Protein AF-A0A1F9YA31-F1 (afdb_monomer_lite)

Radius of gyration: 29.84 Å; chains: 1; bounding box: 98×66×86 Å

Foldseek 3Di:
DDDDDDDDDDDDDPDPDDPDPDDPDCLPDPDDLPDQDDDDDLLSVLLCVLVVNDDQFDDDVQWTWHDDPQKIWIKGWDWDWDQDPVVRDIDTDTPDMDTQWMQENSSAIEGALADTLHQQWDDDVVDHTDHDPADGPSNVSNVVSPHAYAHVVQCVVVVADPNQKDWLDWDAKDKDWEWDFDQDPNDTDTDTDIHIHTAWTWMDGPNWIKIWHWDPVVVNVVWTKTKIFTFPDDDNDPVSRVVSQADPVRVVLVVVVFDWDDWDQKIWTADFLDDPQFDQDDPVLVVLLVDADDLVVLPWDFDPPDDRLDDPTTDHPDPVSVVVNVVSSVVNVVSNVVNQQRDWAWDWDDDDPAQTWIARTWHQHPNWIKGAAWTGGPVNPTDIDHHRGIITIDGTPTPDMGIDTDDGD

pLDDT: mean 85.51, std 17.09, range [31.0, 98.62]

Structure (mmCIF, N/CA/C/O backbone):
data_AF-A0A1F9YA31-F1
#
_entry.id   AF-A0A1F9YA31-F1
#
loop_
_atom_site.group_PDB
_atom_site.id
_atom_site.type_symbol
_atom_site.label_atom_id
_atom_site.label_alt_id
_atom_site.label_comp_id
_atom_site.label_asym_id
_atom_site.label_entity_id
_atom_site.label_seq_id
_atom_site.pdbx_PDB_ins_code
_atom_site.Cartn_x
_atom_site.Cartn_y
_atom_site.Cartn_z
_atom_site.occupancy
_atom_site.B_iso_or_equiv
_atom_site.auth_seq_id
_atom_site.auth_comp_id
_atom_site.auth_asym_id
_atom_site.auth_atom_id
_atom_site.pdbx_PDB_model_num
ATOM 1 N N . MET A 1 1 ? 47.360 -21.419 -26.375 1.00 39.31 1 MET A N 1
ATOM 2 C CA . MET A 1 1 ? 46.402 -22.396 -25.817 1.00 39.31 1 MET A CA 1
ATOM 3 C C . MET A 1 1 ? 47.064 -23.042 -24.613 1.00 39.31 1 MET A C 1
ATOM 5 O O . MET A 1 1 ? 47.668 -24.096 -24.745 1.00 39.31 1 MET A O 1
ATOM 9 N N . GLU A 1 2 ? 47.027 -22.358 -23.471 1.00 34.53 2 GLU A N 1
ATOM 10 C CA . GLU A 1 2 ? 47.497 -22.895 -22.192 1.00 34.53 2 GLU A CA 1
ATOM 11 C C . GLU A 1 2 ? 46.283 -23.315 -21.370 1.00 34.53 2 GLU A C 1
ATOM 13 O O . GLU A 1 2 ? 45.350 -22.541 -21.156 1.00 34.53 2 GLU A O 1
ATOM 18 N N . THR A 1 3 ? 46.274 -24.581 -20.976 1.00 36.53 3 THR A N 1
ATOM 19 C CA . THR A 1 3 ? 45.178 -25.223 -20.259 1.00 36.53 3 THR A CA 1
ATOM 20 C C . THR A 1 3 ? 45.298 -24.890 -18.775 1.00 36.53 3 THR A C 1
ATOM 22 O O . THR A 1 3 ? 46.123 -25.466 -18.066 1.00 36.53 3 THR A O 1
ATOM 25 N N . ILE A 1 4 ? 44.475 -23.960 -18.291 1.00 36.50 4 ILE A N 1
ATOM 26 C CA . ILE A 1 4 ? 44.360 -23.662 -16.860 1.00 36.50 4 ILE A CA 1
ATOM 27 C C . ILE A 1 4 ? 43.585 -24.808 -16.198 1.00 36.50 4 ILE A C 1
ATOM 29 O O . ILE A 1 4 ? 42.405 -25.026 -16.469 1.00 36.50 4 ILE A O 1
ATOM 33 N N . LYS A 1 5 ? 44.273 -25.572 -15.344 1.00 40.47 5 LYS A N 1
ATOM 34 C CA . LYS A 1 5 ? 43.672 -26.586 -14.471 1.00 40.47 5 LYS A CA 1
ATOM 35 C C . LYS A 1 5 ? 43.014 -25.886 -13.282 1.00 40.47 5 LYS A C 1
ATOM 37 O O . LYS A 1 5 ? 43.708 -25.375 -12.410 1.00 40.47 5 LYS A O 1
ATOM 42 N N . ASN A 1 6 ? 41.685 -25.904 -13.234 1.00 35.81 6 ASN A N 1
ATOM 43 C CA . ASN A 1 6 ? 40.930 -25.512 -12.047 1.00 35.81 6 ASN A CA 1
ATOM 44 C C . ASN A 1 6 ? 41.055 -26.609 -10.983 1.00 35.81 6 ASN A C 1
ATOM 46 O O . ASN A 1 6 ? 40.546 -27.716 -11.159 1.00 35.81 6 ASN A O 1
ATOM 50 N N . ALA A 1 7 ? 41.745 -26.301 -9.886 1.00 38.03 7 ALA A N 1
ATOM 51 C CA . ALA A 1 7 ? 41.717 -27.103 -8.672 1.00 38.03 7 ALA A CA 1
ATOM 52 C C . ALA A 1 7 ? 40.423 -26.785 -7.910 1.00 38.03 7 ALA A C 1
ATOM 54 O O . ALA A 1 7 ? 40.221 -25.660 -7.456 1.00 38.03 7 ALA A O 1
ATOM 55 N N . ALA A 1 8 ? 39.536 -27.772 -7.797 1.00 35.75 8 ALA A N 1
ATOM 56 C CA . ALA A 1 8 ? 38.368 -27.692 -6.933 1.00 35.75 8 ALA A CA 1
ATOM 57 C C . ALA A 1 8 ? 38.825 -27.838 -5.475 1.00 35.75 8 ALA A C 1
ATOM 59 O O . ALA A 1 8 ? 39.303 -28.896 -5.072 1.00 35.75 8 ALA A O 1
ATOM 60 N N . VAL A 1 9 ? 38.696 -26.764 -4.698 1.00 36.44 9 VAL A N 1
ATOM 61 C CA . VAL A 1 9 ? 38.841 -26.791 -3.240 1.00 36.44 9 VAL A CA 1
ATOM 62 C C . VAL A 1 9 ? 37.441 -26.972 -2.662 1.00 36.44 9 VAL A C 1
ATOM 64 O O . VAL A 1 9 ? 36.639 -26.041 -2.653 1.00 36.44 9 VAL A O 1
ATOM 67 N N . SER A 1 10 ? 37.125 -28.189 -2.225 1.00 34.38 10 SER A N 1
ATOM 68 C CA . SER A 1 10 ? 35.929 -28.484 -1.438 1.00 34.38 10 SER A CA 1
ATOM 69 C C . SER A 1 10 ? 36.200 -28.125 0.022 1.00 34.38 10 SER A C 1
ATOM 71 O O . SER A 1 10 ? 37.008 -28.776 0.683 1.00 34.38 10 SER A O 1
ATOM 73 N N . VAL A 1 11 ? 35.543 -27.077 0.517 1.00 35.03 11 VAL A N 1
ATOM 74 C CA . VAL A 1 11 ? 35.512 -26.741 1.945 1.00 35.03 11 VAL A CA 1
ATOM 75 C C . VAL A 1 11 ? 34.252 -27.369 2.531 1.00 35.03 11 VAL A C 1
ATOM 77 O O . VAL A 1 11 ? 33.153 -26.842 2.368 1.00 35.03 11 VAL A O 1
ATOM 80 N N . GLU A 1 12 ? 34.404 -28.519 3.182 1.00 34.09 12 GLU A N 1
ATOM 81 C CA . GLU A 1 12 ? 33.360 -29.101 4.025 1.00 34.09 12 GLU A CA 1
ATOM 82 C C . GLU A 1 12 ? 33.358 -28.360 5.368 1.00 34.09 12 GLU A C 1
ATOM 84 O O . GLU A 1 12 ? 34.176 -28.623 6.246 1.00 34.09 12 GLU A O 1
ATOM 89 N N . ASN A 1 13 ? 32.458 -27.387 5.517 1.00 34.19 13 ASN A N 1
ATOM 90 C CA . ASN A 1 13 ? 32.138 -26.812 6.821 1.00 34.19 13 ASN A CA 1
ATOM 91 C C . ASN A 1 13 ? 31.022 -27.648 7.457 1.00 34.19 13 ASN A C 1
ATOM 93 O O . ASN A 1 13 ? 29.841 -27.447 7.167 1.00 34.19 13 ASN A O 1
ATOM 97 N N . GLU A 1 14 ? 31.391 -28.576 8.341 1.00 35.62 14 GLU A N 1
ATOM 98 C CA . GLU A 1 14 ? 30.449 -29.190 9.280 1.00 35.62 14 GLU A CA 1
ATOM 99 C C . GLU A 1 14 ? 29.970 -28.132 10.285 1.00 35.62 14 GLU A C 1
ATOM 101 O O . GLU A 1 14 ? 30.613 -27.846 11.297 1.00 35.62 14 GLU A O 1
ATOM 106 N N . VAL A 1 15 ? 28.810 -27.536 10.012 1.00 35.66 15 VAL A N 1
ATOM 107 C CA . VAL A 1 15 ? 28.086 -26.730 10.997 1.00 35.66 15 VAL A CA 1
ATOM 108 C C . VAL A 1 15 ? 27.381 -27.689 11.954 1.00 35.66 15 VAL A C 1
ATOM 110 O O . VAL A 1 15 ? 26.328 -28.244 11.639 1.00 35.66 15 VAL A O 1
ATOM 113 N N . LYS A 1 16 ? 27.955 -27.888 13.146 1.00 32.31 16 LYS A N 1
ATOM 114 C CA . LYS A 1 16 ? 27.235 -28.489 14.276 1.00 32.31 16 LYS A CA 1
ATOM 115 C C . LYS A 1 16 ? 26.119 -27.539 14.707 1.00 32.31 16 LYS A C 1
ATOM 117 O O . LYS A 1 16 ? 26.362 -26.549 15.389 1.00 32.31 16 LYS A O 1
ATOM 122 N N . VAL A 1 17 ? 24.893 -27.851 14.297 1.00 35.59 17 VAL A N 1
ATOM 123 C CA . VAL A 1 17 ? 23.681 -27.204 14.805 1.00 35.59 17 VAL A CA 1
ATOM 124 C C . VAL A 1 17 ? 23.391 -27.793 16.185 1.00 35.59 17 VA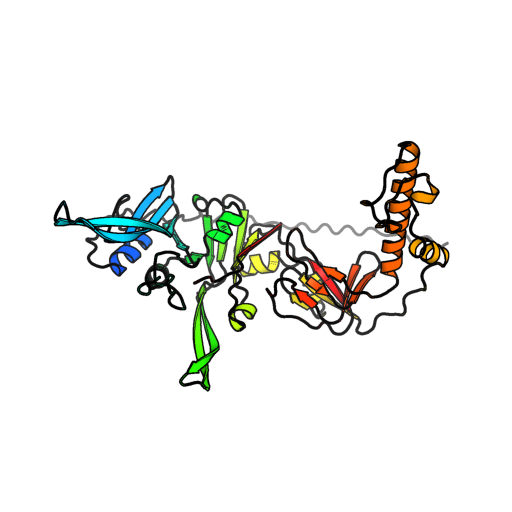L A C 1
ATOM 126 O O . VAL A 1 17 ? 22.890 -28.911 16.299 1.00 35.59 17 VAL A O 1
ATOM 129 N N . GLU A 1 18 ? 23.736 -27.063 17.245 1.00 37.78 18 GLU A N 1
ATOM 130 C CA . GLU A 1 18 ? 23.229 -27.367 18.583 1.00 37.78 18 GLU A CA 1
ATOM 131 C C . GLU A 1 18 ? 21.708 -27.167 18.593 1.00 37.78 18 GLU A C 1
ATOM 133 O O . GLU A 1 18 ? 21.196 -26.092 18.273 1.00 37.78 18 GLU A O 1
ATOM 138 N N . GLN A 1 19 ? 20.971 -28.226 18.940 1.00 33.94 19 GLN A N 1
ATOM 139 C CA . GLN A 1 19 ? 19.536 -28.149 19.192 1.00 33.94 19 GLN A CA 1
ATOM 140 C C . GLN A 1 19 ? 19.292 -27.252 20.408 1.00 33.94 19 GLN A C 1
ATOM 142 O O . GLN A 1 19 ? 19.442 -27.672 21.554 1.00 33.94 19 GLN A O 1
ATOM 147 N N . VAL A 1 20 ? 18.892 -26.008 20.151 1.00 36.75 20 VAL A N 1
ATOM 148 C CA . VAL A 1 20 ? 18.354 -25.117 21.178 1.00 36.75 20 VAL A CA 1
ATOM 149 C C . VAL A 1 20 ? 17.039 -25.722 21.665 1.00 36.75 20 VAL A C 1
ATOM 151 O O . VAL A 1 20 ? 16.098 -25.894 20.890 1.00 36.75 20 VAL A O 1
ATOM 154 N N . ALA A 1 21 ? 16.986 -26.075 22.950 1.00 37.19 21 ALA A N 1
ATOM 155 C CA . ALA A 1 21 ? 15.782 -26.579 23.591 1.00 37.19 21 ALA A CA 1
ATOM 156 C C . ALA A 1 21 ? 14.633 -25.575 23.403 1.00 37.19 21 ALA A C 1
ATOM 158 O O . ALA A 1 21 ? 14.720 -24.421 23.825 1.00 37.19 21 ALA A O 1
ATOM 159 N N . THR A 1 22 ? 13.555 -26.018 22.759 1.00 33.81 22 THR A N 1
ATOM 160 C CA . THR A 1 22 ? 12.314 -25.256 22.619 1.00 33.81 22 THR A CA 1
ATOM 161 C C . THR A 1 22 ? 11.756 -24.947 24.003 1.00 33.81 22 THR A C 1
ATOM 163 O O . THR A 1 22 ? 11.280 -25.843 24.704 1.00 33.81 22 THR A O 1
ATOM 166 N N . VAL A 1 23 ? 11.825 -23.676 24.400 1.00 38.31 23 VAL A N 1
ATOM 167 C CA . VAL A 1 23 ? 11.116 -23.159 25.572 1.00 38.31 23 VAL A CA 1
ATOM 168 C C . VAL A 1 23 ? 9.618 -23.346 25.309 1.00 38.31 23 VAL A C 1
ATOM 170 O O . VAL A 1 23 ? 9.147 -22.909 24.257 1.00 38.31 23 VAL A O 1
ATOM 173 N N . PRO A 1 24 ? 8.860 -24.014 26.197 1.00 36.34 24 PRO A N 1
ATOM 174 C CA . PRO A 1 24 ? 7.432 -24.202 25.998 1.00 36.34 24 PRO A CA 1
ATOM 175 C C . PRO A 1 24 ? 6.742 -22.840 25.921 1.00 36.34 24 PRO A C 1
ATOM 177 O O . PRO A 1 24 ? 6.856 -22.014 26.827 1.00 36.34 24 PRO A O 1
ATOM 180 N N . GLU A 1 25 ? 6.040 -22.625 24.814 1.00 35.50 25 GLU A N 1
ATOM 181 C CA . GLU A 1 25 ? 5.229 -21.447 24.545 1.00 35.50 25 GLU A CA 1
ATOM 182 C C . GLU A 1 25 ? 4.160 -21.317 25.637 1.00 35.50 25 GLU A C 1
ATOM 184 O O . GLU A 1 25 ? 3.211 -22.101 25.727 1.00 35.50 25 GLU A O 1
ATOM 189 N N . VAL A 1 26 ? 4.346 -20.350 26.538 1.00 31.00 26 VAL A N 1
ATOM 190 C CA . VAL A 1 26 ? 3.371 -20.038 27.582 1.00 31.00 26 VAL A CA 1
ATOM 191 C C . VAL A 1 26 ? 2.254 -19.234 26.928 1.00 31.00 26 VAL A C 1
ATOM 193 O O . VAL A 1 26 ? 2.230 -18.010 27.007 1.00 31.00 26 VAL A O 1
ATOM 196 N N . THR A 1 27 ? 1.306 -19.911 26.279 1.00 37.00 27 THR A N 1
ATOM 197 C CA . THR A 1 27 ? 0.041 -19.270 25.900 1.00 37.00 27 THR A CA 1
ATOM 198 C C . THR A 1 27 ? -0.637 -18.767 27.179 1.00 37.00 27 THR A C 1
ATOM 200 O O . THR A 1 27 ? -0.941 -19.589 28.057 1.00 37.00 27 THR A O 1
ATOM 203 N N . PRO A 1 28 ? -0.867 -17.450 27.343 1.00 37.88 28 PRO A N 1
ATOM 204 C CA . PRO A 1 28 ? -1.525 -16.925 28.529 1.00 37.88 28 PRO A CA 1
ATOM 205 C C . PRO A 1 28 ? -2.915 -17.555 28.640 1.00 37.88 28 PRO A C 1
ATOM 207 O O . PRO A 1 28 ? -3.746 -17.443 27.738 1.00 37.88 28 PRO A O 1
ATOM 210 N N . LYS A 1 29 ? -3.169 -18.264 29.748 1.00 41.66 29 LYS A N 1
ATOM 211 C CA . LYS A 1 29 ? -4.489 -18.850 30.008 1.00 41.66 29 LYS A CA 1
ATOM 212 C C . LYS A 1 29 ? -5.536 -17.729 29.989 1.00 41.66 29 LYS A C 1
ATOM 214 O O . LYS A 1 29 ? -5.345 -16.738 30.697 1.00 41.66 29 LYS A O 1
ATOM 219 N N . PRO A 1 30 ? -6.650 -17.883 29.249 1.00 47.97 30 PRO A N 1
ATOM 220 C CA . PRO A 1 30 ? -7.701 -16.878 29.214 1.00 47.97 30 PRO A CA 1
ATOM 221 C C . PRO A 1 30 ? -8.218 -16.640 30.634 1.00 47.97 30 PRO A C 1
ATOM 223 O O . PRO A 1 30 ? -8.701 -17.556 31.306 1.00 47.97 30 PRO A O 1
ATOM 226 N N . VAL A 1 31 ? -8.079 -15.403 31.112 1.00 55.34 31 VAL A N 1
ATOM 227 C CA . VAL A 1 31 ? -8.591 -14.986 32.417 1.00 55.34 31 VAL A CA 1
ATOM 228 C C . VAL A 1 31 ? -10.110 -15.116 32.369 1.00 55.34 31 VAL A C 1
ATOM 230 O O . VAL A 1 31 ? -10.787 -14.400 31.633 1.00 55.34 31 VAL A O 1
ATOM 233 N N . ASN A 1 32 ? -10.658 -16.066 33.130 1.00 55.16 32 ASN A N 1
ATOM 234 C CA . ASN A 1 32 ? -12.104 -16.235 33.245 1.00 55.16 32 ASN A CA 1
ATOM 235 C C . ASN A 1 32 ? -12.734 -14.915 33.736 1.00 55.16 32 ASN A C 1
ATOM 237 O O . ASN A 1 32 ? -12.331 -14.428 34.798 1.00 55.16 32 ASN A O 1
ATOM 241 N N . PRO A 1 33 ? -13.726 -14.344 33.028 1.00 53.47 33 PRO A N 1
ATOM 242 C CA . PRO A 1 33 ? -14.342 -13.078 33.412 1.00 53.47 33 PRO A CA 1
ATOM 243 C C . PRO A 1 33 ? -15.170 -13.288 34.684 1.00 53.47 33 PRO A C 1
ATOM 245 O O . PRO A 1 33 ? -16.307 -13.755 34.633 1.00 53.47 33 PRO A O 1
ATOM 248 N N . LYS A 1 34 ? -14.588 -13.003 35.855 1.00 53.12 34 LYS A N 1
ATOM 249 C CA . LYS A 1 34 ? -15.210 -13.335 37.149 1.00 53.12 34 LYS A CA 1
ATOM 250 C C . LYS A 1 34 ? -16.119 -12.259 37.742 1.00 53.12 34 LYS A C 1
ATOM 252 O O . LYS A 1 34 ? -16.754 -12.534 38.753 1.00 53.12 34 LYS A O 1
ATOM 257 N N . VAL A 1 35 ? -16.274 -11.081 37.133 1.00 72.94 35 VAL A N 1
ATOM 258 C CA . VAL A 1 35 ? -17.187 -10.051 37.664 1.00 72.94 35 VAL A CA 1
ATOM 259 C C . VAL A 1 35 ? -17.898 -9.326 36.523 1.00 72.94 35 VAL A C 1
ATOM 261 O O . VAL A 1 35 ? -17.259 -8.654 35.718 1.00 72.94 35 VAL A O 1
ATOM 264 N N . LYS A 1 36 ? -19.233 -9.447 36.449 1.00 70.00 36 LYS A N 1
ATOM 265 C CA . LYS A 1 36 ? -20.054 -8.594 35.574 1.00 70.00 36 LYS A CA 1
ATOM 266 C C . LYS A 1 36 ? -19.950 -7.158 36.084 1.00 70.00 36 LYS A C 1
ATOM 268 O O . LYS A 1 36 ? -20.452 -6.854 37.163 1.00 70.00 36 LYS A O 1
ATOM 273 N N . VAL A 1 37 ? -19.304 -6.286 35.318 1.00 75.25 37 VAL A N 1
ATOM 274 C CA . VAL A 1 37 ? -19.186 -4.867 35.664 1.00 75.25 37 VAL A CA 1
ATOM 275 C C . VAL A 1 37 ? -20.484 -4.156 35.288 1.00 75.25 37 VAL A C 1
ATOM 277 O O . VAL A 1 37 ? -20.917 -4.198 34.136 1.00 75.25 37 VAL A O 1
ATOM 280 N N . THR A 1 38 ? -21.112 -3.486 36.253 1.00 83.38 38 THR A N 1
ATOM 281 C CA . THR A 1 38 ? -22.241 -2.589 35.981 1.00 83.38 38 THR A CA 1
ATOM 282 C C . THR A 1 38 ? -21.721 -1.345 35.269 1.00 83.38 38 THR A C 1
ATOM 284 O O . THR A 1 38 ? -21.097 -0.478 35.881 1.00 83.38 38 THR A O 1
ATOM 287 N N . VAL A 1 39 ? -21.977 -1.251 33.968 1.00 86.81 39 VAL A N 1
ATOM 288 C CA . VAL A 1 39 ? -21.540 -0.120 33.149 1.00 86.81 39 VAL A CA 1
ATOM 289 C C . VAL A 1 39 ? -22.469 1.076 33.351 1.00 86.81 39 VAL A C 1
ATOM 291 O O . VAL A 1 39 ? -23.676 0.970 33.141 1.00 86.81 39 VAL A O 1
ATOM 294 N N . LYS A 1 40 ? -21.907 2.228 33.738 1.00 93.00 40 LYS A N 1
ATOM 295 C CA . LYS A 1 40 ? -22.654 3.486 33.939 1.00 93.00 40 LYS A CA 1
ATOM 296 C C . LYS A 1 40 ? -22.325 4.576 32.913 1.00 93.00 40 LYS A C 1
ATOM 298 O O . LYS A 1 40 ? -23.086 5.531 32.779 1.00 93.00 40 LYS A O 1
ATOM 303 N N . THR A 1 41 ? -21.213 4.451 32.191 1.00 95.81 41 THR A N 1
ATOM 304 C CA . THR A 1 41 ? -20.700 5.472 31.263 1.00 95.81 41 THR A CA 1
ATOM 305 C C . THR A 1 41 ? -20.328 4.856 29.915 1.00 95.81 41 THR A C 1
ATOM 307 O O . THR A 1 41 ? -20.090 3.652 29.824 1.00 95.81 41 THR A O 1
ATOM 310 N N . VAL A 1 42 ? -20.267 5.681 28.861 1.00 94.50 42 VAL A N 1
ATOM 311 C CA . VAL A 1 42 ? -19.797 5.239 27.532 1.00 94.50 42 VAL A CA 1
ATOM 312 C C . VAL A 1 42 ? -18.342 4.781 27.615 1.00 94.50 42 VAL A C 1
ATOM 314 O O . VAL A 1 42 ? -18.025 3.707 27.116 1.00 94.50 42 VAL A O 1
ATOM 317 N N . GLU A 1 43 ? -17.487 5.529 28.319 1.00 95.31 43 GLU A N 1
ATOM 318 C CA . GLU A 1 43 ? -16.083 5.153 28.531 1.00 95.31 43 GLU A CA 1
ATOM 319 C C . GLU A 1 43 ? -15.958 3.781 29.206 1.00 95.31 43 GLU A C 1
ATOM 321 O O . GLU A 1 43 ? -15.242 2.915 28.712 1.00 95.31 43 GLU A O 1
ATOM 326 N N . GLY A 1 44 ? -16.739 3.528 30.263 1.00 95.25 44 GLY A N 1
ATOM 327 C CA . GLY A 1 44 ? -16.764 2.228 30.934 1.00 95.25 44 GLY A CA 1
ATOM 328 C C . GLY A 1 44 ? -17.283 1.094 30.045 1.00 95.25 44 GLY A C 1
ATOM 329 O O . GLY A 1 44 ? -16.832 -0.041 30.184 1.00 95.25 44 GLY A O 1
ATOM 330 N N . PHE A 1 45 ? -18.200 1.381 29.112 1.00 96.12 45 PHE A N 1
ATOM 331 C CA . PHE A 1 45 ? -18.678 0.389 28.147 1.00 96.12 45 PHE A CA 1
ATOM 332 C C . PHE A 1 45 ? -17.578 0.004 27.161 1.00 96.12 45 PHE A C 1
ATOM 334 O O . PHE A 1 45 ? -17.270 -1.173 27.006 1.00 96.12 45 PHE A O 1
ATOM 341 N N . LEU A 1 46 ? -16.968 0.998 26.518 1.00 96.06 46 LEU A N 1
ATOM 342 C CA . LEU A 1 46 ? -15.920 0.792 25.521 1.00 96.06 46 LEU A CA 1
ATOM 343 C C . LEU A 1 46 ? -14.688 0.127 26.148 1.00 96.06 46 LEU A C 1
ATOM 345 O O . LEU A 1 46 ? -14.208 -0.879 25.633 1.00 96.06 46 LEU A O 1
ATOM 349 N N . ALA A 1 47 ? -14.247 0.594 27.319 1.00 94.06 47 ALA A N 1
ATOM 350 C CA . ALA A 1 47 ? -13.171 -0.051 28.064 1.00 94.06 47 ALA A CA 1
ATOM 351 C C . ALA A 1 47 ? -13.545 -1.478 28.495 1.00 94.06 47 ALA A C 1
ATOM 353 O O . ALA A 1 47 ? -12.712 -2.381 28.446 1.00 94.06 47 ALA A O 1
ATOM 354 N N . GLY A 1 48 ? -14.800 -1.720 28.885 1.00 93.56 48 GLY A N 1
ATOM 355 C CA . GLY A 1 48 ? -15.270 -3.064 29.213 1.00 93.56 48 GLY A CA 1
ATOM 356 C C . GLY A 1 48 ? -15.281 -4.008 28.008 1.00 93.56 48 GLY A C 1
ATOM 357 O O . GLY A 1 48 ? -15.048 -5.211 28.159 1.00 93.56 48 GLY A O 1
ATOM 358 N N . PHE A 1 49 ? -15.531 -3.481 26.804 1.00 95.56 49 PHE A N 1
ATOM 359 C CA . PHE A 1 49 ? -15.394 -4.244 25.568 1.00 95.56 49 PHE A CA 1
ATOM 360 C C . PHE A 1 49 ? -13.937 -4.656 25.351 1.00 95.56 49 PHE A C 1
ATOM 362 O O . PHE A 1 49 ? -13.683 -5.839 25.129 1.00 95.56 49 PHE A O 1
ATOM 369 N N . VAL A 1 50 ? -12.984 -3.732 25.492 1.00 94.38 50 VAL A N 1
ATOM 370 C CA . VAL A 1 50 ? -11.562 -4.065 25.320 1.00 94.38 50 VAL A CA 1
ATOM 371 C C . VAL A 1 50 ? -11.094 -5.089 26.357 1.00 94.38 50 VAL A C 1
ATOM 373 O O . VAL A 1 50 ? -10.511 -6.109 26.011 1.00 94.38 50 VAL A O 1
ATOM 376 N N . ASN A 1 51 ? -11.492 -4.908 27.616 1.00 92.50 51 ASN A N 1
ATOM 377 C CA . ASN A 1 51 ? -11.093 -5.768 28.734 1.00 92.50 51 ASN A CA 1
ATOM 378 C C . ASN A 1 51 ? -11.903 -7.071 28.875 1.00 92.50 51 ASN A C 1
ATOM 380 O O . ASN A 1 51 ? -11.785 -7.765 29.883 1.00 92.50 51 ASN A O 1
ATOM 384 N N . ASN A 1 52 ? -12.767 -7.403 27.911 1.00 93.81 52 ASN A N 1
ATOM 385 C CA . ASN A 1 52 ? -13.613 -8.601 27.955 1.00 93.81 52 ASN A CA 1
ATOM 386 C C . ASN A 1 52 ? -14.466 -8.748 29.236 1.00 93.81 52 ASN A C 1
ATOM 388 O O . ASN A 1 52 ? -14.717 -9.852 29.716 1.00 93.81 52 ASN A O 1
ATOM 392 N N . THR A 1 53 ? -14.958 -7.633 29.782 1.00 92.38 53 THR A N 1
ATOM 393 C CA . THR A 1 53 ? -15.839 -7.628 30.967 1.00 92.38 53 THR A CA 1
ATOM 394 C C . THR A 1 53 ? -17.325 -7.508 30.613 1.00 92.38 53 THR A C 1
ATOM 396 O O . THR A 1 53 ? -18.188 -7.664 31.481 1.00 92.38 53 THR A O 1
ATOM 399 N N . LEU A 1 54 ? -17.647 -7.273 29.334 1.00 90.25 54 LEU A N 1
ATOM 400 C CA . LEU A 1 54 ? -19.020 -7.256 28.822 1.00 90.25 54 LEU A CA 1
ATOM 401 C C . LEU A 1 54 ? -19.518 -8.655 28.440 1.00 90.25 54 LEU A C 1
ATOM 403 O O . LEU A 1 54 ? -18.794 -9.470 27.869 1.00 90.25 54 LEU A O 1
ATOM 407 N N . GLY A 1 55 ? -20.810 -8.902 28.662 1.00 86.81 55 GLY A N 1
ATOM 408 C CA . GLY A 1 55 ? -21.492 -10.083 28.134 1.00 86.81 55 GLY A CA 1
ATOM 409 C C . GLY A 1 55 ? -21.639 -10.055 26.605 1.00 86.81 55 GLY A C 1
ATOM 410 O O . GLY A 1 55 ? -21.635 -8.996 25.977 1.00 86.81 55 GLY A O 1
ATOM 411 N N . LYS A 1 56 ? -21.863 -11.234 26.011 1.00 85.25 56 LYS A N 1
ATOM 412 C CA . LYS A 1 56 ? -21.919 -11.483 24.552 1.00 85.25 56 LYS A CA 1
ATOM 413 C C . LYS A 1 56 ? -23.000 -10.716 23.772 1.00 85.25 56 LYS A C 1
ATOM 415 O O . LYS A 1 56 ? -22.958 -10.692 22.548 1.00 85.25 56 LYS A O 1
ATOM 420 N N . ARG A 1 57 ? -23.997 -10.161 24.466 1.00 86.94 57 ARG A N 1
ATOM 421 C CA . ARG A 1 57 ? -25.141 -9.423 23.898 1.00 86.94 57 ARG A CA 1
ATOM 422 C C . ARG A 1 57 ? -25.469 -8.191 24.744 1.00 86.94 57 ARG A C 1
ATOM 424 O O . ARG A 1 57 ? -26.625 -7.929 25.063 1.00 86.94 57 ARG A O 1
ATOM 431 N N . THR A 1 58 ? -24.436 -7.489 25.203 1.00 91.75 58 THR A N 1
ATOM 432 C CA . THR A 1 58 ? -24.614 -6.290 26.034 1.00 91.75 58 THR A CA 1
ATOM 433 C C . THR A 1 58 ? -24.885 -5.083 25.138 1.00 91.75 58 THR A C 1
ATOM 435 O O . THR A 1 58 ? -24.225 -4.916 24.114 1.00 91.75 58 THR A O 1
ATOM 438 N N . LYS A 1 59 ? -25.835 -4.230 25.528 1.00 95.44 59 LYS A N 1
ATOM 439 C CA . LYS A 1 59 ? -26.128 -2.950 24.871 1.00 95.44 59 LYS A CA 1
ATOM 440 C C . LYS A 1 59 ? -26.039 -1.825 25.896 1.00 95.44 59 LYS A C 1
ATOM 442 O O . LYS A 1 59 ? -26.493 -1.989 27.026 1.00 95.44 59 LYS A O 1
ATOM 447 N N . PHE A 1 60 ? -25.483 -0.689 25.496 1.00 95.75 60 PHE A N 1
ATOM 448 C CA . PHE A 1 60 ? -25.489 0.539 26.281 1.00 95.75 60 PHE A CA 1
ATOM 449 C C . PHE A 1 60 ? -25.624 1.732 25.338 1.00 95.75 60 PHE A C 1
ATOM 451 O O . PHE A 1 60 ? -24.725 2.015 24.546 1.00 95.75 60 PHE A O 1
ATOM 458 N N . ARG A 1 61 ? -26.756 2.442 25.423 1.00 94.31 61 ARG A N 1
ATOM 459 C CA . ARG A 1 61 ? -27.102 3.534 24.497 1.00 94.31 61 ARG A CA 1
ATOM 460 C C . ARG A 1 61 ? -27.019 3.055 23.033 1.00 94.31 61 ARG A C 1
ATOM 462 O O . ARG A 1 61 ? -27.640 2.052 22.680 1.00 94.31 61 ARG A O 1
ATOM 469 N N . ASN A 1 62 ? -26.237 3.753 22.214 1.00 95.75 62 ASN A N 1
ATOM 470 C CA . ASN A 1 62 ? -26.005 3.481 20.798 1.00 95.75 62 ASN A CA 1
ATOM 471 C C . ASN A 1 62 ? -24.980 2.365 20.552 1.00 95.75 62 ASN A C 1
ATOM 473 O O . ASN A 1 62 ? -24.774 1.990 19.405 1.00 95.75 62 ASN A O 1
ATOM 477 N N . TYR A 1 63 ? -24.343 1.832 21.596 1.00 96.56 63 TYR A N 1
ATOM 478 C CA . TYR A 1 63 ? -23.312 0.807 21.476 1.00 96.56 63 TYR A CA 1
ATOM 479 C C . TYR A 1 63 ? -23.886 -0.570 21.789 1.00 96.56 63 TYR A C 1
ATOM 481 O O . TYR A 1 63 ? -24.643 -0.746 22.749 1.00 96.56 63 TYR A O 1
ATOM 489 N N . SER A 1 64 ? -23.500 -1.568 21.004 1.00 96.62 64 SER A N 1
ATOM 490 C CA . SER A 1 64 ? -23.886 -2.957 21.228 1.00 96.62 64 SER A CA 1
ATOM 491 C C . SER A 1 64 ? -22.738 -3.911 20.939 1.00 96.62 64 SER A C 1
ATOM 493 O O . SER A 1 64 ? -21.878 -3.642 20.106 1.00 96.62 64 SER A O 1
ATOM 495 N N . VAL A 1 65 ? -22.728 -5.028 21.659 1.00 96.38 65 VAL A N 1
ATOM 496 C CA . VAL A 1 65 ? -21.780 -6.122 21.462 1.00 96.38 65 VAL A CA 1
ATOM 497 C C . VAL A 1 65 ? -22.493 -7.260 20.745 1.00 96.38 65 VAL A C 1
ATOM 499 O O . VAL A 1 65 ? -23.535 -7.726 21.215 1.00 96.38 65 VAL A O 1
ATOM 502 N N . LYS A 1 66 ? -21.925 -7.719 19.629 1.00 95.31 66 LYS A N 1
ATOM 503 C CA . LYS A 1 66 ? -22.449 -8.830 18.829 1.00 95.31 66 LYS A CA 1
ATOM 504 C C . LYS A 1 66 ? -21.372 -9.895 18.661 1.00 95.31 66 LYS A C 1
ATOM 506 O O . LYS A 1 66 ? -20.282 -9.599 18.195 1.00 95.31 66 LYS A O 1
ATOM 511 N N . GLN A 1 67 ? -21.666 -11.137 19.033 1.00 93.94 67 GLN A N 1
ATOM 512 C CA . GLN A 1 67 ? -20.775 -12.263 18.751 1.00 93.94 67 GLN A CA 1
ATOM 513 C C . GLN A 1 67 ? -21.102 -12.872 17.380 1.00 93.94 67 GLN A C 1
ATOM 515 O O . GLN A 1 67 ? -22.259 -13.212 17.129 1.00 93.94 67 GLN A O 1
ATOM 520 N N . GLU A 1 68 ? -20.085 -13.049 16.536 1.00 91.81 68 GLU A N 1
ATOM 521 C CA . GLU A 1 68 ? -20.163 -13.701 15.223 1.00 91.81 68 GLU A CA 1
ATOM 522 C C . GLU A 1 68 ? -19.051 -14.755 15.139 1.00 91.81 68 GLU A C 1
ATOM 524 O O . GLU A 1 68 ? -17.877 -14.429 15.005 1.00 91.81 68 GLU A O 1
ATOM 529 N N . GLY A 1 69 ? -19.399 -16.035 15.294 1.00 90.12 69 GLY A N 1
ATOM 530 C CA . GLY A 1 69 ? -18.396 -17.102 15.374 1.00 90.12 69 GLY A CA 1
ATOM 531 C C . GLY A 1 69 ? -17.428 -16.911 16.552 1.00 90.12 69 GLY A C 1
ATOM 532 O O . GLY A 1 69 ? -17.855 -16.802 17.710 1.00 90.12 69 GLY A O 1
ATOM 533 N N . SER A 1 70 ? -16.127 -16.893 16.248 1.00 88.94 70 SER A N 1
ATOM 534 C CA . SER A 1 70 ? -15.032 -16.703 17.211 1.00 88.94 70 SER A CA 1
ATOM 535 C C . SER A 1 70 ? -14.730 -15.234 17.531 1.00 88.94 70 SER A C 1
ATOM 537 O O . SER A 1 70 ? -14.014 -14.976 18.498 1.00 88.94 70 SER A O 1
ATOM 539 N N . ILE A 1 71 ? -15.298 -14.276 16.789 1.00 91.88 71 ILE A N 1
ATOM 540 C CA . ILE A 1 71 ? -15.080 -12.844 17.022 1.00 91.88 71 ILE A CA 1
ATOM 541 C C . ILE A 1 71 ? -16.243 -12.193 17.760 1.00 91.88 71 ILE A C 1
ATOM 543 O O . ILE A 1 71 ? -17.406 -12.604 17.678 1.00 91.88 71 ILE A O 1
ATOM 547 N N . VAL A 1 72 ? -15.920 -11.129 18.490 1.00 94.50 72 VAL A N 1
ATOM 548 C CA . VAL A 1 72 ? -16.903 -10.274 19.148 1.00 94.50 72 VAL A CA 1
ATOM 549 C C . VAL A 1 72 ? -16.772 -8.866 18.590 1.00 94.50 72 VAL A C 1
ATOM 551 O O . VAL A 1 72 ? -15.729 -8.243 18.722 1.00 94.50 72 VAL A O 1
ATOM 554 N N . LYS A 1 73 ? -17.838 -8.355 17.986 1.00 95.81 73 LYS A N 1
ATOM 555 C CA . LYS A 1 73 ? -17.902 -7.035 17.365 1.00 95.81 73 LYS A CA 1
ATOM 556 C C . LYS A 1 73 ? -18.507 -6.010 18.311 1.00 95.81 73 LYS A C 1
ATOM 558 O O . LYS A 1 73 ? -19.473 -6.305 19.023 1.00 95.81 73 LYS A O 1
ATOM 563 N N . LEU A 1 74 ? -17.969 -4.800 18.277 1.00 96.94 74 LEU A N 1
ATOM 564 C CA . LEU A 1 74 ? -18.546 -3.609 18.876 1.00 96.94 74 LEU A CA 1
ATOM 565 C C . LEU A 1 74 ? -19.190 -2.775 17.771 1.00 96.94 74 LEU A C 1
ATOM 567 O O . LEU A 1 74 ? -18.503 -2.255 16.897 1.00 96.94 74 LEU A O 1
ATOM 571 N N . ILE A 1 75 ? -20.510 -2.637 17.832 1.00 96.81 75 ILE A N 1
ATOM 572 C CA . ILE A 1 75 ? -21.308 -1.934 16.829 1.00 96.81 75 ILE A CA 1
ATOM 573 C C . ILE A 1 75 ? -21.853 -0.642 17.426 1.00 96.81 75 ILE A C 1
ATOM 575 O O . ILE A 1 75 ? -22.454 -0.656 18.507 1.00 96.81 75 ILE A O 1
ATOM 579 N N . TYR A 1 76 ? -21.686 0.459 16.701 1.00 95.81 76 TYR A N 1
ATOM 580 C CA . TYR A 1 76 ? -22.408 1.703 16.926 1.00 95.81 76 TYR A CA 1
ATOM 581 C C . TYR A 1 76 ? -23.651 1.743 16.040 1.00 95.81 76 TYR A C 1
ATOM 583 O O . TYR A 1 76 ? -23.579 1.423 14.859 1.00 95.81 76 TYR A O 1
ATOM 591 N N . THR A 1 77 ? -24.792 2.152 16.587 1.00 95.50 77 THR A N 1
ATOM 592 C CA . THR A 1 77 ? -26.038 2.347 15.836 1.00 95.50 77 THR A CA 1
ATOM 593 C C . THR A 1 77 ? -26.491 3.796 15.969 1.00 95.50 77 THR A C 1
ATOM 595 O O . THR A 1 77 ? -26.747 4.261 17.083 1.00 95.50 77 THR A O 1
ATOM 598 N N . SER A 1 78 ? -26.612 4.508 14.848 1.00 93.31 78 SER A N 1
ATOM 599 C CA . SER A 1 78 ? -27.242 5.833 14.815 1.00 93.31 78 SER A CA 1
ATOM 600 C C . SER A 1 78 ? -28.755 5.696 14.778 1.00 93.31 78 SER A C 1
ATOM 602 O O . SER A 1 78 ? -29.290 4.814 14.101 1.00 93.31 78 SER A O 1
ATOM 604 N N . TYR A 1 79 ? -29.437 6.586 15.492 1.00 91.44 79 TYR A N 1
ATOM 605 C CA . TYR A 1 79 ? -30.891 6.654 15.506 1.00 91.44 79 TYR A CA 1
ATOM 606 C C . TYR A 1 79 ? -31.341 8.065 15.149 1.00 91.44 79 TYR A C 1
ATOM 608 O O . TYR A 1 79 ? -30.943 9.036 15.795 1.00 91.44 79 TYR A O 1
ATOM 616 N N . THR A 1 80 ? -32.240 8.159 14.179 1.00 90.75 80 THR A N 1
ATOM 617 C CA . THR A 1 80 ? -33.075 9.346 13.971 1.00 90.75 80 THR A CA 1
ATOM 618 C C . THR A 1 80 ? -34.336 9.223 14.808 1.00 90.75 80 THR A C 1
ATOM 620 O O . THR A 1 80 ? -34.878 8.130 14.959 1.00 90.75 80 THR A O 1
ATOM 623 N N . HIS A 1 81 ? -34.807 10.335 15.361 1.00 89.94 81 HIS A N 1
ATOM 624 C CA . HIS A 1 81 ? -36.024 10.358 16.161 1.00 89.94 81 HIS A CA 1
ATOM 625 C C . HIS A 1 81 ? -37.103 11.115 15.399 1.00 89.94 81 HIS A C 1
ATOM 627 O O . HIS A 1 81 ? -36.902 12.271 15.029 1.00 89.94 81 HIS A O 1
ATOM 633 N N . SER A 1 82 ? -38.242 10.471 15.173 1.00 91.75 82 SER A N 1
ATOM 634 C CA . SER A 1 82 ? -39.417 11.094 14.566 1.00 91.75 82 SER A CA 1
ATOM 635 C C . SER A 1 82 ? -40.568 11.070 15.558 1.00 91.75 82 SER A C 1
ATOM 637 O O . SER A 1 82 ? -40.865 10.032 16.149 1.00 91.75 82 SER A O 1
ATOM 639 N N . PHE A 1 83 ? -41.225 12.211 15.753 1.00 93.12 83 PHE A N 1
ATOM 640 C CA . PHE A 1 83 ? -42.428 12.263 16.572 1.00 93.12 83 PHE A CA 1
ATOM 641 C C . PHE A 1 83 ? -43.620 11.754 15.760 1.00 93.12 83 PHE A C 1
ATOM 643 O O . PHE A 1 83 ? -43.999 12.357 14.755 1.00 93.12 83 PHE A O 1
ATOM 650 N N . ASN A 1 84 ? -44.212 10.646 16.191 1.00 93.25 84 ASN A N 1
ATOM 651 C CA . ASN A 1 84 ? -45.435 10.130 15.604 1.00 93.25 84 ASN A CA 1
ATOM 652 C C . ASN A 1 84 ? -46.629 10.856 16.241 1.00 93.25 84 ASN A C 1
ATOM 654 O O . ASN A 1 84 ? -46.983 10.622 17.397 1.00 93.25 84 ASN A O 1
ATOM 658 N N . TYR A 1 85 ? -47.258 11.755 15.481 1.00 93.81 85 TYR A N 1
ATOM 659 C CA . TYR A 1 85 ? -48.396 12.553 15.952 1.00 93.81 85 TYR A CA 1
ATOM 660 C C . TYR A 1 85 ? -49.641 11.715 16.264 1.00 93.81 85 TYR A C 1
ATOM 662 O O . TYR A 1 85 ? -50.440 12.114 17.112 1.00 93.81 85 TYR A O 1
ATOM 670 N N . THR A 1 86 ? -49.799 10.557 15.620 1.00 94.19 86 THR A N 1
ATOM 671 C CA . THR A 1 86 ? -50.928 9.650 15.847 1.00 94.19 86 THR A CA 1
ATOM 672 C C . THR A 1 86 ? -50.796 8.946 17.190 1.00 94.19 86 THR A C 1
ATOM 674 O O . THR A 1 86 ? -51.748 8.915 17.966 1.00 94.19 86 THR A O 1
ATOM 677 N N . THR A 1 87 ? -49.612 8.413 17.495 1.00 95.00 87 THR A N 1
ATOM 678 C CA . THR A 1 87 ? -49.357 7.713 18.765 1.00 95.00 87 THR A CA 1
ATOM 679 C C . THR A 1 87 ? -48.952 8.664 19.890 1.00 95.00 87 THR A C 1
ATOM 681 O O . THR A 1 87 ? -48.966 8.274 21.054 1.00 95.00 87 THR A O 1
ATOM 684 N N . LYS A 1 88 ? -48.615 9.920 19.562 1.00 95.31 88 LYS A N 1
ATOM 685 C CA . LYS A 1 88 ? -47.985 10.900 20.461 1.00 95.31 88 LYS A CA 1
ATOM 686 C C . LYS A 1 88 ? -46.706 10.361 21.112 1.00 95.31 88 LYS A C 1
ATOM 688 O O . LYS A 1 88 ? -46.393 10.709 22.250 1.00 95.31 88 LYS A O 1
ATOM 693 N N . MET A 1 89 ? -45.971 9.508 20.400 1.00 93.50 89 MET A N 1
ATOM 694 C CA . MET A 1 89 ? -44.714 8.925 20.867 1.00 93.50 89 MET A CA 1
ATOM 695 C C . MET A 1 89 ? -43.570 9.292 19.925 1.00 93.50 89 MET A C 1
ATOM 697 O O . MET A 1 89 ? -43.746 9.394 18.712 1.00 93.50 89 MET A O 1
ATOM 701 N N . THR A 1 90 ? -42.377 9.474 20.486 1.00 92.50 90 THR A N 1
ATOM 702 C CA . THR A 1 90 ? -41.151 9.582 19.694 1.00 92.50 90 THR A CA 1
ATOM 703 C C . THR A 1 90 ? -40.676 8.184 19.327 1.00 92.50 90 THR A C 1
ATOM 705 O O . THR A 1 90 ? -40.368 7.379 20.205 1.00 92.50 90 THR A O 1
ATOM 708 N N . GLU A 1 91 ? -40.589 7.909 18.033 1.00 93.56 91 GLU A N 1
ATOM 709 C CA . GLU A 1 91 ? -40.072 6.657 17.494 1.00 93.56 91 GLU A CA 1
ATOM 710 C C . GLU A 1 91 ? -38.597 6.830 17.132 1.00 93.56 91 GLU A C 1
ATOM 712 O O . GLU A 1 91 ? -38.208 7.807 16.487 1.00 93.56 91 GLU A O 1
ATOM 717 N N . ALA A 1 92 ? -37.766 5.888 17.579 1.00 91.94 92 ALA A N 1
ATOM 718 C CA . ALA A 1 92 ? -36.358 5.829 17.219 1.00 91.94 92 ALA A CA 1
ATOM 719 C C . ALA A 1 92 ? -36.191 4.907 16.007 1.00 91.94 92 ALA A C 1
ATOM 721 O O . ALA A 1 92 ? -36.373 3.694 16.111 1.00 91.94 92 ALA A O 1
ATOM 722 N N . ASN A 1 93 ? -35.813 5.483 14.872 1.00 91.94 93 ASN A N 1
ATOM 723 C CA . ASN A 1 93 ? -35.548 4.768 13.631 1.00 91.94 93 ASN A CA 1
ATOM 724 C C . ASN A 1 93 ? -34.043 4.601 13.446 1.00 91.94 93 ASN A C 1
ATOM 726 O O . ASN A 1 93 ? -33.293 5.572 13.573 1.00 91.94 93 ASN A O 1
ATOM 730 N N . VAL A 1 94 ? -33.601 3.375 13.157 1.00 94.00 94 VAL A N 1
ATOM 731 C CA . VAL A 1 94 ? -32.191 3.098 12.861 1.00 94.00 94 VAL A CA 1
ATOM 732 C C . VAL A 1 94 ? -31.827 3.795 11.561 1.00 94.00 94 VAL A C 1
ATOM 734 O O . VAL A 1 94 ? -32.394 3.505 10.514 1.00 94.00 94 VAL A O 1
ATOM 737 N N . GLU A 1 95 ? -30.867 4.701 11.649 1.00 91.81 95 GLU A N 1
ATOM 738 C CA . GLU A 1 95 ? -30.368 5.450 10.501 1.00 91.81 95 GLU A CA 1
ATOM 739 C C . GLU A 1 95 ? -29.203 4.717 9.829 1.00 91.81 95 GLU A C 1
ATOM 741 O O . GLU A 1 95 ? -29.083 4.711 8.610 1.00 91.81 95 GLU A O 1
ATOM 746 N N . GLY A 1 96 ? -28.368 4.052 10.632 1.00 93.44 96 GLY A N 1
ATOM 747 C CA . GLY A 1 96 ? -27.262 3.239 10.148 1.00 93.44 96 GLY A CA 1
ATOM 748 C C . GLY A 1 96 ? -26.386 2.696 11.269 1.00 93.44 96 GLY A C 1
ATOM 749 O O . GLY A 1 96 ? -26.670 2.892 12.457 1.00 93.44 96 GLY A O 1
ATOM 750 N N . MET A 1 97 ? -25.343 1.961 10.888 1.00 94.62 97 MET A N 1
ATOM 751 C CA . MET A 1 97 ? -24.443 1.281 11.816 1.00 94.62 97 MET A CA 1
ATOM 752 C C . MET A 1 97 ? -22.988 1.393 11.368 1.00 94.62 97 MET A C 1
ATOM 754 O O . MET A 1 97 ? -22.714 1.312 10.175 1.00 94.62 97 MET A O 1
ATOM 758 N N . ASP A 1 98 ? -22.081 1.494 12.339 1.00 93.88 98 ASP A N 1
ATOM 759 C CA . ASP A 1 98 ? -20.636 1.373 12.138 1.00 93.88 98 ASP A CA 1
ATOM 760 C C . ASP A 1 98 ? -20.076 0.235 12.997 1.00 93.88 98 ASP A C 1
ATOM 762 O O . ASP A 1 98 ? -20.452 0.068 14.163 1.00 93.88 98 ASP A O 1
ATOM 766 N N . GLU A 1 99 ? -19.132 -0.521 12.443 1.00 94.62 99 GLU A N 1
ATOM 767 C CA . GLU A 1 99 ? -18.313 -1.462 13.206 1.00 94.62 99 GLU A CA 1
ATOM 768 C C . GLU A 1 99 ? -17.124 -0.700 13.806 1.00 94.62 99 GLU A C 1
ATOM 770 O O . GLU A 1 99 ? -16.250 -0.236 13.077 1.00 94.62 99 GLU A O 1
ATOM 775 N N . LEU A 1 100 ? -17.122 -0.520 15.131 1.00 94.31 100 LEU A N 1
ATOM 776 C CA . LEU A 1 100 ? -16.113 0.277 15.838 1.00 94.31 100 LEU A CA 1
ATOM 777 C C . LEU A 1 100 ? -14.871 -0.520 16.207 1.00 94.31 100 LEU A C 1
ATOM 779 O O . LEU A 1 100 ? -13.788 0.047 16.305 1.00 94.31 100 LEU A O 1
ATOM 783 N N . ALA A 1 101 ? -15.045 -1.798 16.529 1.00 95.56 101 ALA A N 1
ATOM 784 C CA . ALA A 1 101 ? -13.953 -2.663 16.936 1.00 95.56 101 ALA A CA 1
ATOM 785 C C . ALA A 1 101 ? -14.338 -4.138 16.834 1.00 95.56 101 ALA A C 1
ATOM 787 O O . ALA A 1 101 ? -15.509 -4.503 16.973 1.00 95.56 101 ALA A O 1
ATOM 788 N N . VAL A 1 102 ? -13.329 -4.988 16.693 1.00 94.69 102 VAL A N 1
ATOM 789 C CA . VAL A 1 102 ? -13.435 -6.439 16.807 1.00 94.69 102 VAL A CA 1
ATOM 790 C C . VAL A 1 102 ? -12.486 -6.933 17.881 1.00 94.69 102 VAL A C 1
ATOM 792 O O . VAL A 1 102 ? -11.321 -6.554 17.933 1.00 94.69 102 VAL A O 1
ATOM 795 N N . ARG A 1 103 ? -12.994 -7.791 18.759 1.00 93.94 103 ARG A N 1
ATOM 796 C CA . ARG A 1 103 ? -12.193 -8.555 19.706 1.00 93.94 103 ARG A CA 1
ATOM 797 C C . ARG A 1 103 ? -12.022 -9.964 19.170 1.00 93.94 103 ARG A C 1
ATOM 799 O O . ARG A 1 103 ? -13.009 -10.662 18.916 1.00 93.94 103 ARG A O 1
ATOM 806 N N . LEU A 1 104 ? -10.766 -10.348 19.021 1.00 91.44 104 LEU A N 1
ATOM 807 C CA . LEU A 1 104 ? -10.322 -11.615 18.468 1.00 91.44 104 LEU A CA 1
ATOM 808 C C . LEU A 1 104 ? -10.291 -12.694 19.555 1.00 91.44 104 LEU A C 1
ATOM 810 O O . LEU A 1 104 ? -10.354 -12.399 20.753 1.00 91.44 104 LEU A O 1
ATOM 814 N N . GLN A 1 105 ? -10.175 -13.958 19.148 1.00 84.00 105 GLN A N 1
ATOM 815 C CA . GLN A 1 105 ? -10.162 -15.090 20.081 1.00 84.00 105 GLN A CA 1
ATOM 816 C C . GLN A 1 105 ? -8.978 -15.030 21.063 1.00 84.00 105 GLN A C 1
ATOM 818 O O . GLN A 1 105 ? -9.129 -15.421 22.220 1.00 84.00 105 GLN A O 1
ATOM 823 N N . GLY A 1 106 ? -7.840 -14.474 20.633 1.00 82.31 106 GLY A N 1
ATOM 824 C CA . GLY A 1 106 ? -6.660 -14.236 21.473 1.00 82.31 106 GLY A CA 1
ATOM 825 C C . GLY A 1 106 ? -6.800 -13.074 22.466 1.00 82.31 106 GLY A C 1
ATOM 826 O O . GLY A 1 106 ? -5.854 -12.766 23.180 1.00 82.31 106 GLY A O 1
ATOM 827 N N . GLY A 1 107 ? -7.955 -12.402 22.517 1.00 85.94 107 GLY A N 1
ATOM 828 C CA . GLY A 1 107 ? -8.195 -11.251 23.393 1.00 85.94 107 GLY A CA 1
ATOM 829 C C . GLY A 1 107 ? -7.710 -9.913 22.829 1.00 85.94 107 GLY A C 1
ATOM 830 O O . GLY A 1 107 ? -8.102 -8.874 23.355 1.00 85.94 107 GLY A O 1
ATOM 831 N N . VAL A 1 108 ? -6.937 -9.923 21.737 1.00 88.69 108 VAL A N 1
ATOM 832 C CA . VAL A 1 108 ? -6.561 -8.716 20.988 1.00 88.69 108 VAL A CA 1
ATOM 833 C C . VAL A 1 108 ? -7.818 -7.998 20.510 1.00 88.69 108 VAL A C 1
ATOM 835 O O . VAL A 1 108 ? -8.767 -8.630 20.038 1.00 88.69 108 VAL A O 1
ATOM 838 N N . VAL A 1 109 ? -7.817 -6.672 20.619 1.00 91.88 109 VAL A N 1
ATOM 839 C CA . VAL A 1 109 ? -8.884 -5.828 20.087 1.00 91.88 109 VAL A CA 1
ATOM 840 C C . VAL A 1 109 ? -8.330 -4.929 19.005 1.00 91.88 109 VAL A C 1
ATOM 842 O O . VAL A 1 109 ? -7.407 -4.161 19.252 1.00 91.88 109 VAL A O 1
ATOM 845 N N . LEU A 1 110 ? -8.924 -5.011 17.822 1.00 91.12 110 LEU A N 1
ATOM 846 C CA . LEU A 1 110 ? -8.671 -4.100 16.717 1.00 91.12 110 LEU A CA 1
ATOM 847 C C . LEU A 1 110 ? -9.806 -3.078 16.696 1.00 91.12 110 LEU A C 1
ATOM 849 O O . LEU A 1 110 ? -10.971 -3.472 16.645 1.00 91.12 110 LEU A O 1
ATOM 853 N N . SER A 1 111 ? -9.505 -1.786 16.780 1.00 92.50 111 SER A N 1
ATOM 854 C CA . SER A 1 111 ? -10.491 -0.722 16.562 1.00 92.50 111 SER A CA 1
ATOM 855 C C . SER A 1 111 ? -10.459 -0.278 15.105 1.00 92.50 111 SER A C 1
ATOM 857 O O . SER A 1 111 ? -9.418 -0.301 14.463 1.00 92.50 111 SER A O 1
ATOM 859 N N . ASN A 1 112 ? -11.608 0.109 14.567 1.00 89.19 112 ASN A N 1
ATOM 860 C CA . ASN A 1 112 ? -11.720 0.559 13.193 1.00 89.19 112 ASN A CA 1
ATOM 861 C C . ASN A 1 112 ? -11.213 2.001 13.080 1.00 89.19 112 ASN A C 1
ATOM 863 O O . ASN A 1 112 ? -11.832 2.912 13.629 1.00 89.19 112 ASN A O 1
ATOM 867 N N . ALA A 1 113 ? -10.093 2.190 12.384 1.00 85.44 113 ALA A N 1
ATOM 868 C CA . ALA A 1 113 ? -9.497 3.498 12.099 1.00 85.44 113 ALA A CA 1
ATOM 869 C C . ALA A 1 113 ? -10.072 4.163 10.835 1.00 85.44 113 ALA A C 1
ATOM 871 O O . ALA A 1 113 ? -9.725 5.292 10.505 1.00 85.44 113 ALA A O 1
ATOM 872 N N . ASN A 1 114 ? -10.946 3.483 10.082 1.00 81.88 114 ASN A N 1
ATOM 873 C CA . ASN A 1 114 ? -11.656 4.153 8.998 1.00 81.88 114 ASN A CA 1
ATOM 874 C C . ASN A 1 114 ? -12.501 5.300 9.552 1.00 81.88 114 ASN A C 1
ATOM 876 O O . ASN A 1 114 ? -13.052 5.197 10.649 1.00 81.88 114 ASN A O 1
ATOM 880 N N . ARG A 1 115 ? -12.693 6.333 8.728 1.00 79.44 115 ARG A N 1
ATOM 881 C CA . ARG A 1 115 ? -13.711 7.340 8.992 1.00 79.44 115 ARG A CA 1
ATOM 882 C C . ARG A 1 115 ? -15.076 6.688 9.147 1.00 79.44 115 ARG A C 1
ATOM 884 O O . ARG A 1 115 ? -15.555 5.992 8.247 1.00 79.44 115 ARG A O 1
ATOM 891 N N . LEU A 1 116 ? -15.691 6.925 10.295 1.00 81.62 116 LEU A N 1
ATOM 892 C CA . LEU A 1 116 ? -16.964 6.320 10.660 1.00 81.62 116 LEU A CA 1
ATOM 893 C C . LEU A 1 116 ? -18.101 7.197 10.132 1.00 81.62 116 LEU A C 1
ATOM 895 O O . LEU A 1 116 ? -18.136 8.404 10.370 1.00 81.62 116 LEU A O 1
ATOM 899 N N . ALA A 1 117 ? -19.032 6.603 9.384 1.00 83.69 117 ALA A N 1
ATOM 900 C CA . ALA A 1 117 ? -20.092 7.364 8.721 1.00 83.69 117 ALA A CA 1
ATOM 901 C C . ALA A 1 117 ? -21.104 7.935 9.725 1.00 83.69 117 ALA A C 1
ATOM 903 O O . ALA A 1 117 ? -21.727 8.971 9.479 1.00 83.69 117 ALA A O 1
ATOM 904 N N . TYR A 1 118 ? -21.270 7.254 10.858 1.00 85.88 118 TYR A N 1
ATOM 905 C CA . TYR A 1 118 ? -22.264 7.566 11.868 1.00 85.88 118 TYR A CA 1
ATOM 906 C C . TYR A 1 118 ? -21.636 7.992 13.194 1.00 85.88 118 TYR A C 1
ATOM 908 O O . TYR A 1 118 ? -22.018 9.024 13.749 1.00 85.88 118 TYR A O 1
ATOM 916 N N . CYS A 1 119 ? -20.675 7.232 13.710 1.00 83.62 119 CYS A N 1
ATOM 917 C CA . CYS A 1 119 ? -20.060 7.500 15.007 1.00 83.62 119 CYS A CA 1
ATOM 918 C C . CYS A 1 119 ? -19.130 8.723 14.953 1.00 83.62 119 CYS A C 1
ATOM 920 O O . CYS A 1 119 ? -18.136 8.718 14.244 1.00 83.62 119 CYS A O 1
ATOM 922 N N . GLY A 1 120 ? -19.422 9.763 15.742 1.00 72.38 120 GLY A N 1
ATOM 923 C CA . GLY A 1 120 ? -18.606 10.989 15.808 1.00 72.38 120 GLY A CA 1
ATOM 924 C C . GLY A 1 120 ? -19.016 12.081 14.813 1.00 72.38 120 GLY A C 1
ATOM 925 O O . GLY A 1 120 ? -18.685 13.245 15.015 1.00 72.38 120 GLY A O 1
ATOM 926 N N . THR A 1 121 ? -19.825 11.746 13.808 1.00 71.56 121 THR A N 1
ATOM 927 C CA . THR A 1 121 ? -20.412 12.728 12.882 1.00 71.56 121 THR A CA 1
ATOM 928 C C . THR A 1 121 ? -21.582 13.482 13.516 1.00 71.56 121 THR A C 1
ATOM 930 O O . THR A 1 121 ? -22.294 12.947 14.369 1.00 71.56 121 THR A O 1
ATOM 933 N N . HIS A 1 122 ? -21.805 14.729 13.100 1.00 55.97 122 HIS A N 1
ATOM 934 C CA . HIS A 1 122 ? -22.959 15.526 13.524 1.00 55.97 122 HIS A CA 1
ATOM 935 C C . HIS A 1 122 ? -23.774 15.957 12.305 1.00 55.97 122 HIS A C 1
ATOM 937 O O . HIS A 1 122 ? -23.230 16.372 11.279 1.00 55.97 122 HIS A O 1
ATOM 943 N N . LEU A 1 123 ? -25.100 15.868 12.421 1.00 47.91 123 LEU A N 1
ATOM 944 C CA . LEU A 1 123 ? -26.011 16.431 11.429 1.00 47.91 123 LEU A CA 1
ATOM 945 C C . LEU A 1 123 ? -26.017 17.953 11.578 1.00 47.91 123 LEU A C 1
ATOM 947 O O . LEU A 1 123 ? -26.404 18.480 12.621 1.00 47.91 123 LEU A O 1
ATOM 951 N N . VAL A 1 124 ? -25.605 18.658 10.526 1.00 45.97 124 VAL A N 1
ATOM 952 C CA . VAL A 1 124 ? -25.849 20.098 10.411 1.00 45.97 124 VAL A CA 1
ATOM 953 C C . VAL A 1 124 ? -27.306 20.267 9.992 1.00 45.97 124 VAL A C 1
ATOM 955 O O . VAL A 1 124 ? -27.767 19.582 9.082 1.00 45.97 124 VAL A O 1
ATOM 958 N N . PHE A 1 125 ? -28.060 21.132 10.672 1.00 38.91 125 PHE A N 1
ATOM 959 C CA . PHE A 1 125 ? -29.493 21.303 10.416 1.00 38.91 125 PHE A CA 1
ATOM 960 C C . PHE A 1 125 ? -29.757 21.616 8.931 1.00 38.91 125 PHE A C 1
ATOM 962 O O . PHE A 1 125 ? -29.339 22.658 8.433 1.00 38.91 125 PHE A O 1
ATOM 969 N N . GLY A 1 126 ? -30.426 20.694 8.226 1.00 43.09 126 GLY A N 1
ATOM 970 C CA . GLY A 1 126 ? -30.732 20.814 6.794 1.00 43.09 126 GLY A CA 1
ATOM 971 C C . GLY A 1 126 ? -29.552 20.590 5.834 1.00 43.09 126 GLY A C 1
ATOM 972 O O . GLY A 1 126 ? -29.707 20.836 4.641 1.00 43.09 126 GLY A O 1
ATOM 973 N N . GLY A 1 127 ? -28.393 20.138 6.322 1.00 47.47 127 GLY A N 1
ATOM 974 C CA . GLY A 1 127 ? -27.178 19.933 5.530 1.00 47.47 127 GLY A CA 1
ATOM 975 C C . GLY A 1 127 ? -26.615 18.505 5.601 1.00 47.47 127 GLY A C 1
ATOM 976 O O . GLY A 1 127 ? -27.114 17.670 6.359 1.00 47.47 127 GLY A O 1
ATOM 977 N N . PRO A 1 128 ? -25.567 18.205 4.810 1.00 59.19 128 PRO A N 1
ATOM 978 C CA . PRO A 1 128 ? -24.838 16.942 4.908 1.00 59.19 128 PRO A CA 1
ATOM 979 C C . PRO A 1 128 ? -24.198 16.783 6.297 1.00 59.19 128 PRO A C 1
ATOM 981 O O . PRO A 1 128 ? -23.982 17.764 7.015 1.00 59.19 128 PRO A O 1
ATOM 984 N N . ARG A 1 129 ? -23.873 15.541 6.681 1.00 66.44 129 ARG A N 1
ATOM 985 C CA . ARG A 1 129 ? -23.096 15.279 7.902 1.00 66.44 129 ARG A CA 1
ATOM 986 C C . ARG A 1 129 ? -21.796 16.071 7.846 1.00 66.44 129 ARG A C 1
ATOM 988 O O . ARG A 1 129 ? -21.047 15.961 6.877 1.00 66.44 129 ARG A O 1
ATOM 995 N N . SER A 1 130 ? -21.545 16.853 8.891 1.00 54.31 130 SER A N 1
ATOM 996 C CA . SER A 1 130 ? -20.229 17.430 9.118 1.00 54.31 130 SER A CA 1
ATOM 997 C C . SER A 1 130 ? -19.434 16.464 9.973 1.00 54.31 130 SER A C 1
ATOM 999 O O . SER A 1 130 ? -19.940 15.884 10.940 1.00 54.31 130 SER A O 1
ATOM 1001 N N . TYR A 1 131 ? -18.177 16.312 9.606 1.00 62.78 131 TYR A N 1
ATOM 1002 C CA . TYR A 1 131 ? -17.225 15.517 10.347 1.00 62.78 131 TYR A CA 1
ATOM 1003 C C . TYR A 1 131 ? -16.454 16.440 11.281 1.00 62.78 131 TYR A C 1
ATOM 1005 O O . TYR A 1 131 ? -16.049 17.534 10.880 1.00 62.78 131 TYR A O 1
ATOM 1013 N N . SER A 1 132 ? -16.253 16.013 12.524 1.00 58.72 132 SER A N 1
ATOM 1014 C CA . SER A 1 132 ? -15.163 16.569 13.314 1.00 58.72 132 SER A CA 1
ATOM 1015 C C . SER A 1 132 ? -13.855 16.179 12.635 1.00 58.72 132 SER A C 1
ATOM 1017 O O . SER A 1 132 ? -13.690 15.023 12.256 1.00 58.72 132 SER A O 1
ATOM 1019 N N . TYR A 1 133 ? -12.941 17.129 12.461 1.00 62.88 133 TYR A N 1
ATOM 1020 C CA . TYR A 1 133 ? -11.577 16.792 12.072 1.00 62.88 133 TYR A CA 1
ATOM 1021 C C . TYR A 1 133 ? -10.930 15.985 13.211 1.00 62.88 133 TYR A C 1
ATOM 1023 O O . TYR A 1 133 ? -10.918 16.453 14.351 1.00 62.88 133 TYR A O 1
ATOM 1031 N N . GLY A 1 134 ? -10.414 14.795 12.891 1.00 67.56 134 GLY A N 1
ATOM 1032 C CA . GLY A 1 134 ? -9.663 13.927 13.802 1.00 67.56 134 GLY A CA 1
ATOM 1033 C C . GLY A 1 134 ? -10.453 12.755 14.397 1.00 67.56 134 GLY A C 1
ATOM 1034 O O . GLY A 1 134 ? -11.671 12.654 14.253 1.00 67.56 134 GLY A O 1
ATOM 1035 N N . GLN A 1 135 ? -9.718 11.896 15.104 1.00 75.50 135 GLN A N 1
ATOM 10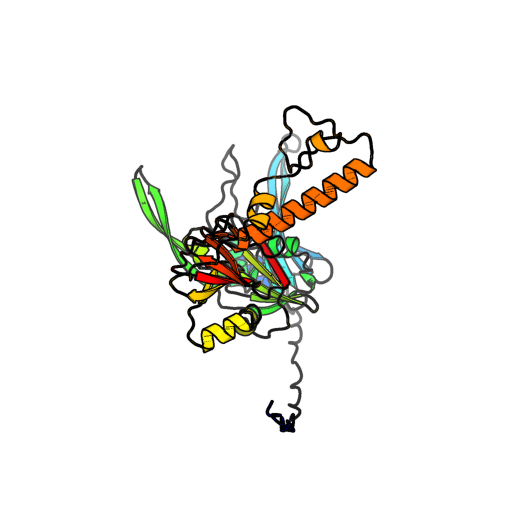36 C CA . GLN A 1 135 ? -10.190 10.674 15.751 1.00 75.50 135 GLN A CA 1
ATOM 1037 C C . GLN A 1 135 ? -11.486 10.879 16.559 1.00 75.50 135 GLN A C 1
ATOM 1039 O O . GLN A 1 135 ? -11.566 11.724 17.459 1.00 75.50 135 GLN A O 1
ATOM 1044 N N . ALA A 1 136 ? -12.507 10.056 16.299 1.00 83.19 136 ALA A N 1
ATOM 1045 C CA . ALA A 1 136 ? -13.758 10.104 17.046 1.00 83.19 136 ALA A CA 1
ATOM 1046 C C . ALA A 1 136 ? -13.513 9.768 18.534 1.00 83.19 136 ALA A C 1
ATOM 1048 O O . ALA A 1 136 ? -12.754 8.844 18.844 1.00 83.19 136 ALA A O 1
ATOM 1049 N N . PRO A 1 137 ? -14.226 10.398 19.491 1.00 88.19 137 PRO A N 1
ATOM 1050 C CA . PRO A 1 137 ? -14.017 10.142 20.921 1.00 88.19 137 PRO A CA 1
ATOM 1051 C C . PRO A 1 137 ? -14.108 8.661 21.318 1.00 88.19 137 PRO A C 1
ATOM 1053 O O . PRO A 1 137 ? -13.419 8.212 22.230 1.00 88.19 137 PRO A O 1
ATOM 1056 N N . ALA A 1 138 ? -14.946 7.879 20.627 1.00 90.00 138 ALA A N 1
ATOM 1057 C CA . ALA A 1 138 ? -15.051 6.442 20.860 1.00 90.00 138 ALA A CA 1
ATOM 1058 C C . ALA A 1 138 ? -13.781 5.678 20.448 1.00 90.00 138 ALA A C 1
ATOM 1060 O O . ALA A 1 138 ? -13.371 4.776 21.175 1.00 90.00 138 ALA A O 1
ATOM 1061 N N . GLN A 1 139 ? -13.149 6.043 19.327 1.00 87.12 139 GLN A N 1
ATOM 1062 C CA . GLN A 1 139 ? -11.884 5.452 18.879 1.00 87.12 139 GLN A CA 1
ATOM 1063 C C . GLN A 1 139 ? -10.760 5.780 19.870 1.00 87.12 139 GLN A C 1
ATOM 1065 O O . GLN A 1 139 ? -10.064 4.865 20.304 1.00 87.12 139 GLN A O 1
ATOM 1070 N N . ALA A 1 140 ? -10.674 7.033 20.333 1.00 87.44 140 ALA A N 1
ATOM 1071 C CA . ALA A 1 140 ? -9.699 7.451 21.344 1.00 87.44 140 ALA A CA 1
ATOM 1072 C C . ALA A 1 140 ? -9.843 6.662 22.660 1.00 87.44 140 ALA A C 1
ATOM 1074 O O . ALA A 1 140 ? -8.857 6.229 23.257 1.00 87.44 140 ALA A O 1
ATOM 1075 N N . ILE A 1 141 ? -11.081 6.424 23.114 1.00 91.62 141 ILE A N 1
ATOM 1076 C CA . ILE A 1 141 ? -11.346 5.604 24.307 1.00 91.62 141 ILE A CA 1
ATOM 1077 C C . ILE A 1 141 ? -10.927 4.147 24.085 1.00 91.62 141 ILE A C 1
ATOM 1079 O O . ILE A 1 141 ? -10.345 3.539 24.983 1.00 91.62 141 ILE A O 1
ATOM 1083 N N . LEU A 1 142 ? -11.248 3.573 22.921 1.00 92.94 142 LEU A N 1
ATOM 1084 C CA . LEU A 1 142 ? -10.878 2.198 22.589 1.00 92.94 142 LEU A CA 1
ATOM 1085 C C . LEU A 1 142 ? -9.359 2.034 22.582 1.00 92.94 142 LEU A C 1
ATOM 1087 O O . LEU A 1 142 ? -8.849 1.108 23.209 1.00 92.94 142 LEU A O 1
ATOM 1091 N N . GLU A 1 143 ? -8.644 2.954 21.940 1.00 89.38 143 GLU A N 1
ATOM 1092 C CA . GLU A 1 143 ? -7.186 2.935 21.893 1.00 89.38 143 GLU A CA 1
ATOM 1093 C C . GLU A 1 143 ? -6.565 3.099 23.283 1.00 89.38 143 GLU A C 1
ATOM 1095 O O . GLU A 1 143 ? -5.728 2.290 23.681 1.00 89.38 143 GLU A O 1
ATOM 1100 N N . LYS A 1 144 ? -7.041 4.068 24.078 1.00 90.31 144 LYS A N 1
ATOM 1101 C CA . LYS A 1 144 ? -6.621 4.248 25.479 1.00 90.31 144 LYS A CA 1
ATOM 1102 C C . LYS A 1 144 ? -6.852 2.988 26.321 1.00 90.31 144 LYS A C 1
ATOM 1104 O O . LYS A 1 144 ? -6.107 2.733 27.264 1.00 90.31 144 LYS A O 1
ATOM 1109 N N . ALA A 1 145 ? -7.881 2.206 26.000 1.00 91.19 145 ALA A N 1
ATOM 1110 C CA . ALA A 1 145 ? -8.171 0.939 26.662 1.00 91.19 145 ALA A CA 1
ATOM 1111 C C . ALA A 1 145 ? -7.333 -0.244 26.137 1.00 91.19 145 ALA A C 1
ATOM 1113 O O . ALA A 1 145 ? -7.448 -1.336 26.690 1.00 91.19 145 ALA A O 1
ATOM 1114 N N . GLY A 1 146 ? -6.495 -0.041 25.115 1.00 89.38 146 GLY A N 1
ATOM 1115 C CA . GLY A 1 146 ? -5.589 -1.043 24.551 1.00 89.38 146 GLY A CA 1
ATOM 1116 C C . GLY A 1 146 ? -6.007 -1.603 23.189 1.00 89.38 146 GLY A C 1
ATOM 1117 O O . GLY A 1 146 ? -5.368 -2.538 22.711 1.00 89.38 146 GLY A O 1
ATOM 1118 N N . ALA A 1 147 ? -7.057 -1.070 22.553 1.00 91.69 147 ALA A N 1
ATOM 1119 C CA . ALA A 1 147 ? -7.385 -1.447 21.180 1.00 91.69 147 ALA A CA 1
ATOM 1120 C C . ALA A 1 147 ? -6.328 -0.921 20.196 1.00 91.69 147 ALA A C 1
ATOM 1122 O O . ALA A 1 147 ? -5.739 0.142 20.390 1.00 91.69 147 ALA A O 1
ATOM 1123 N N . ILE A 1 148 ? -6.089 -1.669 19.126 1.00 90.06 148 ILE A N 1
ATOM 1124 C CA . ILE A 1 148 ? -5.125 -1.330 18.080 1.00 90.06 148 ILE A CA 1
ATOM 1125 C C . ILE A 1 148 ? -5.920 -0.764 16.906 1.00 90.06 148 ILE A C 1
ATOM 1127 O O . ILE A 1 148 ? -6.677 -1.520 16.291 1.00 90.06 148 ILE A O 1
ATOM 1131 N N . PRO A 1 149 ? -5.813 0.540 16.608 1.00 89.50 149 PRO A N 1
ATOM 1132 C CA . PRO A 1 149 ? -6.605 1.125 15.545 1.00 89.50 149 PRO A CA 1
ATOM 1133 C C . PRO A 1 149 ? -6.023 0.698 14.204 1.00 89.50 149 PRO A C 1
ATOM 1135 O O . PRO A 1 149 ? -4.862 0.952 13.911 1.00 89.50 149 PRO A O 1
ATOM 1138 N N . VAL A 1 150 ? -6.830 0.024 13.397 1.00 87.88 150 VAL A N 1
ATOM 1139 C CA . VAL A 1 150 ? -6.473 -0.393 12.045 1.00 87.88 150 VAL A CA 1
ATOM 1140 C C . VAL A 1 150 ? -7.646 -0.105 11.106 1.00 87.88 150 VAL A C 1
ATOM 1142 O O . VAL A 1 150 ? -8.804 -0.239 11.513 1.00 87.88 150 VAL A O 1
ATOM 1145 N N . PRO A 1 151 ? -7.419 0.301 9.849 1.00 87.31 151 PRO A N 1
ATOM 1146 C CA . PRO A 1 151 ? -8.511 0.552 8.925 1.00 87.31 151 PRO A CA 1
ATOM 1147 C C . PRO A 1 151 ? -9.045 -0.788 8.423 1.00 87.31 151 PRO A C 1
ATOM 1149 O O . PRO A 1 151 ? -8.403 -1.465 7.623 1.00 87.31 151 PRO A O 1
ATOM 1152 N N . PHE A 1 152 ? -10.238 -1.179 8.868 1.00 89.31 152 PHE A N 1
ATOM 1153 C CA . PHE A 1 152 ? -10.865 -2.453 8.500 1.00 89.31 152 PHE A CA 1
ATOM 1154 C C . PHE A 1 152 ? -11.038 -2.614 6.991 1.00 89.31 152 PHE A C 1
ATOM 1156 O O . PHE A 1 152 ? -10.983 -3.734 6.487 1.00 89.31 152 PHE A O 1
ATOM 1163 N N . ARG A 1 153 ? -11.182 -1.508 6.253 1.00 86.81 153 ARG A N 1
ATOM 1164 C CA . ARG A 1 153 ? -11.239 -1.550 4.789 1.00 86.81 153 ARG A CA 1
ATOM 1165 C C . ARG A 1 153 ? -9.982 -2.164 4.169 1.00 86.81 153 ARG A C 1
ATOM 1167 O O . ARG A 1 153 ? -10.115 -2.933 3.229 1.00 86.81 153 ARG A O 1
ATOM 1174 N N . VAL A 1 154 ? -8.799 -1.905 4.733 1.00 83.94 154 VAL A N 1
ATOM 1175 C CA . VAL A 1 154 ? -7.537 -2.487 4.246 1.00 83.94 154 VAL A CA 1
ATOM 1176 C C . VAL A 1 154 ? -7.575 -4.018 4.347 1.00 83.94 154 VAL A C 1
ATOM 1178 O O . VAL A 1 154 ? -7.157 -4.714 3.428 1.00 83.94 154 VAL A O 1
ATOM 1181 N N . PHE A 1 155 ? -8.140 -4.558 5.429 1.00 86.38 155 PHE A N 1
ATOM 1182 C CA . PHE A 1 155 ? -8.293 -6.006 5.615 1.00 86.38 155 PHE A CA 1
ATOM 1183 C C . PHE A 1 155 ? -9.337 -6.601 4.677 1.00 86.38 155 PHE A C 1
ATOM 1185 O O . PHE A 1 155 ? -9.131 -7.695 4.157 1.00 86.38 155 PHE A O 1
ATOM 1192 N N . ALA A 1 156 ? -10.443 -5.887 4.453 1.00 87.75 156 ALA A N 1
ATOM 1193 C CA . ALA A 1 156 ? -11.476 -6.305 3.513 1.00 87.75 156 ALA A CA 1
ATOM 1194 C C . ALA A 1 156 ? -10.937 -6.358 2.074 1.00 87.75 156 ALA A C 1
ATOM 1196 O O . ALA A 1 156 ? -11.138 -7.359 1.390 1.00 87.75 156 ALA A O 1
ATOM 1197 N N . ASP A 1 157 ? -10.195 -5.331 1.649 1.00 87.94 157 ASP A N 1
ATOM 1198 C CA . ASP A 1 157 ? -9.570 -5.262 0.322 1.00 87.94 157 ASP A CA 1
ATOM 1199 C C . ASP A 1 157 ? -8.486 -6.345 0.153 1.00 87.94 157 ASP A C 1
ATOM 1201 O O . ASP A 1 157 ? -8.321 -6.906 -0.932 1.00 87.94 157 ASP A O 1
ATOM 1205 N N . ALA A 1 158 ? -7.799 -6.702 1.243 1.00 88.00 158 ALA A N 1
ATOM 1206 C CA . ALA A 1 158 ? -6.853 -7.814 1.298 1.00 88.00 158 ALA A CA 1
ATOM 1207 C C . ALA A 1 158 ? -7.508 -9.200 1.467 1.00 88.00 158 ALA A C 1
ATOM 1209 O O . ALA A 1 158 ? -6.803 -10.209 1.505 1.00 88.00 158 ALA A O 1
ATOM 1210 N N . ASN A 1 159 ? -8.843 -9.268 1.550 1.00 92.69 159 ASN A N 1
ATOM 1211 C CA . ASN A 1 159 ? -9.617 -10.486 1.805 1.00 92.69 159 ASN A CA 1
ATOM 1212 C C . ASN A 1 159 ? -9.112 -11.279 3.031 1.00 92.69 159 ASN A C 1
ATOM 1214 O O . ASN A 1 159 ? -9.076 -12.511 3.030 1.00 92.69 159 ASN A O 1
ATOM 1218 N N . LEU A 1 160 ? -8.687 -10.566 4.078 1.00 90.12 160 LEU A N 1
ATOM 1219 C CA . LEU A 1 160 ? -8.143 -11.164 5.293 1.00 90.12 160 LEU A CA 1
ATOM 1220 C C . LEU A 1 160 ? -9.255 -11.517 6.272 1.00 90.12 160 LEU A C 1
ATOM 1222 O O . LEU A 1 160 ? -10.096 -10.687 6.628 1.00 90.12 160 LEU A O 1
ATOM 1226 N N . ASN A 1 161 ? -9.214 -12.748 6.779 1.00 89.19 161 ASN A N 1
ATOM 1227 C CA . A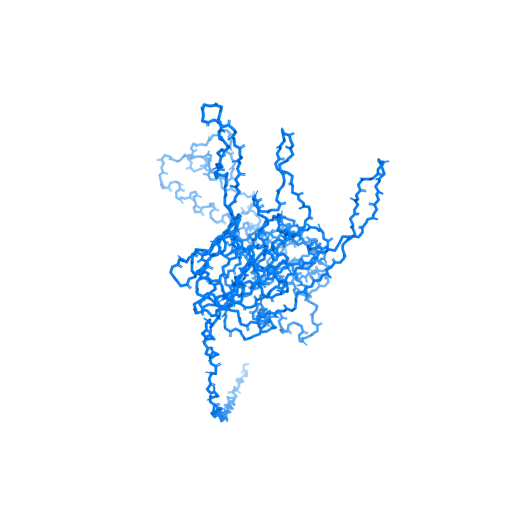SN A 1 161 ? -10.097 -13.161 7.854 1.00 89.19 161 ASN A CA 1
ATOM 1228 C C . ASN A 1 161 ? -9.606 -12.585 9.188 1.00 89.19 161 ASN A C 1
ATOM 1230 O O . ASN A 1 161 ? -8.768 -13.178 9.864 1.00 89.19 161 ASN A O 1
ATOM 1234 N N . LEU A 1 162 ? -10.170 -11.446 9.601 1.00 84.69 162 LEU A N 1
ATOM 1235 C CA . LEU A 1 162 ? -9.853 -10.809 10.886 1.00 84.69 162 LEU A CA 1
ATOM 1236 C C . LEU A 1 162 ? -9.991 -11.760 12.084 1.00 84.69 162 LEU A C 1
ATOM 1238 O O . LEU A 1 162 ? -9.297 -11.578 13.077 1.00 84.69 162 LEU A O 1
ATOM 1242 N N . ALA A 1 163 ? -10.844 -12.788 12.004 1.00 83.31 163 ALA A N 1
ATOM 1243 C CA . ALA A 1 163 ? -11.010 -13.767 13.076 1.00 83.31 163 ALA A CA 1
ATOM 1244 C C . ALA A 1 163 ? -9.763 -14.620 13.351 1.00 83.31 163 ALA A C 1
ATOM 1246 O O . ALA A 1 163 ? -9.640 -15.172 14.444 1.00 83.31 163 ALA A O 1
ATOM 1247 N N . GLU A 1 164 ? -8.862 -14.714 12.376 1.00 88.31 164 GLU A N 1
ATOM 1248 C CA . GLU A 1 164 ? -7.602 -15.455 12.448 1.00 88.31 164 GLU A CA 1
ATOM 1249 C C . GLU A 1 164 ? -6.400 -14.541 12.700 1.00 88.31 164 GLU A C 1
ATOM 1251 O O . GLU A 1 164 ? -5.269 -15.022 12.720 1.00 88.31 164 GLU A O 1
ATOM 1256 N N . ALA A 1 165 ? -6.625 -13.233 12.864 1.00 90.19 165 ALA A N 1
ATOM 1257 C CA . ALA A 1 165 ? -5.547 -12.285 13.066 1.00 90.19 165 ALA A CA 1
ATOM 1258 C C . ALA A 1 165 ? -4.935 -12.408 14.474 1.00 90.19 165 ALA A C 1
ATOM 1260 O O . ALA A 1 165 ? -5.617 -12.498 15.496 1.00 90.19 165 ALA A O 1
ATOM 1261 N N . GLU A 1 166 ? -3.615 -12.363 14.512 1.00 91.00 166 GLU A N 1
ATOM 1262 C CA . GLU A 1 166 ? -2.763 -12.355 15.688 1.00 91.00 166 GLU A CA 1
ATOM 1263 C C . GLU A 1 166 ? -1.790 -11.183 15.537 1.00 91.00 166 GLU A C 1
ATOM 1265 O O . GLU A 1 166 ? -1.233 -10.963 14.462 1.00 91.00 166 GLU A O 1
ATOM 1270 N N . VAL A 1 167 ? -1.598 -10.406 16.601 1.00 91.50 167 VAL A N 1
ATOM 1271 C CA . VAL A 1 167 ? -0.601 -9.330 16.615 1.00 91.50 167 VAL A CA 1
ATOM 1272 C C . VAL A 1 167 ? 0.697 -9.918 17.137 1.00 91.50 167 VAL A C 1
ATOM 1274 O O . VAL A 1 167 ? 0.771 -10.285 18.307 1.00 91.50 167 VAL A O 1
ATOM 1277 N N . VAL A 1 168 ? 1.694 -10.005 16.262 1.00 94.50 168 VAL A N 1
ATOM 1278 C CA . VAL A 1 168 ? 3.030 -10.522 16.582 1.00 94.50 168 VAL A CA 1
ATOM 1279 C C . VAL A 1 168 ? 3.837 -9.445 17.300 1.00 94.50 168 VAL A C 1
ATOM 1281 O O . VAL A 1 168 ? 4.395 -9.684 18.366 1.00 94.50 168 VAL A O 1
ATOM 1284 N N . GLU A 1 169 ? 3.850 -8.234 16.743 1.00 94.69 169 GLU A N 1
ATOM 1285 C CA . GLU A 1 169 ? 4.496 -7.070 17.341 1.00 94.69 169 GLU A CA 1
ATOM 1286 C C . GLU A 1 169 ? 3.741 -5.794 16.955 1.00 94.69 169 GLU A C 1
ATOM 1288 O O . GLU A 1 169 ? 3.125 -5.698 15.890 1.00 94.69 169 GLU A O 1
ATOM 1293 N N . LYS A 1 170 ? 3.783 -4.796 17.836 1.00 91.81 170 LYS A N 1
ATOM 1294 C CA . LYS A 1 170 ? 3.218 -3.473 17.597 1.00 91.81 170 LYS A CA 1
ATOM 1295 C C . LYS A 1 170 ? 4.216 -2.416 18.058 1.00 91.81 170 LYS A C 1
ATOM 1297 O O . LYS A 1 170 ? 4.601 -2.402 19.226 1.00 91.81 170 LYS A O 1
ATOM 1302 N N . ALA A 1 171 ? 4.581 -1.511 17.160 1.00 93.06 171 ALA A N 1
ATOM 1303 C CA . ALA A 1 171 ? 5.347 -0.329 17.507 1.00 93.06 171 ALA A CA 1
ATOM 1304 C C . ALA A 1 171 ? 4.497 0.635 18.363 1.00 93.06 171 ALA A C 1
ATOM 1306 O O . ALA A 1 171 ? 3.260 0.620 18.296 1.00 93.06 171 ALA A O 1
ATOM 1307 N N . PRO A 1 172 ? 5.131 1.488 19.185 1.00 89.75 172 PRO A N 1
ATOM 1308 C CA . PRO A 1 172 ? 4.421 2.534 19.913 1.00 89.75 172 PRO A CA 1
ATOM 1309 C C . PRO A 1 172 ? 3.587 3.413 18.972 1.00 89.75 172 PRO A C 1
ATOM 1311 O O . PRO A 1 172 ? 3.994 3.678 17.844 1.00 89.75 172 PRO A O 1
ATOM 1314 N N . SER A 1 173 ? 2.425 3.880 19.436 1.00 85.19 173 SER A N 1
ATOM 1315 C CA . SER A 1 173 ? 1.695 4.936 18.727 1.00 85.19 173 SER A CA 1
ATOM 1316 C C . SER A 1 173 ? 2.519 6.230 18.743 1.00 85.19 173 SER A C 1
ATOM 1318 O O . SER A 1 173 ? 3.216 6.524 19.717 1.00 85.19 173 SER A O 1
ATOM 1320 N N . GLU A 1 174 ? 2.422 7.011 17.676 1.00 85.00 174 GLU A N 1
ATOM 1321 C CA . GLU A 1 174 ? 3.185 8.238 17.472 1.00 85.00 174 GLU A CA 1
ATOM 1322 C C . GLU A 1 174 ? 2.223 9.424 17.315 1.00 85.00 174 GLU A C 1
ATOM 1324 O O . GLU A 1 174 ? 1.108 9.296 16.810 1.00 85.00 174 GLU A O 1
ATOM 1329 N N . THR A 1 175 ? 2.652 10.606 17.754 1.00 83.50 175 THR A N 1
ATOM 1330 C CA . THR A 1 175 ? 1.950 11.861 17.478 1.00 83.50 175 THR A CA 1
ATOM 1331 C C . THR A 1 175 ? 2.894 12.775 16.723 1.00 83.50 175 THR A C 1
ATOM 1333 O O . THR A 1 175 ? 3.969 13.106 17.223 1.00 83.50 175 THR A O 1
ATOM 1336 N N . ILE A 1 176 ? 2.490 13.203 15.531 1.00 83.06 176 ILE A N 1
ATOM 1337 C CA . ILE A 1 176 ? 3.213 14.222 14.773 1.00 83.06 176 ILE A CA 1
ATOM 1338 C C . ILE A 1 176 ? 2.482 15.555 14.859 1.00 83.06 176 ILE A C 1
ATOM 1340 O O . ILE A 1 176 ? 1.254 15.614 14.910 1.00 83.06 176 ILE A O 1
ATOM 1344 N N . ILE A 1 177 ? 3.258 16.630 14.845 1.00 85.56 177 ILE A N 1
ATOM 1345 C CA . ILE A 1 177 ? 2.743 17.991 14.763 1.00 85.56 177 ILE A CA 1
ATOM 1346 C C . ILE A 1 177 ? 2.869 18.419 13.307 1.00 85.56 177 ILE A C 1
ATOM 1348 O O . ILE A 1 177 ? 3.978 18.471 12.770 1.00 85.56 177 ILE A O 1
ATOM 1352 N N . ILE A 1 178 ? 1.742 18.694 12.656 1.00 84.69 178 ILE A N 1
ATOM 1353 C CA . ILE A 1 178 ? 1.725 19.219 11.293 1.00 84.69 178 ILE A CA 1
ATOM 1354 C C . ILE A 1 178 ? 1.270 20.671 11.305 1.00 84.69 178 ILE A C 1
ATOM 1356 O O . ILE A 1 178 ? 0.347 21.042 12.023 1.00 84.69 178 ILE A O 1
ATOM 1360 N N . SER A 1 179 ? 1.900 21.497 10.477 1.00 86.75 179 SER A N 1
ATOM 1361 C CA . SER A 1 179 ? 1.525 22.900 10.383 1.00 86.75 179 SER A CA 1
ATOM 1362 C C . SER A 1 179 ? 0.492 23.100 9.277 1.00 86.75 179 SER A C 1
ATOM 1364 O O . SER A 1 179 ? 0.722 22.786 8.105 1.00 86.75 179 SER A O 1
ATOM 1366 N N . VAL A 1 180 ? -0.682 23.594 9.649 1.00 85.38 180 VAL A N 1
ATOM 1367 C CA . VAL A 1 180 ? -1.857 23.728 8.798 1.00 85.38 180 VAL A CA 1
ATOM 1368 C C . VAL A 1 180 ? -2.220 25.193 8.606 1.00 85.38 180 VAL A C 1
ATOM 1370 O O . VAL A 1 180 ? -2.310 25.965 9.549 1.00 85.38 180 VAL A O 1
ATOM 1373 N N . LYS A 1 181 ? -2.441 25.601 7.353 1.00 89.25 181 LYS A N 1
ATOM 1374 C CA . LYS A 1 181 ? -3.011 26.918 7.061 1.00 89.25 181 LYS A CA 1
ATOM 1375 C C . LYS A 1 181 ? -4.529 26.850 7.200 1.00 89.25 181 LYS A C 1
ATOM 1377 O O . LYS A 1 181 ? -5.184 26.188 6.395 1.00 89.25 181 LYS A O 1
ATOM 1382 N N . THR A 1 182 ? -5.066 27.555 8.186 1.00 88.44 182 THR A N 1
ATOM 1383 C CA . THR A 1 182 ? -6.499 27.688 8.460 1.00 88.44 182 THR A CA 1
ATOM 1384 C C . THR A 1 182 ? -6.930 29.120 8.170 1.00 88.44 182 THR A C 1
ATOM 1386 O O . THR A 1 182 ? -6.219 30.073 8.485 1.00 88.44 182 THR A O 1
ATOM 1389 N N . ARG A 1 183 ? -8.103 29.303 7.559 1.00 88.75 183 ARG A N 1
ATOM 1390 C CA . ARG A 1 183 ? -8.645 30.643 7.312 1.00 88.75 183 ARG A CA 1
ATOM 1391 C C . ARG A 1 183 ? -9.349 31.157 8.571 1.00 88.75 183 ARG A C 1
ATOM 1393 O O . ARG A 1 183 ? -10.339 30.568 8.996 1.00 88.75 183 ARG A O 1
ATOM 1400 N N . LYS A 1 184 ? -8.870 32.263 9.143 1.00 92.31 184 LYS A N 1
ATOM 1401 C CA . LYS A 1 184 ? -9.465 32.950 10.301 1.00 92.31 184 LYS A CA 1
ATOM 1402 C C . LYS A 1 184 ? -9.613 34.433 9.985 1.00 92.31 184 LYS A C 1
ATOM 1404 O O . LYS A 1 184 ? -8.650 35.067 9.586 1.00 92.31 184 LYS A O 1
ATOM 1409 N N . ASN A 1 185 ? -10.818 34.985 10.147 1.00 94.50 185 ASN A N 1
ATOM 1410 C CA . ASN A 1 185 ? -11.105 36.406 9.885 1.00 94.50 185 ASN A CA 1
ATOM 1411 C C . ASN A 1 185 ? -10.639 36.896 8.497 1.00 94.50 185 ASN A C 1
ATOM 1413 O O . ASN A 1 185 ? -10.113 37.991 8.373 1.00 94.50 185 ASN A O 1
ATOM 1417 N N . ASN A 1 186 ? -10.842 36.084 7.453 1.00 93.50 186 ASN A N 1
ATOM 1418 C CA . ASN A 1 186 ? -10.334 36.291 6.086 1.00 93.50 186 ASN A CA 1
ATOM 1419 C C . ASN A 1 186 ? -8.817 36.178 5.869 1.00 93.50 186 ASN A C 1
ATOM 1421 O O . ASN A 1 186 ? -8.420 36.125 4.707 1.00 93.50 186 ASN A O 1
ATOM 1425 N N . ASP A 1 187 ? -8.015 35.995 6.913 1.00 94.75 187 ASP A N 1
ATOM 1426 C CA . ASP A 1 187 ? -6.574 35.771 6.800 1.00 94.75 187 ASP A CA 1
ATOM 1427 C C . ASP A 1 187 ? -6.216 34.283 6.881 1.00 94.75 187 ASP A C 1
ATOM 1429 O O . ASP A 1 187 ? -6.924 33.475 7.489 1.00 94.75 187 ASP A O 1
ATOM 1433 N N . TRP A 1 188 ? -5.100 33.903 6.255 1.00 94.75 188 TRP A N 1
ATOM 1434 C CA . TRP A 1 188 ? -4.514 32.573 6.415 1.00 94.75 188 TRP A CA 1
ATOM 1435 C C . TRP A 1 188 ? -3.593 32.573 7.628 1.00 94.75 188 TRP A C 1
ATOM 1437 O O . TRP A 1 188 ? -2.533 33.195 7.605 1.00 94.75 188 TRP A O 1
ATOM 1447 N N . VAL A 1 189 ? -3.984 31.844 8.665 1.00 94.88 189 VAL A N 1
ATOM 1448 C CA . VAL A 1 189 ? -3.184 31.647 9.872 1.00 94.88 189 VAL A CA 1
ATOM 1449 C C . VAL A 1 189 ? -2.584 30.250 9.824 1.00 94.88 189 VAL A C 1
ATOM 1451 O O . VAL A 1 189 ? -3.259 29.291 9.454 1.00 94.88 189 VAL A O 1
ATOM 1454 N N . GLN A 1 190 ? -1.302 30.140 10.151 1.00 94.94 190 GLN A N 1
ATOM 1455 C CA . GLN A 1 190 ? -0.632 28.858 10.314 1.00 94.94 190 GLN A CA 1
ATOM 1456 C C . GLN A 1 190 ? -0.853 28.377 11.751 1.00 94.94 190 GLN A C 1
ATOM 1458 O O . GLN A 1 190 ? -0.568 29.107 12.696 1.00 94.94 190 GLN A O 1
ATOM 1463 N N . GLU A 1 191 ? -1.401 27.180 11.900 1.00 92.56 191 GLU A N 1
ATOM 1464 C CA . GLU A 1 191 ? -1.706 26.545 13.179 1.00 92.56 191 GLU A CA 1
ATOM 1465 C C . GLU A 1 191 ? -1.064 25.171 13.228 1.00 92.56 191 GLU A C 1
ATOM 1467 O O . GLU A 1 191 ? -0.881 24.539 12.192 1.00 92.56 191 GLU A O 1
ATOM 1472 N N . ASP A 1 192 ? -0.755 24.691 14.421 1.00 90.19 192 ASP A N 1
ATOM 1473 C CA . ASP A 1 192 ? -0.236 23.344 14.596 1.00 90.19 192 ASP A CA 1
ATOM 1474 C C . ASP A 1 192 ? -1.386 22.387 14.929 1.00 90.19 192 ASP A C 1
ATOM 1476 O O . ASP A 1 192 ? -2.193 22.632 15.828 1.00 90.19 192 ASP A O 1
ATOM 1480 N N . GLU A 1 193 ? -1.475 21.298 14.173 1.00 82.62 193 GLU A N 1
ATOM 1481 C CA . GLU A 1 193 ? -2.447 20.223 14.346 1.00 82.62 193 GLU A CA 1
ATOM 1482 C C . GLU A 1 193 ? -1.696 18.956 14.771 1.00 82.62 193 GLU A C 1
ATOM 1484 O O . GLU A 1 193 ? -0.778 18.497 14.086 1.00 82.62 193 GLU A O 1
ATOM 1489 N N . ASN A 1 194 ? -2.089 18.386 15.911 1.00 80.56 194 ASN A N 1
ATOM 1490 C CA . ASN A 1 194 ? -1.555 17.113 16.384 1.00 80.56 194 ASN A CA 1
ATOM 1491 C C . ASN A 1 194 ? -2.280 15.972 15.674 1.00 80.56 194 ASN A C 1
ATOM 1493 O O . ASN A 1 194 ? -3.500 15.850 15.790 1.00 80.56 194 ASN A O 1
ATOM 1497 N N . ARG A 1 195 ? -1.530 15.108 14.992 1.00 76.94 195 ARG A N 1
ATOM 1498 C CA . ARG A 1 195 ? -2.054 13.878 14.400 1.00 76.94 195 ARG A CA 1
ATOM 1499 C C . ARG A 1 195 ? -1.478 12.678 15.108 1.00 76.94 195 ARG A C 1
ATOM 1501 O O . ARG A 1 195 ? -0.268 12.464 15.100 1.00 76.94 195 ARG A O 1
ATOM 1508 N N . HIS A 1 196 ? -2.371 11.918 15.716 1.00 78.62 196 HIS A N 1
ATOM 1509 C CA . HIS A 1 196 ? -2.060 10.668 16.380 1.00 78.62 196 HIS A CA 1
ATOM 1510 C C . HIS A 1 196 ? -2.243 9.515 15.401 1.00 78.62 196 HIS A C 1
ATOM 1512 O O . HIS A 1 196 ? -3.235 9.479 14.678 1.00 78.62 196 HIS A O 1
ATOM 1518 N N . TYR A 1 197 ? -1.302 8.581 15.371 1.00 81.19 197 TYR A N 1
ATOM 1519 C CA . TYR A 1 197 ? -1.429 7.367 14.580 1.00 81.19 197 TYR A CA 1
ATOM 1520 C C . TYR A 1 197 ? -0.805 6.181 15.297 1.00 81.19 197 TYR A C 1
ATOM 1522 O O . TYR A 1 197 ? 0.062 6.310 16.163 1.00 81.19 197 TYR A O 1
ATOM 1530 N N . VAL A 1 198 ? -1.260 4.993 14.921 1.00 82.12 198 VAL A N 1
ATOM 1531 C CA . VAL A 1 198 ? -0.657 3.759 15.404 1.00 82.12 198 VAL A CA 1
ATOM 1532 C C . VAL A 1 198 ? 0.667 3.525 14.696 1.00 82.12 198 VAL A C 1
ATOM 1534 O O . VAL A 1 198 ? 0.758 3.689 13.482 1.00 82.12 198 VAL A O 1
ATOM 1537 N N . GLY A 1 199 ? 1.690 3.123 15.443 1.00 87.75 199 GLY A N 1
ATOM 1538 C CA . GLY A 1 199 ? 2.917 2.645 14.827 1.00 87.75 199 GLY A CA 1
ATOM 1539 C C . GLY A 1 199 ? 2.682 1.368 14.017 1.00 87.75 199 GLY A C 1
ATOM 1540 O O . GLY A 1 199 ? 1.623 0.735 14.098 1.00 87.75 199 GLY A O 1
ATOM 1541 N N . ALA A 1 200 ? 3.711 0.966 13.276 1.00 93.50 200 ALA A N 1
ATOM 1542 C CA . ALA A 1 200 ? 3.744 -0.290 12.540 1.00 93.50 200 ALA A CA 1
ATOM 1543 C C . ALA A 1 200 ? 3.224 -1.474 13.375 1.00 93.50 200 ALA A C 1
ATOM 1545 O O . ALA A 1 200 ? 3.511 -1.601 14.568 1.00 93.50 200 ALA A O 1
ATOM 1546 N N . CYS A 1 201 ? 2.479 -2.368 12.740 1.00 94.19 201 CYS A N 1
ATOM 1547 C CA . CYS A 1 201 ? 1.945 -3.565 13.362 1.00 94.19 201 CYS A CA 1
ATOM 1548 C C . CYS A 1 201 ? 2.256 -4.777 12.490 1.00 94.19 201 CYS A C 1
ATOM 1550 O O . CYS A 1 201 ? 1.840 -4.857 11.333 1.00 94.19 201 CYS A O 1
ATOM 1552 N N . LEU A 1 202 ? 2.992 -5.724 13.064 1.00 96.19 202 LEU A N 1
ATOM 1553 C CA . LEU A 1 202 ? 3.229 -7.021 12.464 1.00 96.19 202 LEU A CA 1
ATOM 1554 C C . LEU A 1 202 ? 2.100 -7.962 12.870 1.00 96.19 202 LEU A C 1
ATOM 1556 O O . LEU A 1 202 ? 1.868 -8.232 14.050 1.00 96.19 202 LEU A O 1
ATOM 1560 N N . LEU A 1 203 ? 1.400 -8.455 11.862 1.00 95.12 203 LEU A N 1
ATOM 1561 C CA . LEU A 1 203 ? 0.220 -9.283 11.991 1.00 95.12 203 LEU A CA 1
ATOM 1562 C C . LEU A 1 203 ? 0.501 -10.657 11.402 1.00 95.12 203 LEU A C 1
ATOM 1564 O O . LEU A 1 203 ? 1.202 -10.794 10.401 1.00 95.12 203 LEU A O 1
ATOM 1568 N N . LYS A 1 204 ? -0.121 -11.670 11.980 1.00 95.12 204 LYS A N 1
ATOM 1569 C CA . LYS A 1 204 ? -0.211 -13.010 11.419 1.00 95.12 204 LYS A CA 1
ATOM 1570 C C . LYS A 1 204 ? -1.682 -13.336 11.221 1.00 95.12 204 LYS A C 1
ATOM 1572 O O . LYS A 1 204 ? -2.467 -13.182 12.146 1.00 95.12 204 LYS A O 1
ATOM 1577 N N . VAL A 1 205 ? -2.067 -13.747 10.020 1.00 92.69 205 VAL A N 1
ATOM 1578 C CA . VAL A 1 205 ? -3.439 -14.162 9.700 1.00 92.69 205 VAL A CA 1
ATOM 1579 C C . VAL A 1 205 ? -3.358 -15.561 9.108 1.00 92.69 205 VAL A C 1
ATOM 1581 O O . VAL A 1 205 ? -2.805 -15.758 8.024 1.00 92.69 205 VAL A O 1
ATOM 1584 N N . GLY A 1 206 ? -3.829 -16.552 9.863 1.00 92.44 206 GLY A N 1
ATOM 1585 C CA . GLY A 1 206 ? -3.606 -17.956 9.526 1.00 92.44 206 GLY A CA 1
ATOM 1586 C C . GLY A 1 206 ? -2.108 -18.299 9.526 1.00 92.44 206 GLY A C 1
ATOM 1587 O O . GLY A 1 206 ? -1.431 -18.171 10.548 1.00 92.44 206 GLY A O 1
ATOM 1588 N N . SER A 1 207 ? -1.581 -18.746 8.383 1.00 95.06 207 SER A N 1
ATOM 1589 C CA . SER A 1 207 ? -0.151 -19.047 8.193 1.00 95.06 207 SER A CA 1
ATOM 1590 C C . SER A 1 207 ? 0.663 -17.887 7.609 1.00 95.06 207 SER A C 1
ATOM 1592 O O . SER A 1 207 ? 1.876 -18.011 7.447 1.00 95.06 207 SER A O 1
ATOM 1594 N N . GLU A 1 208 ? 0.015 -16.782 7.244 1.00 97.19 208 GLU A N 1
ATOM 1595 C CA . GLU A 1 208 ? 0.633 -15.685 6.499 1.00 97.19 208 GLU A CA 1
ATOM 1596 C C . GLU A 1 208 ? 0.941 -14.499 7.414 1.00 97.19 208 GLU A C 1
ATOM 1598 O O . GLU A 1 208 ? 0.236 -14.270 8.396 1.00 97.19 208 GLU A O 1
ATOM 1603 N N . HIS A 1 209 ? 1.997 -13.748 7.094 1.00 97.56 209 HIS A N 1
ATOM 1604 C CA . HIS A 1 209 ? 2.403 -12.570 7.859 1.00 97.56 209 HIS A CA 1
ATOM 1605 C C . HIS A 1 209 ? 2.221 -11.301 7.038 1.00 97.56 209 HIS A C 1
ATOM 1607 O O . HIS A 1 209 ? 2.462 -11.270 5.826 1.00 97.56 209 HIS A O 1
ATOM 1613 N N . PHE A 1 210 ? 1.811 -10.247 7.730 1.00 96.81 210 PHE A N 1
ATOM 1614 C CA . PHE A 1 210 ? 1.474 -8.964 7.151 1.00 96.81 210 PHE A CA 1
ATOM 1615 C C . PHE A 1 210 ? 2.090 -7.839 7.963 1.00 96.81 210 PHE A C 1
ATOM 1617 O O . PHE A 1 210 ? 2.012 -7.838 9.188 1.00 96.81 210 PHE A O 1
ATOM 1624 N N . LEU A 1 211 ? 2.652 -6.852 7.279 1.00 96.25 211 LEU A N 1
ATOM 1625 C CA . LEU A 1 211 ? 3.063 -5.600 7.891 1.00 96.25 211 LEU A CA 1
ATOM 1626 C C . LEU A 1 211 ? 2.013 -4.541 7.583 1.00 96.25 211 LEU A C 1
ATOM 1628 O O . LEU A 1 211 ? 1.797 -4.210 6.419 1.00 96.25 211 LEU A O 1
ATOM 1632 N N . PHE A 1 212 ? 1.376 -4.025 8.624 1.00 93.88 212 PHE A N 1
ATOM 1633 C CA . PHE A 1 212 ? 0.578 -2.813 8.557 1.00 93.88 212 PHE A CA 1
ATOM 1634 C C . PHE A 1 212 ? 1.435 -1.628 9.011 1.00 93.88 212 PHE A C 1
ATOM 1636 O O . PHE A 1 212 ? 2.049 -1.701 10.072 1.00 93.88 212 PHE A O 1
ATOM 1643 N N . ASP A 1 213 ? 1.476 -0.542 8.245 1.00 92.69 213 ASP A N 1
ATOM 1644 C CA . ASP A 1 213 ? 2.045 0.734 8.698 1.00 92.69 213 ASP A CA 1
ATOM 1645 C C . ASP A 1 213 ? 1.395 1.901 7.930 1.00 92.69 213 ASP A C 1
ATOM 1647 O O . ASP A 1 213 ? 0.562 1.716 7.033 1.00 92.69 213 ASP A O 1
ATOM 1651 N N . ILE A 1 214 ? 1.765 3.117 8.315 1.00 88.06 214 ILE A N 1
ATOM 1652 C CA . ILE A 1 214 ? 1.375 4.366 7.673 1.00 88.06 214 ILE A CA 1
ATOM 1653 C C . ILE A 1 214 ? 2.635 5.049 7.136 1.00 88.06 214 ILE A C 1
ATOM 1655 O O . ILE A 1 214 ? 3.664 5.126 7.814 1.00 88.06 214 ILE A O 1
ATOM 1659 N N . ASP A 1 215 ? 2.564 5.589 5.918 1.00 84.56 215 ASP A N 1
ATOM 1660 C CA . ASP A 1 215 ? 3.665 6.382 5.370 1.00 84.56 215 ASP A CA 1
ATOM 1661 C C . ASP A 1 215 ? 3.796 7.725 6.121 1.00 84.56 215 ASP A C 1
ATOM 1663 O O . ASP A 1 215 ? 3.006 8.661 5.959 1.00 84.56 215 ASP A O 1
ATOM 1667 N N . ARG A 1 216 ? 4.826 7.817 6.972 1.00 83.56 216 ARG A N 1
ATOM 1668 C CA . ARG A 1 216 ? 5.098 8.986 7.822 1.00 83.56 216 ARG A CA 1
ATOM 1669 C C . ARG A 1 216 ? 5.390 10.256 7.025 1.00 83.56 216 ARG A C 1
ATOM 1671 O O . ARG A 1 216 ? 5.100 11.350 7.511 1.00 83.56 216 ARG A O 1
ATOM 1678 N N . GLU A 1 217 ? 5.968 10.153 5.826 1.00 80.12 217 GLU A N 1
ATOM 1679 C CA . GLU A 1 217 ? 6.213 11.342 4.999 1.00 80.12 217 GLU A CA 1
ATOM 1680 C C . GLU A 1 217 ? 4.899 11.927 4.477 1.00 80.12 217 GLU A C 1
ATOM 1682 O O . GLU A 1 217 ? 4.753 13.144 4.381 1.00 80.12 217 GLU A O 1
ATOM 1687 N N . GLU A 1 218 ? 3.906 11.085 4.212 1.00 77.56 218 GLU A N 1
ATOM 1688 C CA . GLU A 1 218 ? 2.606 11.522 3.703 1.00 77.56 218 GLU A CA 1
ATOM 1689 C C . GLU A 1 218 ? 1.749 12.194 4.759 1.00 77.56 218 GLU A C 1
ATOM 1691 O O . GLU A 1 218 ? 1.042 13.168 4.469 1.00 77.56 218 GLU A O 1
ATOM 1696 N N . LEU A 1 219 ? 1.896 11.752 6.008 1.00 78.75 219 LEU A N 1
ATOM 1697 C CA . LEU A 1 219 ? 1.239 12.387 7.137 1.00 78.75 219 LEU A CA 1
ATOM 1698 C C . LEU A 1 219 ? 1.622 13.872 7.253 1.00 78.75 219 LEU A C 1
ATOM 1700 O O . LEU A 1 219 ? 0.756 14.704 7.536 1.00 78.75 219 LEU A O 1
ATOM 1704 N N . LYS A 1 220 ? 2.870 14.245 6.925 1.00 78.62 220 LYS A N 1
ATOM 1705 C CA . LYS A 1 220 ? 3.321 15.654 6.872 1.00 78.62 220 LYS A CA 1
ATOM 1706 C C . LYS A 1 220 ? 2.576 16.477 5.817 1.00 78.62 220 LYS A C 1
ATOM 1708 O O . LYS A 1 220 ? 2.476 17.697 5.935 1.00 78.62 220 LYS A O 1
ATOM 1713 N N . HIS A 1 221 ? 2.035 15.818 4.797 1.00 74.69 221 HIS A N 1
ATOM 1714 C CA . HIS A 1 221 ? 1.285 16.413 3.692 1.00 74.69 221 HIS A CA 1
ATOM 1715 C C . HIS A 1 221 ? -0.234 16.269 3.846 1.00 74.69 221 HIS A C 1
ATOM 1717 O O . HIS A 1 221 ? -0.976 16.490 2.890 1.00 74.69 221 HIS A O 1
ATOM 1723 N N . LYS A 1 222 ? -0.707 15.957 5.060 1.00 75.19 222 LYS A N 1
ATOM 1724 C CA . LYS A 1 222 ? -2.118 15.734 5.410 1.00 75.19 222 LYS A CA 1
ATOM 1725 C C . LYS A 1 222 ? -2.759 14.501 4.773 1.00 75.19 222 LYS A C 1
ATOM 1727 O O . LYS A 1 222 ? -3.975 14.350 4.888 1.00 75.19 222 LYS A O 1
ATOM 1732 N N . MET A 1 223 ? -1.977 13.634 4.140 1.00 74.50 223 MET A N 1
ATOM 1733 C CA . MET A 1 223 ? -2.469 12.404 3.529 1.00 74.50 223 MET A CA 1
ATOM 1734 C C . MET A 1 223 ? -2.234 11.250 4.502 1.00 74.50 223 MET A C 1
ATOM 1736 O O . MET A 1 223 ? -1.162 11.140 5.086 1.00 74.50 223 MET A O 1
ATOM 1740 N N . SER A 1 224 ? -3.256 10.425 4.721 1.00 76.88 224 SER A N 1
ATOM 1741 C CA . SER A 1 224 ? -3.130 9.202 5.511 1.00 76.88 224 SER A CA 1
ATOM 1742 C C . SER A 1 224 ? -3.239 8.027 4.560 1.00 76.88 224 SER A C 1
ATOM 1744 O O . SER A 1 224 ? -4.328 7.708 4.085 1.00 76.88 224 SER A O 1
ATOM 1746 N N . ASN A 1 225 ? -2.101 7.419 4.250 1.00 81.75 225 ASN A N 1
ATOM 1747 C CA . ASN A 1 225 ? -2.049 6.264 3.370 1.00 81.75 225 ASN A CA 1
ATOM 1748 C C . ASN A 1 225 ? -1.719 5.029 4.190 1.00 81.75 225 ASN A C 1
ATOM 1750 O O . ASN A 1 225 ? -0.570 4.669 4.452 1.00 81.75 225 ASN A O 1
ATOM 1754 N N . SER A 1 226 ? -2.827 4.421 4.605 1.00 86.31 226 SER A N 1
ATOM 1755 C CA . SER A 1 226 ? -2.937 3.042 5.046 1.00 86.31 226 SER A CA 1
ATOM 1756 C C . SER A 1 226 ? -2.246 2.061 4.133 1.00 86.31 226 SER A C 1
ATOM 1758 O O . SER A 1 226 ? -2.714 1.985 3.000 1.00 86.31 226 SER A O 1
ATOM 1760 N N . PHE A 1 227 ? -1.286 1.249 4.575 1.00 89.38 227 PHE A N 1
ATOM 1761 C CA . PHE A 1 227 ? -0.960 0.044 3.821 1.00 89.38 227 PHE A CA 1
ATOM 1762 C C . PHE A 1 227 ? -0.902 -1.203 4.693 1.00 89.38 227 PHE A C 1
ATOM 1764 O O . PHE A 1 227 ? -0.507 -1.164 5.856 1.00 89.38 227 PHE A O 1
ATOM 1771 N N . ILE A 1 228 ? -1.284 -2.327 4.091 1.00 93.06 228 ILE A N 1
ATOM 1772 C CA . ILE A 1 228 ? -0.935 -3.659 4.569 1.00 93.06 228 ILE A CA 1
ATOM 1773 C C . ILE A 1 228 ? -0.164 -4.373 3.468 1.00 93.06 228 ILE A C 1
ATOM 1775 O O . ILE A 1 228 ? -0.541 -4.338 2.296 1.00 93.06 228 ILE A O 1
ATOM 1779 N N . VAL A 1 229 ? 0.932 -5.018 3.838 1.00 95.00 229 VAL A N 1
ATOM 1780 C CA . VAL A 1 229 ? 1.808 -5.720 2.903 1.00 95.00 229 VAL A CA 1
ATOM 1781 C C . VAL A 1 229 ? 1.951 -7.161 3.346 1.00 95.00 229 VAL A C 1
ATOM 1783 O O . VAL A 1 229 ? 2.320 -7.424 4.486 1.00 95.00 229 VAL A O 1
ATOM 1786 N N . LYS A 1 230 ? 1.699 -8.097 2.430 1.00 96.50 230 LYS A N 1
ATOM 1787 C CA . LYS A 1 230 ? 1.982 -9.517 2.634 1.00 96.50 230 LYS A CA 1
ATOM 1788 C C . LYS A 1 230 ? 3.481 -9.772 2.501 1.00 96.50 230 LYS A C 1
ATOM 1790 O O . LYS A 1 230 ? 4.082 -9.475 1.464 1.00 96.50 230 LYS A O 1
ATOM 1795 N N . LEU A 1 231 ? 4.065 -10.350 3.544 1.00 97.62 231 LEU A N 1
ATOM 1796 C CA . LEU A 1 231 ? 5.505 -10.549 3.674 1.00 97.62 231 LEU A CA 1
ATOM 1797 C C . LEU A 1 231 ? 5.944 -11.880 3.031 1.00 97.62 231 LEU A C 1
ATOM 1799 O O . LEU A 1 231 ? 5.193 -12.856 3.078 1.00 97.62 231 LEU A O 1
ATOM 1803 N N . PRO A 1 232 ? 7.160 -11.964 2.457 1.00 96.12 232 PRO A N 1
ATOM 1804 C CA . PRO A 1 232 ? 7.680 -13.187 1.831 1.00 96.12 232 PRO A CA 1
ATOM 1805 C C . PRO A 1 232 ? 8.100 -14.286 2.832 1.00 96.12 232 PRO A C 1
ATOM 1807 O O . PRO A 1 232 ? 8.658 -15.304 2.427 1.00 96.12 232 PRO A O 1
ATOM 1810 N N . GLY A 1 233 ? 7.845 -14.111 4.132 1.00 96.25 233 GLY A N 1
ATOM 1811 C CA . GLY A 1 233 ? 8.235 -15.051 5.183 1.00 96.25 233 GLY A CA 1
ATOM 1812 C C . GLY A 1 233 ? 7.450 -14.854 6.479 1.00 96.25 233 GLY A C 1
ATOM 1813 O O . GLY A 1 233 ? 6.396 -14.224 6.487 1.00 96.25 233 GLY A O 1
ATOM 1814 N N . ALA A 1 234 ? 7.983 -15.393 7.576 1.00 97.62 234 ALA A N 1
ATOM 1815 C CA . ALA A 1 234 ? 7.402 -15.305 8.917 1.00 97.62 234 ALA A CA 1
ATOM 1816 C C . ALA A 1 234 ? 8.329 -14.524 9.868 1.00 97.62 234 ALA A C 1
ATOM 1818 O O . ALA A 1 234 ? 8.951 -15.132 10.745 1.00 97.62 234 ALA A O 1
ATOM 1819 N N . PRO A 1 235 ? 8.504 -13.205 9.656 1.00 98.00 235 PRO A N 1
ATOM 1820 C CA . PRO A 1 235 ? 9.310 -12.390 10.552 1.00 98.00 235 PRO A CA 1
ATOM 1821 C C . PRO A 1 235 ? 8.688 -12.377 11.947 1.00 98.00 235 PRO A C 1
ATOM 1823 O O . PRO A 1 235 ? 7.473 -12.500 12.105 1.00 98.00 235 PRO A O 1
ATOM 1826 N N . LYS A 1 236 ? 9.539 -12.239 12.958 1.00 97.94 236 LYS A N 1
ATOM 1827 C CA . LYS A 1 236 ? 9.149 -12.193 14.370 1.00 97.94 236 LYS A CA 1
ATOM 1828 C C . LYS A 1 236 ? 9.124 -10.774 14.913 1.00 97.94 236 LYS A C 1
ATOM 1830 O O . LYS A 1 236 ? 8.540 -10.553 15.969 1.00 97.94 236 LYS A O 1
ATOM 1835 N N . THR A 1 237 ? 9.750 -9.841 14.199 1.00 98.06 237 THR A N 1
ATOM 1836 C CA . THR A 1 237 ? 9.785 -8.426 14.559 1.00 98.06 237 THR A CA 1
ATOM 1837 C C . THR A 1 237 ? 9.441 -7.528 13.371 1.00 98.06 237 THR A C 1
ATOM 1839 O O . THR A 1 237 ? 9.552 -7.928 12.210 1.00 98.06 237 THR A O 1
ATOM 1842 N N . ILE A 1 238 ? 9.029 -6.295 13.648 1.00 97.25 238 ILE A N 1
ATOM 1843 C CA . ILE A 1 238 ? 8.770 -5.234 12.672 1.00 97.25 238 ILE A CA 1
ATOM 1844 C C . ILE A 1 238 ? 10.048 -4.916 11.887 1.00 97.25 238 ILE A C 1
ATOM 1846 O O . ILE A 1 238 ? 9.988 -4.736 10.671 1.00 97.25 238 ILE A O 1
ATOM 1850 N N . ASP A 1 239 ? 11.208 -4.919 12.546 1.00 97.25 239 ASP A N 1
ATOM 1851 C CA . ASP A 1 239 ? 12.500 -4.723 11.882 1.00 97.25 239 ASP A CA 1
ATOM 1852 C C . ASP A 1 239 ? 12.808 -5.866 10.907 1.00 97.25 239 ASP A C 1
ATOM 1854 O O . ASP A 1 239 ? 13.194 -5.619 9.762 1.00 97.25 239 ASP A O 1
ATOM 1858 N N . GLU A 1 240 ? 12.574 -7.120 11.313 1.00 97.88 240 GLU A N 1
ATOM 1859 C CA . GLU A 1 240 ? 12.681 -8.278 10.420 1.00 97.88 240 GLU A CA 1
ATOM 1860 C C . GLU A 1 240 ? 11.676 -8.189 9.265 1.00 97.88 240 GLU A C 1
ATOM 1862 O O . GLU A 1 240 ? 12.012 -8.534 8.132 1.00 97.88 240 GLU A O 1
ATOM 1867 N N . ALA A 1 241 ? 10.462 -7.691 9.514 1.00 97.88 241 ALA A N 1
ATOM 1868 C CA . ALA A 1 241 ? 9.455 -7.484 8.481 1.00 97.88 241 ALA A CA 1
ATOM 1869 C C . ALA A 1 241 ? 9.925 -6.462 7.439 1.00 97.88 241 ALA A C 1
ATOM 1871 O O . ALA A 1 241 ? 9.911 -6.760 6.243 1.00 97.88 241 ALA A O 1
ATOM 1872 N N . TYR A 1 242 ? 10.429 -5.306 7.871 1.00 96.56 242 TYR A N 1
ATOM 1873 C CA . TYR A 1 242 ? 11.002 -4.301 6.977 1.00 96.56 242 TYR A CA 1
ATOM 1874 C C . TYR A 1 242 ? 12.236 -4.806 6.227 1.00 96.56 242 TYR A C 1
ATOM 1876 O O . TYR A 1 242 ? 12.364 -4.574 5.023 1.00 96.56 242 TYR A O 1
ATOM 1884 N N . ALA A 1 243 ? 13.123 -5.536 6.904 1.00 96.75 243 ALA A N 1
ATOM 1885 C CA . ALA A 1 243 ? 14.278 -6.160 6.271 1.00 96.75 243 ALA A CA 1
ATOM 1886 C C . ALA A 1 243 ? 13.855 -7.201 5.223 1.00 96.75 243 ALA A C 1
ATOM 1888 O O . ALA A 1 243 ? 14.447 -7.259 4.148 1.00 96.75 243 ALA A O 1
ATOM 1889 N N . SER A 1 244 ? 12.791 -7.968 5.487 1.00 97.44 244 SER A N 1
ATOM 1890 C CA . SER A 1 244 ? 12.273 -8.979 4.559 1.00 97.44 244 SER A CA 1
ATOM 1891 C C . SER A 1 244 ? 11.706 -8.391 3.268 1.00 97.44 244 SER A C 1
ATOM 1893 O O . SER A 1 244 ? 11.654 -9.107 2.270 1.00 97.44 244 SER A O 1
ATOM 1895 N N . LEU A 1 245 ? 11.315 -7.107 3.276 1.00 97.00 245 LEU A N 1
ATOM 1896 C CA . LEU A 1 245 ? 10.849 -6.353 2.107 1.00 97.00 245 LEU A CA 1
ATOM 1897 C C . LEU A 1 245 ? 11.994 -5.806 1.242 1.00 97.00 245 LEU A C 1
ATOM 1899 O O . LEU A 1 245 ? 11.751 -5.321 0.135 1.00 97.00 245 LEU A O 1
ATOM 1903 N N . LYS A 1 246 ? 13.237 -5.862 1.732 1.00 97.69 246 LYS A N 1
ATOM 1904 C CA . LYS A 1 246 ? 14.416 -5.364 1.027 1.00 97.69 246 LYS A CA 1
ATOM 1905 C C . LYS A 1 246 ? 15.029 -6.483 0.170 1.00 97.69 246 LYS A C 1
ATOM 1907 O O . LYS A 1 246 ? 15.484 -7.490 0.713 1.00 97.69 246 LYS A O 1
ATOM 1912 N N . PRO A 1 247 ? 15.108 -6.324 -1.163 1.00 97.75 247 PRO A N 1
ATOM 1913 C CA . PRO A 1 247 ? 15.793 -7.285 -2.020 1.00 97.75 247 PRO A CA 1
ATOM 1914 C C . PRO A 1 247 ? 17.269 -7.424 -1.639 1.00 97.75 247 PRO A C 1
ATOM 1916 O O . PRO A 1 247 ? 17.934 -6.427 -1.357 1.00 97.75 247 PRO A O 1
ATOM 1919 N N . ALA A 1 248 ? 17.827 -8.635 -1.745 1.00 97.56 248 ALA A N 1
ATOM 1920 C CA . ALA A 1 248 ? 19.231 -8.898 -1.408 1.00 97.56 248 ALA A CA 1
ATOM 1921 C C . ALA A 1 248 ? 20.210 -7.937 -2.110 1.00 97.56 248 ALA A C 1
ATOM 1923 O O . ALA A 1 248 ? 21.175 -7.477 -1.506 1.00 97.56 248 ALA A O 1
ATOM 1924 N N . LYS A 1 249 ? 19.933 -7.566 -3.369 1.00 98.19 249 LYS A N 1
ATOM 1925 C CA . LYS A 1 249 ? 20.751 -6.613 -4.139 1.00 98.19 249 LYS A CA 1
ATOM 1926 C C . LYS A 1 249 ? 20.802 -5.217 -3.506 1.00 98.19 249 LYS A C 1
ATOM 1928 O O . LYS A 1 249 ? 21.843 -4.570 -3.571 1.00 98.19 249 LYS A O 1
ATOM 1933 N N . VAL A 1 250 ? 19.705 -4.769 -2.896 1.00 98.19 250 VAL A N 1
ATOM 1934 C CA . VAL A 1 250 ? 19.624 -3.483 -2.190 1.00 98.19 250 VAL A CA 1
ATOM 1935 C C . VAL A 1 250 ? 20.437 -3.551 -0.899 1.00 98.19 250 VAL A C 1
ATOM 1937 O O . VAL A 1 250 ? 21.268 -2.680 -0.665 1.00 98.19 250 VAL A O 1
ATOM 1940 N N . THR A 1 251 ? 20.290 -4.625 -0.117 1.00 97.69 251 THR A N 1
ATOM 1941 C CA . THR A 1 251 ? 21.092 -4.850 1.099 1.00 97.69 251 THR A CA 1
ATOM 1942 C C . THR A 1 251 ? 22.591 -4.861 0.794 1.00 97.69 251 THR A C 1
ATOM 1944 O O . THR A 1 251 ? 23.374 -4.206 1.477 1.00 97.69 251 THR A O 1
ATOM 1947 N N . MET A 1 252 ? 23.006 -5.554 -0.272 1.00 98.12 252 MET A N 1
ATOM 1948 C CA . MET A 1 252 ? 24.410 -5.581 -0.696 1.00 98.12 252 MET A CA 1
ATOM 1949 C C . MET A 1 252 ? 24.917 -4.202 -1.137 1.00 98.12 252 MET A C 1
ATOM 1951 O O . MET A 1 252 ? 26.081 -3.882 -0.903 1.00 98.12 252 MET A O 1
ATOM 1955 N N . ALA A 1 253 ? 24.063 -3.379 -1.755 1.00 98.19 253 ALA A N 1
ATOM 1956 C CA . ALA A 1 253 ? 24.416 -2.013 -2.127 1.00 98.19 253 ALA A CA 1
ATOM 1957 C C . ALA A 1 253 ? 24.659 -1.132 -0.891 1.00 98.19 253 ALA A C 1
ATOM 1959 O O . ALA A 1 253 ? 25.690 -0.467 -0.822 1.00 98.19 253 ALA A O 1
ATOM 1960 N N . GLU A 1 254 ? 23.773 -1.190 0.107 1.00 97.88 254 GLU A N 1
ATOM 1961 C CA . GLU A 1 254 ? 23.933 -0.452 1.367 1.00 97.88 254 GLU A CA 1
ATOM 1962 C C . GLU A 1 254 ? 25.200 -0.876 2.124 1.00 97.88 254 GLU A C 1
ATOM 1964 O O . GLU A 1 254 ? 25.966 -0.019 2.559 1.00 97.88 254 GLU A O 1
ATOM 1969 N N . ILE A 1 255 ? 25.468 -2.187 2.225 1.00 97.81 255 ILE A N 1
ATOM 1970 C CA . ILE A 1 255 ? 26.702 -2.717 2.837 1.00 97.81 255 ILE A CA 1
ATOM 1971 C C . ILE A 1 255 ? 27.945 -2.194 2.103 1.00 97.81 255 ILE A C 1
ATOM 1973 O O . ILE A 1 255 ? 28.947 -1.864 2.734 1.00 97.81 255 ILE A O 1
ATOM 1977 N N . GLY A 1 256 ? 27.880 -2.091 0.774 1.00 98.00 256 GLY A N 1
ATOM 1978 C CA . GLY A 1 256 ? 28.948 -1.535 -0.055 1.00 98.00 256 GLY A CA 1
ATOM 1979 C C . GLY A 1 256 ? 29.078 -0.009 -0.002 1.00 98.00 256 GLY A C 1
ATOM 1980 O O . GLY A 1 256 ? 29.910 0.537 -0.723 1.00 98.00 256 GLY A O 1
ATOM 1981 N N . GLY A 1 257 ? 28.259 0.691 0.791 1.00 98.06 257 GLY A N 1
ATOM 1982 C CA . GLY A 1 257 ? 28.241 2.155 0.851 1.00 98.06 257 GLY A CA 1
ATOM 1983 C C . GLY A 1 257 ? 27.691 2.825 -0.414 1.00 98.06 257 GLY A C 1
ATOM 1984 O O . GLY A 1 257 ? 27.918 4.015 -0.627 1.00 98.06 257 GLY A O 1
ATOM 1985 N N . ILE A 1 258 ? 26.984 2.080 -1.270 1.00 98.31 258 ILE A N 1
ATOM 1986 C CA . ILE A 1 258 ? 26.321 2.622 -2.457 1.00 98.31 258 ILE A CA 1
ATOM 1987 C C . ILE A 1 258 ? 25.026 3.296 -2.009 1.00 98.31 258 ILE A C 1
ATOM 1989 O O . ILE A 1 258 ? 24.233 2.712 -1.272 1.00 98.31 258 ILE A O 1
ATOM 1993 N N . ALA A 1 259 ? 24.796 4.524 -2.474 1.00 98.31 259 ALA A N 1
ATOM 1994 C CA . ALA A 1 259 ? 23.592 5.268 -2.136 1.00 98.31 259 ALA A CA 1
ATOM 1995 C C . ALA A 1 259 ? 22.327 4.521 -2.594 1.00 98.31 259 ALA A C 1
ATOM 1997 O O . ALA A 1 259 ? 22.228 4.079 -3.744 1.00 98.31 259 ALA A O 1
ATOM 1998 N N . VAL A 1 260 ? 21.352 4.426 -1.690 1.00 98.00 260 VAL A N 1
ATOM 1999 C CA . VAL A 1 260 ? 20.034 3.842 -1.939 1.00 98.00 260 VAL A CA 1
ATOM 2000 C C . VAL A 1 260 ? 18.961 4.855 -1.558 1.00 98.00 260 VAL A C 1
ATOM 2002 O O . VAL A 1 260 ? 19.020 5.461 -0.490 1.00 98.00 260 VAL A O 1
ATOM 2005 N N . GLN A 1 261 ? 17.970 5.033 -2.428 1.00 96.88 261 GLN A N 1
ATOM 2006 C CA . GLN A 1 261 ? 16.738 5.761 -2.124 1.00 96.88 261 GLN A CA 1
ATOM 2007 C C . GLN A 1 261 ? 15.535 4.821 -2.213 1.00 96.88 261 GLN A C 1
ATOM 2009 O O . GLN A 1 261 ? 15.612 3.754 -2.822 1.00 96.88 261 GLN A O 1
ATOM 2014 N N . ARG A 1 262 ? 14.409 5.213 -1.615 1.00 94.31 262 ARG A N 1
ATOM 2015 C CA . ARG A 1 262 ? 13.157 4.451 -1.654 1.00 94.31 262 ARG A CA 1
ATOM 2016 C C . ARG A 1 262 ? 11.982 5.380 -1.949 1.00 94.31 262 ARG A C 1
ATOM 2018 O O . ARG A 1 262 ? 11.914 6.469 -1.387 1.00 94.31 262 ARG A O 1
ATOM 2025 N N . GLN A 1 263 ? 11.045 4.919 -2.775 1.00 92.31 263 GLN A N 1
ATOM 2026 C CA . GLN A 1 263 ? 9.736 5.547 -2.968 1.00 92.31 263 GLN A CA 1
ATOM 2027 C C . GLN A 1 263 ? 8.683 4.455 -3.181 1.00 92.31 263 GLN A C 1
ATOM 2029 O O . GLN A 1 263 ? 8.771 3.699 -4.149 1.00 92.31 263 GLN A O 1
ATOM 2034 N N . GLY A 1 264 ? 7.706 4.359 -2.275 1.00 89.56 264 GLY A N 1
ATOM 2035 C CA . GLY A 1 264 ? 6.682 3.310 -2.309 1.00 89.56 264 GLY A CA 1
ATOM 2036 C C . GLY A 1 264 ? 7.285 1.903 -2.273 1.00 89.56 264 GLY A C 1
ATOM 2037 O O . GLY A 1 264 ? 8.016 1.538 -1.338 1.00 89.56 264 GLY A O 1
ATOM 2038 N N . GLU A 1 265 ? 6.983 1.116 -3.303 1.00 92.38 265 GLU A N 1
ATOM 2039 C CA . GLU A 1 265 ? 7.476 -0.247 -3.494 1.00 92.38 265 GLU A CA 1
ATOM 2040 C C . GLU A 1 265 ? 8.830 -0.332 -4.211 1.00 92.38 265 GLU A C 1
ATOM 2042 O O . GLU A 1 265 ? 9.376 -1.423 -4.353 1.00 92.38 265 GLU A O 1
ATOM 2047 N N . TRP A 1 266 ? 9.413 0.794 -4.625 1.00 96.50 266 TRP A N 1
ATOM 2048 C CA . TRP A 1 266 ? 10.668 0.817 -5.372 1.00 96.50 266 TRP A CA 1
ATOM 2049 C C . TRP A 1 266 ? 11.854 1.241 -4.511 1.00 96.50 266 TRP A C 1
ATOM 2051 O O . TRP A 1 266 ? 11.802 2.229 -3.773 1.00 96.50 266 TRP A O 1
ATOM 2061 N N . PHE A 1 267 ? 12.954 0.511 -4.669 1.00 97.94 267 PHE A N 1
ATOM 2062 C CA . PHE A 1 267 ? 14.289 0.915 -4.252 1.00 97.94 267 PHE A CA 1
ATOM 2063 C C . PHE A 1 267 ? 15.076 1.396 -5.467 1.00 97.94 267 PHE A C 1
ATOM 2065 O O . PHE A 1 267 ? 14.996 0.814 -6.546 1.00 97.94 267 PHE A O 1
ATOM 2072 N N . PHE A 1 268 ? 15.878 2.434 -5.277 1.00 98.44 268 PHE A N 1
ATOM 2073 C CA . PHE A 1 268 ? 16.743 3.001 -6.300 1.00 98.44 268 PHE A CA 1
ATOM 2074 C C . PHE A 1 268 ? 18.179 2.862 -5.821 1.00 98.44 268 PHE A C 1
ATOM 2076 O O . PHE A 1 268 ? 18.537 3.448 -4.803 1.00 98.44 268 PHE A O 1
ATOM 2083 N N . ILE A 1 269 ? 19.001 2.098 -6.539 1.00 98.56 269 ILE A N 1
ATOM 2084 C CA . ILE A 1 269 ? 20.424 1.899 -6.229 1.00 98.56 269 ILE A CA 1
ATOM 2085 C C . ILE A 1 269 ? 21.255 2.771 -7.168 1.00 98.56 269 ILE A C 1
ATOM 2087 O O . ILE A 1 269 ? 21.182 2.585 -8.382 1.00 98.56 269 ILE A O 1
ATOM 2091 N N . HIS A 1 270 ? 22.066 3.689 -6.643 1.00 98.56 270 HIS A N 1
ATOM 2092 C CA . HIS A 1 270 ? 22.900 4.546 -7.488 1.00 98.56 270 HIS A CA 1
ATOM 2093 C C . HIS A 1 270 ? 23.897 3.715 -8.311 1.00 98.56 270 HIS A C 1
ATOM 2095 O O . HIS A 1 270 ? 24.546 2.806 -7.786 1.00 98.56 270 HIS A O 1
ATOM 2101 N N . ARG A 1 271 ? 24.025 4.017 -9.609 1.00 97.94 271 ARG A N 1
ATOM 2102 C CA . ARG A 1 271 ? 24.951 3.321 -10.516 1.00 97.94 271 ARG A CA 1
ATOM 2103 C C . ARG A 1 271 ? 26.020 4.237 -11.093 1.00 97.94 271 ARG A C 1
ATOM 2105 O O . ARG A 1 271 ? 27.171 3.816 -11.155 1.00 97.94 271 ARG A O 1
ATOM 2112 N N . MET A 1 272 ? 25.661 5.444 -11.525 1.00 97.69 272 MET A N 1
ATOM 2113 C CA . MET A 1 272 ? 26.592 6.365 -12.187 1.00 97.69 272 MET A CA 1
ATOM 2114 C C . MET A 1 272 ? 26.030 7.784 -12.253 1.00 97.69 272 MET A C 1
ATOM 2116 O O . MET A 1 272 ? 24.834 7.955 -12.457 1.00 97.69 272 MET A O 1
ATOM 2120 N N . ASP A 1 273 ? 26.891 8.798 -12.186 1.00 98.06 273 ASP A N 1
ATOM 2121 C CA . ASP A 1 273 ? 26.460 10.200 -12.296 1.00 98.06 273 ASP A CA 1
ATOM 2122 C C . ASP A 1 273 ? 26.089 10.586 -13.736 1.00 98.06 273 ASP A C 1
ATOM 2124 O O . ASP A 1 273 ? 25.191 11.393 -13.976 1.00 98.06 273 ASP A O 1
ATOM 2128 N N . VAL A 1 274 ? 26.775 9.989 -14.714 1.00 97.00 274 VAL A N 1
ATOM 2129 C CA . VAL A 1 274 ? 26.614 10.274 -16.143 1.00 97.00 274 VAL A CA 1
ATOM 2130 C C . VAL A 1 274 ? 26.483 8.954 -16.891 1.00 97.00 274 VAL A C 1
ATOM 2132 O O . VAL A 1 274 ? 27.290 8.046 -16.696 1.00 97.00 274 VAL A O 1
ATOM 2135 N N . LEU A 1 275 ? 25.460 8.845 -17.743 1.00 94.94 275 LEU A N 1
ATOM 2136 C CA . LEU A 1 275 ? 25.304 7.686 -18.620 1.00 94.94 275 LEU A CA 1
ATOM 2137 C C . LEU A 1 275 ? 26.422 7.704 -19.668 1.00 94.94 275 LEU A C 1
ATOM 2139 O O . LEU A 1 275 ? 26.609 8.748 -20.301 1.00 94.94 275 LEU A O 1
ATOM 2143 N N . PRO A 1 276 ? 27.141 6.592 -19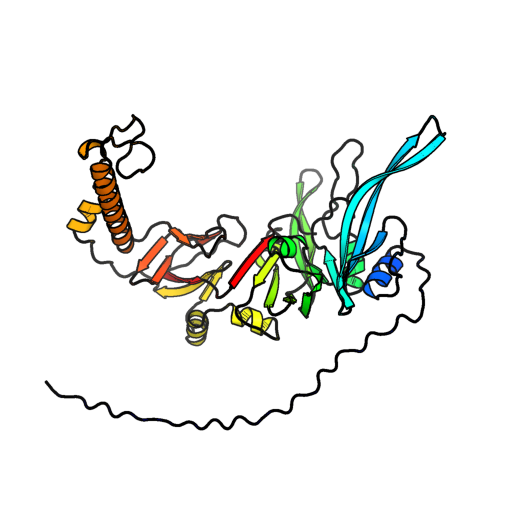.888 1.00 93.56 276 PRO A N 1
ATOM 2144 C CA . PRO A 1 276 ? 28.049 6.499 -21.020 1.00 93.56 276 PRO A CA 1
ATOM 2145 C C . PRO A 1 276 ? 27.276 6.671 -22.331 1.00 93.56 276 PRO A C 1
ATOM 2147 O O . PRO A 1 276 ? 26.078 6.384 -22.406 1.00 93.56 276 PRO A O 1
ATOM 2150 N N . GLU A 1 277 ? 27.970 7.127 -23.371 1.00 95.00 277 GLU A N 1
ATOM 2151 C CA . GLU A 1 277 ? 27.396 7.200 -24.710 1.00 95.00 277 GLU A CA 1
ATOM 2152 C C . GLU A 1 277 ? 26.930 5.802 -25.137 1.00 95.00 277 GLU A C 1
ATOM 2154 O O . GLU A 1 277 ? 27.704 4.839 -25.143 1.00 95.00 277 GLU A O 1
ATOM 2159 N N . LEU A 1 278 ? 25.633 5.680 -25.417 1.00 92.88 278 LEU A N 1
ATOM 2160 C CA . LEU A 1 278 ? 25.054 4.436 -25.901 1.00 92.88 278 LEU A CA 1
ATOM 2161 C C . LEU A 1 278 ? 25.417 4.269 -27.381 1.00 92.88 278 LEU A C 1
ATOM 2163 O O . LEU A 1 278 ? 25.470 5.265 -28.104 1.00 92.88 278 LEU A O 1
ATOM 2167 N N . PRO A 1 279 ? 25.656 3.033 -27.857 1.00 92.12 279 PRO A N 1
ATOM 2168 C CA . PRO A 1 279 ? 25.884 2.803 -29.277 1.00 92.12 279 PRO A CA 1
ATOM 2169 C C . PRO A 1 279 ? 24.685 3.297 -30.088 1.00 92.12 279 PRO A C 1
ATOM 2171 O O . PRO A 1 279 ? 23.550 3.239 -29.621 1.00 92.12 279 PRO A O 1
ATOM 2174 N N . GLU A 1 280 ? 24.906 3.742 -31.322 1.00 93.75 280 GLU A N 1
ATOM 2175 C CA . GLU A 1 280 ? 23.775 4.019 -32.204 1.00 93.75 280 GLU A CA 1
ATOM 2176 C C . GLU A 1 280 ? 23.002 2.721 -32.498 1.00 93.75 280 GLU A C 1
ATOM 2178 O O . GLU A 1 280 ? 23.612 1.658 -32.684 1.00 93.75 280 GLU A O 1
ATOM 2183 N N . PRO A 1 281 ? 21.660 2.775 -32.565 1.00 93.25 281 PRO A N 1
ATOM 2184 C CA . PRO A 1 281 ? 20.880 1.618 -32.964 1.00 93.25 281 PRO A CA 1
ATOM 2185 C C . PRO A 1 281 ? 21.235 1.214 -34.403 1.00 93.25 281 PRO A C 1
ATOM 2187 O O . PRO A 1 281 ? 21.433 2.088 -35.255 1.00 93.25 281 PRO A O 1
ATOM 2190 N N . PRO A 1 282 ? 21.268 -0.094 -34.725 1.00 95.75 282 PRO A N 1
ATOM 2191 C CA . PRO A 1 282 ? 21.457 -0.545 -36.098 1.00 95.75 282 PRO A CA 1
ATOM 2192 C C . PRO A 1 282 ? 20.462 0.138 -37.044 1.00 95.75 282 PRO A C 1
ATOM 2194 O O . PRO A 1 282 ? 19.268 0.212 -36.746 1.00 95.75 282 PRO A O 1
ATOM 2197 N N . LYS A 1 283 ? 20.934 0.614 -38.204 1.00 95.94 283 LYS A N 1
ATOM 2198 C CA . LYS A 1 283 ? 20.089 1.333 -39.181 1.00 95.94 283 LYS A CA 1
ATOM 2199 C C . LYS A 1 283 ? 18.843 0.539 -39.574 1.00 95.94 283 LYS A C 1
ATOM 2201 O O . LYS A 1 283 ? 17.779 1.122 -39.730 1.00 95.94 283 LYS A O 1
ATOM 2206 N N . GLU A 1 284 ? 18.977 -0.778 -39.692 1.00 94.00 284 GLU A N 1
ATOM 2207 C CA . GLU A 1 284 ? 17.887 -1.708 -40.004 1.00 94.00 284 GLU A CA 1
ATOM 2208 C C . GLU A 1 284 ? 16.827 -1.751 -38.898 1.00 94.00 284 GLU A C 1
ATOM 2210 O O . GLU A 1 284 ? 15.637 -1.718 -39.191 1.00 94.00 284 GLU A O 1
ATOM 2215 N N . LEU A 1 285 ? 17.246 -1.751 -37.626 1.00 93.06 285 LEU A N 1
ATOM 2216 C CA . LEU A 1 285 ? 16.337 -1.722 -36.479 1.00 93.06 285 LEU A CA 1
ATOM 2217 C C . LEU A 1 285 ? 15.561 -0.405 -36.430 1.00 93.06 285 LEU A C 1
ATOM 2219 O O . LEU A 1 285 ? 14.349 -0.408 -36.230 1.00 93.06 285 LEU A O 1
ATOM 2223 N N . LYS A 1 286 ? 16.263 0.713 -36.644 1.00 93.44 286 LYS A N 1
ATOM 2224 C CA . LYS A 1 286 ? 15.642 2.036 -36.713 1.00 93.44 286 LYS A CA 1
ATOM 2225 C C . LYS A 1 286 ? 14.654 2.119 -37.878 1.00 93.44 286 LYS A C 1
ATOM 2227 O O . LYS A 1 286 ? 13.522 2.535 -37.679 1.00 93.44 286 LYS A O 1
ATOM 2232 N N . ALA A 1 287 ? 15.048 1.649 -39.063 1.00 93.75 287 ALA A N 1
ATOM 2233 C CA . ALA A 1 287 ? 14.164 1.595 -40.222 1.00 93.75 287 ALA A CA 1
ATOM 2234 C C . ALA A 1 287 ? 12.928 0.724 -39.959 1.00 93.75 287 ALA A C 1
ATOM 2236 O O . ALA A 1 287 ? 11.834 1.106 -40.353 1.00 93.75 287 ALA A O 1
ATOM 2237 N N . LEU A 1 288 ? 13.069 -0.412 -39.273 1.00 92.94 288 LEU A N 1
ATOM 2238 C CA . LEU A 1 288 ? 11.928 -1.247 -38.909 1.00 92.94 288 LEU A CA 1
ATOM 2239 C C . LEU A 1 288 ? 10.989 -0.513 -37.941 1.00 92.94 288 LEU A C 1
ATOM 2241 O O . LEU A 1 288 ? 9.796 -0.449 -38.200 1.00 92.94 288 LEU A O 1
ATOM 2245 N N . ALA A 1 289 ? 11.519 0.096 -36.877 1.00 91.75 289 ALA A N 1
ATOM 2246 C CA . ALA A 1 289 ? 10.729 0.825 -35.881 1.00 91.75 289 ALA A CA 1
ATOM 2247 C C . ALA A 1 289 ? 10.027 2.078 -36.447 1.00 91.75 289 ALA A C 1
ATOM 2249 O O . ALA A 1 289 ? 8.885 2.355 -36.081 1.00 91.75 289 ALA A O 1
ATOM 2250 N N . ASP A 1 290 ? 10.678 2.801 -37.363 1.00 93.31 290 ASP A N 1
ATOM 2251 C CA . ASP A 1 290 ? 10.140 4.012 -37.997 1.00 93.31 290 ASP A CA 1
ATOM 2252 C C . ASP A 1 290 ? 9.055 3.704 -39.054 1.00 93.31 290 ASP A C 1
ATOM 2254 O O . ASP A 1 290 ? 8.333 4.608 -39.474 1.00 93.31 290 ASP A O 1
ATOM 2258 N N . ASN A 1 291 ? 8.913 2.441 -39.481 1.00 94.06 291 ASN A N 1
ATOM 2259 C CA . ASN A 1 291 ? 7.956 2.004 -40.502 1.00 94.06 291 ASN A CA 1
ATOM 2260 C C . ASN A 1 291 ? 6.954 0.976 -39.933 1.00 94.06 291 ASN A C 1
ATOM 2262 O O . ASN A 1 291 ? 7.078 -0.220 -40.219 1.00 94.06 291 ASN A O 1
ATOM 2266 N N . PRO A 1 292 ? 5.950 1.408 -39.142 1.00 94.19 292 PRO A N 1
ATOM 2267 C CA . PRO A 1 292 ? 4.887 0.521 -38.671 1.00 94.19 292 PRO A CA 1
ATOM 2268 C C . PRO A 1 292 ? 4.182 -0.192 -39.837 1.00 94.19 292 PRO A C 1
ATOM 2270 O O . PRO A 1 292 ? 3.957 0.425 -40.885 1.00 94.19 292 PRO A O 1
ATOM 2273 N N . PRO A 1 293 ? 3.791 -1.471 -39.681 1.00 93.00 293 PRO A N 1
ATOM 2274 C CA . PRO A 1 293 ? 3.081 -2.192 -40.728 1.00 93.00 293 PRO A CA 1
ATOM 2275 C C . PRO A 1 293 ? 1.725 -1.535 -41.012 1.00 93.00 293 PRO A C 1
ATOM 2277 O O . PRO A 1 293 ? 0.975 -1.183 -40.099 1.00 93.00 293 PRO A O 1
ATOM 2280 N N . ASP A 1 294 ? 1.398 -1.399 -42.298 1.00 94.56 294 ASP A N 1
ATOM 2281 C CA . ASP A 1 294 ? 0.123 -0.855 -42.767 1.00 94.56 294 ASP A CA 1
ATOM 2282 C C . ASP A 1 294 ? -0.800 -1.996 -43.217 1.00 94.56 294 ASP A C 1
ATOM 2284 O O . ASP A 1 294 ? -0.522 -2.704 -44.188 1.00 94.56 294 ASP A O 1
ATOM 2288 N N . ALA A 1 295 ? -1.920 -2.165 -42.519 1.00 93.25 295 ALA A N 1
ATOM 2289 C CA . ALA A 1 295 ? -2.900 -3.218 -42.758 1.00 93.25 295 ALA A CA 1
ATOM 2290 C C . ALA A 1 295 ? -3.492 -3.140 -44.175 1.00 93.25 295 ALA A C 1
ATOM 2292 O O . ALA A 1 295 ? -3.810 -4.168 -44.775 1.00 93.25 295 ALA A O 1
ATOM 2293 N N . ARG A 1 296 ? -3.579 -1.936 -44.761 1.00 93.56 296 ARG A N 1
ATOM 2294 C CA . ARG A 1 296 ? -4.106 -1.721 -46.121 1.00 93.56 296 ARG A CA 1
ATOM 2295 C C . ARG A 1 296 ? -3.217 -2.363 -47.179 1.00 93.56 296 ARG A C 1
ATOM 2297 O O . ARG A 1 296 ? -3.718 -2.883 -48.171 1.00 93.56 296 ARG A O 1
ATOM 2304 N N . GLN A 1 297 ? -1.904 -2.387 -46.948 1.00 93.94 297 GLN A N 1
ATOM 2305 C CA . GLN A 1 297 ? -0.947 -3.045 -47.846 1.00 93.94 297 GLN A CA 1
ATOM 2306 C C . GLN A 1 297 ? -1.101 -4.571 -47.848 1.00 93.94 297 GLN A C 1
ATOM 2308 O O . GLN A 1 297 ? -0.597 -5.239 -48.748 1.00 93.94 297 GLN A O 1
ATOM 2313 N N . LEU A 1 298 ? -1.805 -5.121 -46.856 1.00 92.38 298 LEU A N 1
ATOM 2314 C CA . LEU A 1 298 ? -2.116 -6.541 -46.729 1.00 92.38 298 LEU A CA 1
ATOM 2315 C C . LEU A 1 298 ? -3.591 -6.851 -47.016 1.00 92.38 298 LEU A C 1
ATOM 2317 O O . LEU A 1 298 ? -4.027 -7.959 -46.739 1.00 92.38 298 LEU A O 1
ATOM 2321 N N . GLY A 1 299 ? -4.352 -5.908 -47.583 1.00 92.25 299 GLY A N 1
ATOM 2322 C CA . GLY A 1 299 ? -5.739 -6.140 -47.998 1.00 92.25 299 GLY A CA 1
ATOM 2323 C C . GLY A 1 299 ? -6.800 -5.886 -46.923 1.00 92.25 299 GLY A C 1
ATOM 2324 O O . GLY A 1 299 ? -7.957 -6.259 -47.125 1.00 92.25 299 GLY A O 1
ATOM 2325 N N . ALA A 1 300 ? -6.455 -5.247 -45.800 1.00 93.25 300 ALA A N 1
ATOM 2326 C CA . ALA A 1 300 ? -7.456 -4.838 -44.818 1.00 93.25 300 ALA A CA 1
ATOM 2327 C C . ALA A 1 300 ? -8.308 -3.661 -45.315 1.00 93.25 300 ALA A C 1
ATOM 2329 O O . ALA A 1 300 ? -7.798 -2.695 -45.888 1.00 93.25 300 ALA A O 1
ATOM 2330 N N . ASN A 1 301 ? -9.595 -3.692 -44.974 1.00 92.56 301 ASN A N 1
ATOM 2331 C CA . ASN A 1 301 ? -10.458 -2.519 -45.003 1.00 92.56 301 ASN A CA 1
ATOM 2332 C C . ASN A 1 301 ? -10.252 -1.739 -43.701 1.00 92.56 301 ASN A C 1
ATOM 2334 O O . ASN A 1 301 ? -10.635 -2.206 -42.626 1.00 92.56 301 ASN A O 1
ATOM 2338 N N . ALA A 1 302 ? -9.641 -0.563 -43.799 1.00 90.75 302 ALA A N 1
ATOM 2339 C CA . ALA A 1 302 ? -9.377 0.330 -42.677 1.00 90.75 302 ALA A CA 1
ATOM 2340 C C . ALA A 1 302 ? -10.261 1.582 -42.771 1.00 90.75 302 ALA A C 1
ATOM 2342 O O . ALA A 1 302 ? -10.523 2.070 -43.872 1.00 90.75 302 ALA A O 1
ATOM 2343 N N . ASN A 1 303 ? -10.740 2.089 -41.634 1.00 91.06 303 ASN A N 1
ATOM 2344 C CA . ASN A 1 303 ? -11.556 3.306 -41.614 1.00 91.06 303 ASN A CA 1
ATOM 2345 C C . ASN A 1 303 ? -10.686 4.580 -41.646 1.00 91.06 303 ASN A C 1
ATOM 2347 O O . ASN A 1 303 ? -9.457 4.523 -41.648 1.00 91.06 303 ASN A O 1
ATOM 2351 N N . GLU A 1 304 ? -11.326 5.749 -41.650 1.00 90.06 304 GLU A N 1
ATOM 2352 C CA . GLU A 1 304 ? -10.644 7.053 -41.669 1.00 90.06 304 GLU A CA 1
ATOM 2353 C C . GLU A 1 304 ? -9.844 7.376 -40.393 1.00 90.06 304 GLU A C 1
ATOM 2355 O O . GLU A 1 304 ? -9.000 8.268 -40.407 1.00 90.06 304 GLU A O 1
ATOM 2360 N N . HIS A 1 305 ? -10.068 6.640 -39.301 1.00 88.75 305 HIS A N 1
ATOM 2361 C CA . HIS A 1 305 ? -9.347 6.777 -38.032 1.00 88.75 305 HIS A CA 1
ATOM 2362 C C . HIS A 1 305 ? -8.199 5.766 -37.887 1.00 88.75 305 HIS A C 1
ATOM 2364 O O . HIS A 1 305 ? -7.647 5.604 -36.796 1.00 88.75 305 HIS A O 1
ATOM 2370 N N . TYR A 1 306 ? -7.862 5.039 -38.953 1.00 88.38 306 TYR A N 1
ATOM 2371 C CA . TYR A 1 306 ? -6.767 4.083 -38.935 1.00 88.38 306 TYR A CA 1
ATOM 2372 C C . TYR A 1 306 ? -5.401 4.775 -38.943 1.00 88.38 306 TYR A C 1
ATOM 2374 O O . TYR A 1 306 ? -5.090 5.576 -39.824 1.00 88.38 306 TYR A O 1
ATOM 2382 N N . GLU A 1 307 ? -4.557 4.376 -37.994 1.00 87.12 307 GLU A N 1
ATOM 2383 C CA . GLU A 1 307 ? -3.130 4.682 -37.965 1.00 87.12 307 GLU A CA 1
ATOM 2384 C C . GLU A 1 307 ? -2.338 3.365 -38.075 1.00 87.12 307 GLU A C 1
ATOM 2386 O O . GLU A 1 307 ? -2.679 2.403 -37.373 1.00 87.12 307 GLU A O 1
ATOM 2391 N N . PRO A 1 308 ? -1.283 3.297 -38.913 1.00 87.25 308 PRO A N 1
ATOM 2392 C CA . PRO A 1 308 ? -0.399 2.135 -38.986 1.00 87.25 308 PRO A CA 1
ATOM 2393 C C . PRO A 1 308 ? 0.093 1.672 -37.607 1.00 87.25 308 PRO A C 1
ATOM 2395 O O . PRO A 1 308 ? 0.467 2.488 -36.766 1.00 87.25 308 PRO A O 1
ATOM 2398 N N . GLY A 1 309 ? 0.070 0.358 -37.366 1.00 78.19 309 GLY A N 1
ATOM 2399 C CA . GLY A 1 309 ? 0.433 -0.242 -36.075 1.00 78.19 309 GLY A CA 1
ATOM 2400 C C . GLY A 1 309 ? -0.659 -0.236 -34.991 1.00 78.19 309 GLY A C 1
ATOM 2401 O O . GLY A 1 309 ? -0.457 -0.852 -33.948 1.00 78.19 309 GLY A O 1
ATOM 2402 N N . ARG A 1 310 ? -1.835 0.388 -35.194 1.00 77.62 310 ARG A N 1
ATOM 2403 C CA . ARG A 1 310 ? -2.960 0.312 -34.231 1.00 77.62 310 ARG A CA 1
ATOM 2404 C C . ARG A 1 310 ? -3.924 -0.835 -34.552 1.00 77.62 310 ARG A C 1
ATOM 2406 O O . ARG A 1 310 ? -4.328 -1.009 -35.699 1.00 77.62 310 ARG A O 1
ATOM 2413 N N . SER A 1 311 ? -4.341 -1.585 -33.527 1.00 71.50 311 SER A N 1
ATOM 2414 C CA . SER A 1 311 ? -5.134 -2.823 -33.656 1.00 71.50 311 SER A CA 1
ATOM 2415 C C . SER A 1 311 ? -6.654 -2.648 -33.807 1.00 71.50 311 SER A C 1
ATOM 2417 O O . SER A 1 311 ? -7.341 -3.607 -34.132 1.00 71.50 311 SER A O 1
ATOM 2419 N N . TYR A 1 312 ? -7.211 -1.454 -33.583 1.00 76.69 312 TYR A N 1
ATOM 2420 C CA . TYR A 1 312 ? -8.662 -1.280 -33.377 1.00 76.69 312 TYR A CA 1
ATOM 2421 C C . TYR A 1 312 ? -9.432 -0.603 -34.529 1.00 76.69 312 TYR A C 1
ATOM 2423 O O . TYR A 1 312 ? -10.614 -0.303 -34.370 1.00 76.69 312 TYR A O 1
ATOM 2431 N N . CYS A 1 313 ? -8.805 -0.368 -35.689 1.00 84.75 313 CYS A N 1
ATOM 2432 C CA . CYS A 1 313 ? -9.397 0.419 -36.790 1.00 84.75 313 CYS A CA 1
ATOM 2433 C C . CYS A 1 313 ? -9.373 -0.270 -38.172 1.00 84.75 313 CYS A C 1
ATOM 2435 O O . CYS A 1 313 ? -9.436 0.413 -39.197 1.00 84.75 313 CYS A O 1
ATOM 2437 N N . TYR A 1 314 ? -9.275 -1.600 -38.235 1.00 90.12 314 TYR A N 1
ATOM 2438 C CA . TYR A 1 314 ? -9.247 -2.340 -39.501 1.00 90.12 314 TYR A CA 1
ATOM 2439 C C . TYR A 1 314 ? -10.027 -3.658 -39.432 1.00 90.12 314 TYR A C 1
ATOM 2441 O O . TYR A 1 314 ? -10.349 -4.156 -38.357 1.00 90.12 31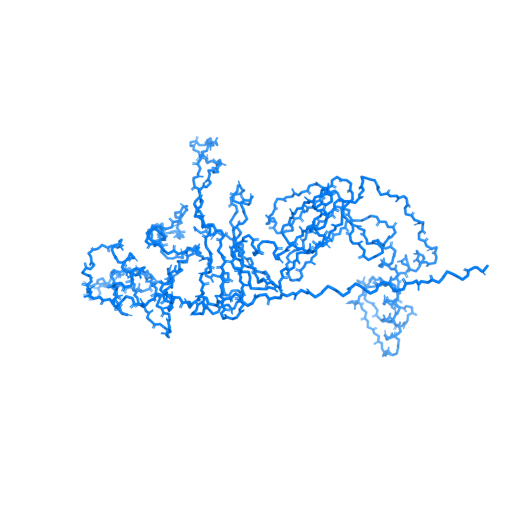4 TYR A O 1
ATOM 2449 N N . SER A 1 315 ? -10.328 -4.225 -40.600 1.00 91.69 315 SER A N 1
ATOM 2450 C CA . SER A 1 315 ? -10.896 -5.567 -40.745 1.00 91.69 315 SER A CA 1
ATOM 2451 C C . SER A 1 315 ? -10.302 -6.273 -41.961 1.00 91.69 315 SER A C 1
ATOM 2453 O O . SER A 1 315 ? -10.155 -5.673 -43.027 1.00 91.69 315 SER A O 1
ATOM 2455 N N . PHE A 1 316 ? -9.967 -7.552 -41.810 1.00 94.56 316 PHE A N 1
ATOM 2456 C CA . PHE A 1 316 ? -9.516 -8.402 -42.909 1.00 94.56 316 PHE A CA 1
ATOM 2457 C C . PHE A 1 316 ? -10.657 -9.294 -43.394 1.00 94.56 316 PHE A C 1
ATOM 2459 O O . PHE A 1 316 ? -11.412 -9.845 -42.594 1.00 94.56 316 PHE A O 1
ATOM 2466 N N . THR A 1 317 ? -10.763 -9.460 -44.715 1.00 93.88 317 THR A N 1
ATOM 2467 C CA . THR A 1 317 ? -11.670 -10.464 -45.303 1.00 93.88 317 THR A CA 1
ATOM 2468 C C . THR A 1 317 ? -11.019 -11.850 -45.299 1.00 93.88 317 THR A C 1
ATOM 2470 O O . THR A 1 317 ? -11.701 -12.857 -45.129 1.00 93.88 317 THR A O 1
ATOM 2473 N N . ASP A 1 318 ? -9.691 -11.899 -45.442 1.00 95.50 318 ASP A N 1
ATOM 2474 C CA . ASP A 1 318 ? -8.890 -13.119 -45.405 1.00 95.50 318 ASP A CA 1
ATOM 2475 C C . ASP A 1 318 ? -8.161 -13.257 -44.058 1.00 95.50 318 ASP A C 1
ATOM 2477 O O . ASP A 1 318 ? -7.306 -12.443 -43.700 1.00 95.50 318 ASP A O 1
ATOM 2481 N N . LYS A 1 319 ? -8.472 -14.327 -43.319 1.00 94.81 319 LYS A N 1
ATOM 2482 C CA . LYS A 1 319 ? -7.841 -14.640 -42.028 1.00 94.81 319 LYS A CA 1
ATOM 2483 C C . LYS A 1 319 ? -6.345 -14.941 -42.137 1.00 94.81 319 LYS A C 1
ATOM 2485 O O . LYS A 1 319 ? -5.622 -14.728 -41.168 1.00 94.81 319 LYS A O 1
ATOM 2490 N N . ALA A 1 320 ? -5.860 -15.401 -43.291 1.00 95.69 320 ALA A N 1
ATOM 2491 C CA . ALA A 1 320 ? -4.429 -15.597 -43.497 1.00 95.69 320 ALA A CA 1
ATOM 2492 C C . ALA A 1 320 ? -3.681 -14.254 -43.557 1.00 95.69 320 ALA A C 1
ATOM 2494 O O . ALA A 1 320 ? -2.595 -14.132 -42.994 1.00 95.69 320 ALA A O 1
ATOM 2495 N N . GLN A 1 321 ? -4.272 -13.231 -44.185 1.00 94.38 321 GLN A N 1
ATOM 2496 C CA . GLN A 1 321 ? -3.698 -11.882 -44.245 1.00 94.38 321 GLN A CA 1
ATOM 2497 C C . GLN A 1 321 ? -3.672 -11.203 -42.871 1.00 94.38 321 GLN A C 1
ATOM 2499 O O . GLN A 1 321 ? -2.679 -10.560 -42.534 1.00 94.38 321 GLN A O 1
ATOM 2504 N N . GLU A 1 322 ? -4.720 -11.403 -42.066 1.00 94.19 322 GLU A N 1
ATOM 2505 C CA . GLU A 1 322 ? -4.779 -10.928 -40.678 1.00 94.19 322 GLU A CA 1
ATOM 2506 C C . GLU A 1 322 ? -3.631 -11.508 -39.843 1.00 94.19 322 GLU A C 1
ATOM 2508 O O . GLU A 1 322 ? -2.865 -10.756 -39.250 1.00 94.19 322 GLU A O 1
ATOM 2513 N N . ALA A 1 323 ? -3.421 -12.829 -39.895 1.00 94.44 323 ALA A N 1
ATOM 2514 C CA . ALA A 1 323 ? -2.331 -13.478 -39.165 1.00 94.44 323 ALA A CA 1
ATOM 2515 C C . ALA A 1 323 ? -0.935 -12.981 -39.597 1.00 94.44 323 ALA A C 1
ATOM 2517 O O . ALA A 1 323 ? -0.035 -12.842 -38.768 1.00 94.44 323 ALA A O 1
ATOM 2518 N N . VAL A 1 324 ? -0.743 -12.687 -40.890 1.00 95.19 324 VAL A N 1
ATOM 2519 C CA . VAL A 1 324 ? 0.504 -12.088 -41.397 1.00 95.19 324 VAL A CA 1
ATOM 2520 C C . VAL A 1 324 ? 0.686 -10.660 -40.876 1.00 95.19 324 VAL A C 1
ATOM 2522 O O . VAL A 1 324 ? 1.806 -10.281 -40.529 1.00 95.19 324 VAL A O 1
ATOM 2525 N N . TYR A 1 325 ? -0.384 -9.862 -40.816 1.00 93.25 325 TYR A N 1
ATOM 2526 C CA . TYR A 1 325 ? -0.329 -8.517 -40.246 1.00 93.25 325 TYR A CA 1
ATOM 2527 C C . TYR A 1 325 ? 0.010 -8.553 -38.756 1.00 93.25 325 TYR A C 1
ATOM 2529 O O . TYR A 1 325 ? 0.932 -7.853 -38.344 1.00 93.25 325 TYR A O 1
ATOM 2537 N N . ASP A 1 326 ? -0.649 -9.411 -37.979 1.00 92.38 326 ASP A N 1
ATOM 2538 C CA . ASP A 1 326 ? -0.396 -9.566 -36.543 1.00 92.38 326 ASP A CA 1
ATOM 2539 C C . ASP A 1 326 ? 1.061 -9.948 -36.261 1.00 92.38 326 ASP A C 1
ATOM 2541 O O . ASP A 1 326 ? 1.706 -9.378 -35.379 1.00 92.38 326 ASP A O 1
ATOM 2545 N N . GLN A 1 327 ? 1.623 -10.861 -37.059 1.00 95.31 327 GLN A N 1
ATOM 2546 C CA . GLN A 1 327 ? 3.033 -11.231 -36.960 1.00 95.31 327 GLN A CA 1
ATOM 2547 C C . GLN A 1 327 ? 3.961 -10.039 -37.257 1.00 95.31 327 GLN A C 1
ATOM 2549 O O . GLN A 1 327 ? 4.919 -9.814 -36.516 1.00 95.31 327 GLN A O 1
ATOM 2554 N N . LYS A 1 328 ? 3.666 -9.229 -38.285 1.00 93.94 328 LYS A N 1
ATOM 2555 C CA . LYS A 1 328 ? 4.444 -8.013 -38.588 1.00 93.94 328 LYS A CA 1
ATOM 2556 C C . LYS A 1 328 ? 4.309 -6.936 -37.512 1.00 93.94 328 LYS A C 1
ATOM 2558 O O . LYS A 1 328 ? 5.284 -6.243 -37.236 1.00 93.94 328 LYS A O 1
ATOM 2563 N N . VAL A 1 329 ? 3.126 -6.776 -36.915 1.00 92.50 329 VAL A N 1
ATOM 2564 C CA . VAL A 1 329 ? 2.912 -5.862 -35.780 1.00 92.50 329 VAL A CA 1
ATOM 2565 C C . VAL A 1 329 ? 3.777 -6.300 -34.610 1.00 92.50 329 VAL A C 1
ATOM 2567 O O . VAL A 1 329 ? 4.496 -5.474 -34.063 1.00 92.50 329 VAL A O 1
ATOM 2570 N N . LYS A 1 330 ? 3.799 -7.598 -34.293 1.00 93.38 330 LYS A N 1
ATOM 2571 C CA . LYS A 1 330 ? 4.650 -8.142 -33.234 1.00 93.38 330 LYS A CA 1
ATOM 2572 C C . LYS A 1 330 ? 6.141 -7.888 -33.493 1.00 93.38 330 LYS A C 1
ATOM 2574 O O . LYS A 1 330 ? 6.848 -7.440 -32.597 1.00 93.38 330 LYS A O 1
ATOM 2579 N N . GLU A 1 331 ? 6.621 -8.125 -34.713 1.00 93.50 331 GLU A N 1
ATOM 2580 C CA . GLU A 1 331 ? 8.014 -7.841 -35.100 1.00 93.50 331 GLU A CA 1
ATOM 2581 C C . GLU A 1 331 ? 8.358 -6.349 -34.988 1.00 93.50 331 GLU A C 1
ATOM 2583 O O . GLU A 1 331 ? 9.436 -5.987 -34.511 1.00 93.50 331 GLU A O 1
ATOM 2588 N N . TRP A 1 332 ? 7.432 -5.476 -35.391 1.00 93.94 332 TRP A N 1
ATOM 2589 C CA . TRP A 1 332 ? 7.569 -4.031 -35.246 1.00 93.94 332 TRP A CA 1
ATOM 2590 C C . TRP A 1 332 ? 7.587 -3.596 -33.774 1.00 93.94 332 TRP A C 1
ATOM 2592 O O . TRP A 1 332 ? 8.461 -2.827 -33.382 1.00 93.94 332 TRP A O 1
ATOM 2602 N N . GLU A 1 333 ? 6.694 -4.121 -32.934 1.00 92.50 333 GLU A N 1
ATOM 2603 C CA . GLU A 1 333 ? 6.668 -3.847 -31.492 1.00 92.50 333 GLU A CA 1
ATOM 2604 C C . GLU A 1 333 ? 7.964 -4.304 -30.806 1.00 92.50 333 GLU A C 1
ATOM 2606 O O . GLU A 1 333 ? 8.544 -3.555 -30.016 1.00 92.50 333 GLU A O 1
ATOM 2611 N N . GLU A 1 334 ? 8.475 -5.490 -31.151 1.00 92.06 334 GLU A N 1
ATOM 2612 C CA . GLU A 1 334 ? 9.774 -5.982 -30.678 1.00 92.06 334 GLU A CA 1
ATOM 2613 C C . GLU A 1 334 ? 10.929 -5.073 -31.128 1.00 92.06 334 GLU A C 1
ATOM 2615 O O . GLU A 1 334 ? 11.871 -4.836 -30.365 1.00 92.06 334 GLU A O 1
ATOM 2620 N N . ALA A 1 335 ? 10.873 -4.543 -32.352 1.00 91.81 335 ALA A N 1
ATOM 2621 C CA . ALA A 1 335 ? 11.865 -3.609 -32.871 1.00 91.81 335 ALA A CA 1
ATOM 2622 C C . ALA A 1 335 ? 11.819 -2.253 -32.155 1.00 91.81 335 ALA A C 1
ATOM 2624 O O . ALA A 1 335 ? 12.865 -1.731 -31.767 1.00 91.81 335 ALA A O 1
ATOM 2625 N N . VAL A 1 336 ? 10.620 -1.710 -31.926 1.00 90.12 336 VAL A N 1
ATOM 2626 C CA . VAL A 1 336 ? 10.399 -0.484 -31.147 1.00 90.12 336 VAL A CA 1
ATOM 2627 C C . VAL A 1 336 ? 10.900 -0.665 -29.715 1.00 90.12 336 VAL A C 1
ATOM 2629 O O . VAL A 1 336 ? 11.576 0.219 -29.189 1.00 90.12 336 VAL A O 1
ATOM 2632 N N . GLU A 1 337 ? 10.630 -1.808 -29.080 1.00 89.44 337 GLU A N 1
ATOM 2633 C CA . GLU A 1 337 ? 11.101 -2.081 -27.719 1.00 89.44 337 GLU A CA 1
ATOM 2634 C C . GLU A 1 337 ? 12.621 -2.247 -27.649 1.00 89.44 337 GLU A C 1
ATOM 2636 O O . GLU A 1 337 ? 13.262 -1.685 -26.760 1.00 89.44 337 GLU A O 1
ATOM 2641 N N . LYS A 1 338 ? 13.236 -2.906 -28.637 1.00 89.44 338 LYS A N 1
ATOM 2642 C CA . LYS A 1 338 ? 14.699 -2.917 -28.766 1.00 89.44 338 LYS A CA 1
ATOM 2643 C C . LYS A 1 338 ? 15.242 -1.508 -28.969 1.00 89.44 338 LYS A C 1
ATOM 2645 O O . LYS A 1 338 ? 16.189 -1.142 -28.283 1.00 89.44 338 LYS A O 1
ATOM 2650 N N . LEU A 1 339 ? 14.644 -0.694 -29.839 1.00 90.75 339 LEU A N 1
ATOM 2651 C CA . LEU A 1 339 ? 15.079 0.684 -30.084 1.00 90.75 339 LEU A CA 1
ATOM 2652 C C . LEU A 1 339 ? 15.021 1.534 -28.802 1.00 90.75 339 LEU A C 1
ATOM 2654 O O . LEU A 1 339 ? 15.925 2.325 -28.545 1.00 90.75 339 LEU A O 1
ATOM 2658 N N . ARG A 1 340 ? 14.014 1.317 -27.948 1.00 90.00 340 ARG A N 1
ATOM 2659 C CA . ARG A 1 340 ? 13.871 1.991 -26.644 1.00 90.00 340 ARG A CA 1
ATOM 2660 C C . ARG A 1 340 ? 15.017 1.710 -25.665 1.00 90.00 340 ARG A C 1
ATOM 2662 O O . ARG A 1 340 ? 15.199 2.496 -24.740 1.00 90.00 340 ARG A O 1
ATOM 2669 N N . SER A 1 341 ? 15.800 0.646 -25.860 1.00 89.94 341 SER A N 1
ATOM 2670 C CA . SER A 1 341 ? 17.019 0.382 -25.075 1.00 89.94 341 SER A CA 1
ATOM 2671 C C . SER A 1 341 ? 18.232 1.231 -25.488 1.00 89.94 341 SER A C 1
ATOM 2673 O O . SER A 1 341 ? 19.242 1.220 -24.790 1.00 89.94 341 SER A O 1
ATOM 2675 N N . TYR A 1 342 ? 18.142 1.991 -26.587 1.00 90.94 342 TYR A N 1
ATOM 2676 C CA . TYR A 1 342 ? 19.244 2.810 -27.109 1.00 90.94 342 TYR A CA 1
ATOM 2677 C C . TYR A 1 342 ? 19.176 4.287 -26.707 1.00 90.94 342 TYR A C 1
ATOM 2679 O O . TYR A 1 342 ? 20.103 5.039 -26.999 1.00 90.94 342 TYR A O 1
ATOM 2687 N N . SER A 1 343 ? 18.108 4.737 -26.044 1.00 93.00 343 SER A N 1
ATOM 2688 C CA . SER A 1 343 ? 17.987 6.141 -25.641 1.00 93.00 343 SER A CA 1
ATOM 2689 C C . SER A 1 343 ? 17.117 6.328 -24.396 1.00 93.00 343 SER A C 1
ATOM 2691 O O . SER A 1 343 ? 16.027 5.753 -24.336 1.00 93.00 343 SER A O 1
ATOM 2693 N N . PRO A 1 344 ? 17.531 7.187 -23.445 1.00 96.00 344 PRO A N 1
ATOM 2694 C CA . PRO A 1 344 ? 16.681 7.658 -22.354 1.00 96.00 344 PRO A CA 1
ATOM 2695 C C . PRO A 1 344 ? 15.341 8.218 -22.840 1.00 96.00 344 PRO A C 1
ATOM 2697 O O . PRO A 1 344 ? 15.299 8.984 -23.802 1.00 96.00 344 PRO A O 1
ATOM 2700 N N . ARG A 1 345 ? 14.256 7.894 -22.136 1.00 95.69 345 ARG A N 1
ATOM 2701 C CA . ARG A 1 345 ? 12.904 8.412 -22.407 1.00 95.69 345 ARG A CA 1
ATOM 2702 C C . ARG A 1 345 ? 12.084 8.534 -21.131 1.00 95.69 345 ARG A C 1
ATOM 2704 O O . ARG A 1 345 ? 12.454 7.937 -20.131 1.00 95.69 345 ARG A O 1
ATOM 2711 N N . GLU A 1 346 ? 10.944 9.208 -21.173 1.00 97.19 346 GLU A N 1
ATOM 2712 C CA . GLU A 1 346 ? 9.972 9.086 -20.083 1.00 97.19 346 GLU A CA 1
ATOM 2713 C C . GLU A 1 346 ? 9.466 7.638 -19.978 1.00 97.19 346 GLU A C 1
ATOM 2715 O O . GLU A 1 346 ? 9.270 6.946 -20.987 1.00 97.19 346 GLU A O 1
ATOM 2720 N N . GLY A 1 347 ? 9.263 7.169 -18.749 1.00 96.25 347 GLY A N 1
ATOM 2721 C CA . GLY A 1 347 ? 8.835 5.801 -18.480 1.00 96.25 347 GLY A CA 1
ATOM 2722 C C . GLY A 1 347 ? 7.961 5.675 -17.242 1.00 96.25 347 GLY A C 1
ATOM 2723 O O . GLY A 1 347 ? 7.721 6.637 -16.511 1.00 96.25 347 GLY A O 1
ATOM 2724 N N . GLU A 1 348 ? 7.483 4.456 -17.013 1.00 96.94 348 GLU A N 1
ATOM 2725 C CA . GLU A 1 348 ? 6.673 4.101 -15.853 1.00 96.94 348 GLU A CA 1
ATOM 2726 C C . GLU A 1 348 ? 7.245 2.845 -15.186 1.00 96.94 348 GLU A C 1
ATOM 2728 O O . GLU A 1 348 ? 7.557 1.859 -15.853 1.00 96.94 348 GLU A O 1
ATOM 2733 N N . LEU A 1 349 ? 7.372 2.882 -13.862 1.00 96.75 349 LEU A N 1
ATOM 2734 C CA . LEU A 1 349 ? 7.705 1.739 -13.021 1.00 96.75 349 LEU A CA 1
ATOM 2735 C C . LEU A 1 349 ? 6.419 1.224 -12.377 1.00 96.75 349 LEU A C 1
ATOM 2737 O O . LEU A 1 349 ? 5.718 1.985 -11.714 1.00 96.75 349 LEU A O 1
ATOM 2741 N N . ARG A 1 350 ? 6.095 -0.058 -12.561 1.00 95.06 350 ARG A N 1
ATOM 2742 C CA . ARG A 1 350 ? 4.888 -0.677 -11.996 1.00 95.06 350 ARG A CA 1
ATOM 2743 C C . ARG A 1 350 ? 5.197 -2.037 -11.387 1.00 95.06 350 ARG A C 1
ATOM 2745 O O . ARG A 1 350 ? 5.807 -2.876 -12.044 1.00 95.06 350 ARG A O 1
ATOM 2752 N N . GLN A 1 351 ? 4.740 -2.256 -10.157 1.00 91.19 351 GLN A N 1
ATOM 2753 C CA . GLN A 1 351 ? 4.795 -3.551 -9.486 1.00 91.19 351 GLN A CA 1
ATOM 2754 C C . GLN A 1 351 ? 3.371 -4.076 -9.282 1.00 91.19 351 GLN A C 1
ATOM 2756 O O . GLN A 1 351 ? 2.557 -3.454 -8.601 1.00 91.19 351 GLN A O 1
ATOM 2761 N N . GLY A 1 352 ? 3.053 -5.213 -9.904 1.00 88.69 352 GLY A N 1
ATOM 2762 C CA . GLY A 1 352 ? 1.712 -5.796 -9.852 1.00 88.69 352 GLY A CA 1
ATOM 2763 C C . GLY A 1 352 ? 0.626 -4.836 -10.357 1.00 88.69 352 GLY A C 1
ATOM 2764 O O . GLY A 1 352 ? 0.775 -4.206 -11.405 1.00 88.69 352 GLY A O 1
ATOM 2765 N N . ASN A 1 353 ? -0.462 -4.724 -9.593 1.00 86.81 353 ASN A N 1
ATOM 2766 C CA . ASN A 1 353 ? -1.612 -3.871 -9.913 1.00 86.81 353 ASN A CA 1
ATOM 2767 C C . ASN A 1 353 ? -1.514 -2.457 -9.316 1.00 86.81 353 ASN A C 1
ATOM 2769 O O . ASN A 1 353 ? -2.465 -1.682 -9.433 1.00 86.81 353 ASN A O 1
ATOM 2773 N N . ASN A 1 354 ? -0.387 -2.108 -8.689 1.00 85.81 354 ASN A N 1
ATOM 2774 C CA . ASN A 1 354 ? -0.218 -0.802 -8.063 1.00 85.81 354 ASN A CA 1
ATOM 2775 C C . ASN A 1 354 ? -0.183 0.310 -9.115 1.00 85.81 354 ASN A C 1
ATOM 2777 O O . ASN A 1 354 ? 0.085 0.078 -10.303 1.00 85.81 354 ASN A O 1
ATOM 2781 N N . ARG A 1 355 ? -0.467 1.538 -8.676 1.00 87.81 355 ARG A N 1
ATOM 2782 C CA . ARG A 1 355 ? -0.301 2.728 -9.513 1.00 87.81 355 ARG A CA 1
ATOM 2783 C C . ARG A 1 355 ? 1.179 2.870 -9.901 1.00 87.81 355 ARG A C 1
ATOM 2785 O O . ARG A 1 355 ? 2.054 2.510 -9.122 1.00 87.81 355 ARG A O 1
ATOM 2792 N N . PRO A 1 356 ? 1.482 3.319 -11.129 1.00 94.69 356 PRO A N 1
ATOM 2793 C CA . PRO A 1 356 ? 2.861 3.408 -11.572 1.00 94.69 356 PRO A CA 1
ATOM 2794 C C . PRO A 1 356 ? 3.550 4.651 -10.997 1.00 94.69 356 PRO A C 1
ATOM 2796 O O . PRO A 1 356 ? 2.913 5.695 -10.785 1.00 94.69 356 PRO A O 1
ATOM 2799 N N . ASN A 1 357 ? 4.873 4.574 -10.867 1.00 95.25 357 ASN A N 1
ATOM 2800 C CA . ASN A 1 357 ? 5.737 5.737 -10.707 1.00 95.25 357 ASN A CA 1
ATOM 2801 C C . ASN A 1 357 ? 6.160 6.205 -12.100 1.00 95.25 357 ASN A C 1
ATOM 2803 O O . ASN A 1 357 ? 6.753 5.443 -12.859 1.00 95.25 357 ASN A O 1
ATOM 2807 N N . ARG A 1 358 ? 5.880 7.461 -12.440 1.00 97.06 358 ARG A N 1
ATOM 2808 C CA . ARG A 1 358 ? 6.414 8.111 -13.637 1.00 97.06 358 ARG A CA 1
ATOM 2809 C C . ARG A 1 358 ? 7.834 8.573 -13.380 1.00 97.06 358 ARG A C 1
ATOM 2811 O O . ARG A 1 358 ? 8.092 9.226 -12.371 1.00 97.06 358 ARG A O 1
ATOM 2818 N N . VAL A 1 359 ? 8.718 8.270 -14.317 1.00 98.00 359 VAL A N 1
ATOM 2819 C CA . VAL A 1 359 ? 10.118 8.690 -14.298 1.00 98.00 359 VAL A CA 1
ATOM 2820 C C . VAL A 1 359 ? 10.418 9.536 -15.525 1.00 98.00 359 VAL A C 1
ATOM 2822 O O . VAL A 1 359 ? 10.005 9.203 -16.636 1.00 98.00 359 VAL A O 1
ATOM 2825 N N . GLU A 1 360 ? 11.134 10.637 -15.315 1.00 97.81 360 GLU A N 1
ATOM 2826 C CA . GLU A 1 360 ? 11.542 11.557 -16.382 1.00 97.81 360 GLU A CA 1
ATOM 2827 C C . GLU A 1 360 ? 12.464 10.874 -17.401 1.00 97.81 360 GLU A C 1
ATOM 2829 O O . GLU A 1 360 ? 12.322 11.061 -18.608 1.00 97.81 360 GLU A O 1
ATOM 2834 N N . LYS A 1 361 ? 13.404 10.056 -16.915 1.00 98.12 361 LYS A N 1
ATOM 2835 C CA . LYS A 1 361 ? 14.317 9.277 -17.751 1.00 98.12 361 LYS A CA 1
ATOM 2836 C C . LYS A 1 361 ? 14.304 7.825 -17.305 1.00 98.12 361 LYS A C 1
ATOM 2838 O O . LYS A 1 361 ? 14.504 7.522 -16.134 1.00 98.12 361 LYS A O 1
ATOM 2843 N N . PHE A 1 362 ? 14.101 6.946 -18.269 1.00 97.56 362 PHE A N 1
ATOM 2844 C CA . PHE A 1 362 ? 13.970 5.506 -18.167 1.00 97.56 362 PHE A CA 1
ATOM 2845 C C . PHE A 1 362 ? 14.783 4.874 -19.288 1.00 97.56 362 PHE A C 1
ATOM 2847 O O . PHE A 1 362 ? 14.725 5.317 -20.439 1.00 97.56 362 PHE A O 1
ATOM 2854 N N . LEU A 1 363 ? 15.527 3.832 -18.947 1.00 96.38 363 LEU A N 1
ATOM 2855 C CA . LEU A 1 363 ? 16.348 3.072 -19.871 1.00 96.38 363 LEU A CA 1
ATOM 2856 C C . LEU A 1 363 ? 16.422 1.625 -19.391 1.00 96.38 363 LEU A C 1
ATOM 2858 O O . LEU A 1 363 ? 16.683 1.379 -18.219 1.00 96.38 363 LEU A O 1
ATOM 2862 N N . VAL A 1 364 ? 16.244 0.661 -20.291 1.00 94.75 364 VAL A N 1
ATOM 2863 C CA . VAL A 1 364 ? 16.527 -0.749 -19.991 1.00 94.75 364 VAL A CA 1
ATOM 2864 C C . VAL A 1 364 ? 17.841 -1.112 -20.657 1.00 94.75 364 VAL A C 1
ATOM 2866 O O . VAL A 1 364 ? 17.917 -1.151 -21.881 1.00 94.75 364 VAL A O 1
ATOM 2869 N N . LEU A 1 365 ? 18.872 -1.385 -19.861 1.00 92.38 365 LEU A N 1
ATOM 2870 C CA . LEU A 1 365 ? 20.200 -1.739 -20.350 1.00 92.38 365 LEU A CA 1
ATOM 2871 C C . LEU A 1 365 ? 20.579 -3.126 -19.832 1.00 92.38 365 LEU A C 1
ATOM 2873 O O . LEU A 1 365 ? 20.717 -3.325 -18.628 1.00 92.38 365 LEU A O 1
ATOM 2877 N N . ASN A 1 366 ? 20.739 -4.100 -20.734 1.00 90.38 366 ASN A N 1
ATOM 2878 C CA . ASN A 1 366 ? 21.069 -5.493 -20.390 1.00 90.38 366 ASN A CA 1
ATOM 2879 C C . ASN A 1 366 ? 20.113 -6.110 -19.347 1.00 90.38 366 ASN A C 1
ATOM 2881 O O . ASN A 1 366 ? 20.540 -6.801 -18.424 1.00 90.38 366 ASN A O 1
ATOM 2885 N N . GLY A 1 367 ? 18.816 -5.813 -19.466 1.00 91.12 367 GLY A N 1
ATOM 2886 C CA . GLY A 1 367 ? 17.787 -6.268 -18.524 1.00 91.12 367 GLY A CA 1
ATOM 2887 C C . GLY A 1 367 ? 17.750 -5.508 -17.193 1.00 91.12 367 GLY A C 1
ATOM 2888 O O . GLY A 1 367 ? 16.913 -5.812 -16.349 1.00 91.12 367 GLY A O 1
ATOM 2889 N N . VAL A 1 368 ? 18.617 -4.511 -16.997 1.00 95.81 368 VAL A N 1
ATOM 2890 C CA . VAL A 1 368 ? 18.606 -3.633 -15.824 1.00 95.81 368 VAL A CA 1
ATOM 2891 C C . VAL A 1 368 ? 17.803 -2.378 -16.143 1.00 95.81 368 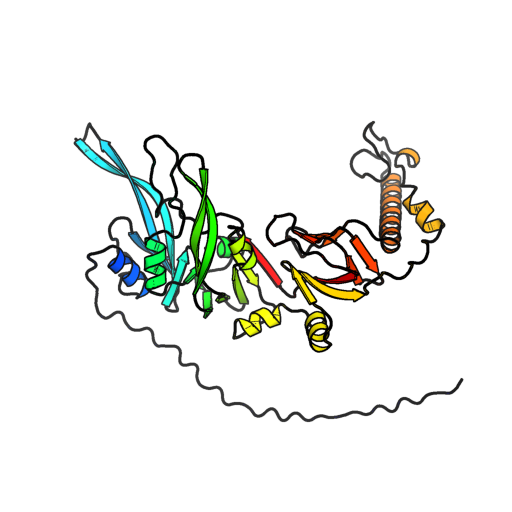VAL A C 1
ATOM 2893 O O . VAL A 1 368 ? 18.094 -1.680 -17.113 1.00 95.81 368 VAL A O 1
ATOM 2896 N N . VAL A 1 369 ? 16.807 -2.078 -15.312 1.00 97.44 369 VAL A N 1
ATOM 2897 C CA . VAL A 1 369 ? 16.013 -0.851 -15.421 1.00 97.44 369 VAL A CA 1
ATOM 2898 C C . VAL A 1 369 ? 16.759 0.284 -14.730 1.00 97.44 369 VAL A C 1
ATOM 2900 O O . VAL A 1 369 ? 16.914 0.280 -13.510 1.00 97.44 369 VAL A O 1
ATOM 2903 N N . LEU A 1 370 ? 17.224 1.249 -15.513 1.00 98.06 370 LEU A N 1
ATOM 2904 C CA . LEU A 1 370 ? 17.884 2.461 -15.055 1.00 98.06 370 LEU A CA 1
ATOM 2905 C C . LEU A 1 370 ? 16.934 3.654 -15.172 1.00 98.06 370 LEU A C 1
ATOM 2907 O O . LEU A 1 370 ? 16.249 3.824 -16.181 1.00 98.06 370 LEU A O 1
ATOM 2911 N N . VAL A 1 371 ? 16.925 4.502 -14.150 1.00 98.31 371 VAL A N 1
ATOM 2912 C CA . VAL A 1 371 ? 16.106 5.711 -14.090 1.00 98.31 371 VAL A CA 1
ATOM 2913 C C . VAL A 1 371 ? 16.918 6.920 -13.639 1.00 98.31 371 VAL A C 1
ATOM 2915 O O . VAL A 1 371 ? 17.930 6.782 -12.952 1.00 98.31 371 VAL A O 1
ATOM 2918 N N . SER A 1 372 ? 16.492 8.109 -14.051 1.00 98.44 372 SER A N 1
ATOM 2919 C CA . SER A 1 372 ? 17.144 9.379 -13.723 1.00 98.44 372 SER A CA 1
ATOM 2920 C C . SER A 1 372 ? 16.127 10.522 -13.698 1.00 98.44 372 SER A C 1
ATOM 2922 O O . SER A 1 372 ? 15.081 10.453 -14.348 1.00 98.44 372 SER A O 1
ATOM 2924 N N . GLY A 1 373 ? 16.451 11.587 -12.965 1.00 98.12 373 GLY A N 1
ATOM 2925 C CA . GLY A 1 373 ? 15.626 12.786 -12.863 1.00 98.12 373 GLY A CA 1
ATOM 2926 C C . GLY A 1 373 ? 14.443 12.608 -11.918 1.00 98.12 373 GLY A C 1
ATOM 2927 O O . GLY A 1 373 ? 14.521 11.899 -10.908 1.00 98.12 373 GLY A O 1
ATOM 2928 N N . LEU A 1 374 ? 13.347 13.294 -12.220 1.00 97.88 374 LEU A N 1
ATOM 2929 C CA . LEU A 1 374 ? 12.195 13.333 -11.332 1.00 97.88 374 LEU A CA 1
ATOM 2930 C C . LEU A 1 374 ? 11.379 12.035 -11.386 1.00 97.88 374 LEU A C 1
ATOM 2932 O O . LEU A 1 374 ? 10.938 11.605 -12.452 1.00 97.88 374 LEU A O 1
ATOM 2936 N N . THR A 1 375 ? 11.140 11.446 -10.215 1.00 97.12 375 THR A N 1
ATOM 2937 C CA . THR A 1 375 ? 10.306 10.252 -10.029 1.00 97.12 375 THR A CA 1
ATOM 2938 C C . THR A 1 375 ? 9.070 10.622 -9.215 1.00 97.12 375 THR A C 1
ATOM 2940 O O . THR A 1 375 ? 9.171 11.044 -8.058 1.00 97.12 375 THR A O 1
ATOM 2943 N N . ARG A 1 376 ? 7.894 10.463 -9.827 1.00 95.12 376 ARG A N 1
ATOM 2944 C CA . ARG A 1 376 ? 6.597 10.835 -9.253 1.00 95.12 376 ARG A CA 1
ATOM 2945 C C . ARG A 1 376 ? 5.671 9.642 -9.182 1.00 95.12 376 ARG A C 1
ATOM 2947 O O . ARG A 1 376 ? 5.466 8.964 -10.186 1.00 95.12 376 ARG A O 1
ATOM 2954 N N . HIS A 1 377 ? 5.017 9.439 -8.052 1.00 90.25 377 HIS A N 1
ATOM 2955 C CA . HIS A 1 377 ? 3.932 8.475 -7.993 1.00 90.25 377 HIS A CA 1
ATOM 2956 C C . HIS A 1 377 ? 2.646 9.083 -8.577 1.00 90.25 377 HIS A C 1
ATOM 2958 O O . HIS A 1 377 ? 2.229 10.184 -8.211 1.00 90.25 377 HIS A O 1
ATOM 2964 N N . THR A 1 378 ? 2.001 8.387 -9.517 1.00 86.44 378 THR A N 1
ATOM 2965 C CA . THR A 1 378 ? 0.847 8.945 -10.253 1.00 86.44 378 THR A CA 1
ATOM 2966 C C . THR A 1 378 ? -0.384 9.197 -9.378 1.00 86.44 378 THR A C 1
ATOM 2968 O O . THR A 1 378 ? -1.211 10.041 -9.722 1.00 86.44 378 THR A O 1
ATOM 2971 N N . GLY A 1 379 ? -0.488 8.519 -8.231 1.00 81.38 379 GLY A N 1
ATOM 2972 C CA . GLY A 1 379 ? -1.571 8.698 -7.263 1.00 81.38 379 GLY A CA 1
ATOM 2973 C C . GLY A 1 379 ? -1.412 9.889 -6.315 1.00 81.38 379 GLY A C 1
ATOM 2974 O O . GLY A 1 379 ? -2.336 10.155 -5.553 1.00 81.38 379 GLY A O 1
ATOM 2975 N N . ARG A 1 380 ? -0.264 10.590 -6.342 1.00 76.50 380 ARG A N 1
ATOM 2976 C CA . ARG A 1 380 ? 0.174 11.539 -5.291 1.00 76.50 380 ARG A CA 1
ATOM 2977 C C . ARG A 1 380 ? 0.252 10.931 -3.886 1.00 76.50 380 ARG A C 1
ATOM 2979 O O . ARG A 1 380 ? 0.351 11.665 -2.915 1.00 76.50 380 ARG A O 1
ATOM 2986 N N . GLU A 1 381 ? 0.212 9.611 -3.797 1.00 73.62 381 GLU A N 1
ATOM 2987 C CA . GLU A 1 381 ? 0.666 8.868 -2.625 1.00 73.62 381 GLU A CA 1
ATOM 2988 C C . GLU A 1 381 ? 2.196 8.884 -2.718 1.00 73.62 381 GLU A C 1
ATOM 2990 O O . GLU A 1 381 ? 2.665 8.551 -3.775 1.00 73.62 381 GLU A O 1
ATOM 2995 N N . HIS A 1 382 ? 3.014 9.245 -1.755 1.00 81.75 382 HIS A N 1
ATOM 2996 C CA . HIS A 1 382 ? 4.469 9.432 -1.834 1.00 81.75 382 HIS A CA 1
ATOM 2997 C C . HIS A 1 382 ? 4.929 10.780 -2.390 1.00 81.75 382 HIS A C 1
ATOM 2999 O O . HIS A 1 382 ? 4.500 11.300 -3.422 1.00 81.75 382 HIS A O 1
ATOM 3005 N N . ARG A 1 383 ? 5.921 11.314 -1.679 1.00 85.44 383 ARG A N 1
ATOM 3006 C CA . ARG A 1 383 ? 6.679 12.498 -2.056 1.00 85.44 383 ARG A CA 1
ATOM 3007 C C . ARG A 1 383 ? 7.505 12.222 -3.311 1.00 85.44 383 ARG A C 1
ATOM 3009 O O . ARG A 1 383 ? 8.218 11.222 -3.373 1.00 85.44 383 ARG A O 1
ATOM 3016 N N . ASP A 1 384 ? 7.466 13.150 -4.262 1.00 92.62 384 ASP A N 1
ATOM 3017 C CA . ASP A 1 384 ? 8.361 13.156 -5.420 1.00 92.62 384 ASP A CA 1
ATOM 3018 C C . ASP A 1 384 ? 9.833 13.123 -4.972 1.00 92.62 384 ASP A C 1
ATOM 3020 O O . ASP A 1 384 ? 10.249 13.903 -4.108 1.00 92.62 384 ASP A O 1
ATOM 3024 N N . ILE A 1 385 ? 10.633 12.257 -5.594 1.00 95.12 385 ILE A N 1
ATOM 3025 C CA . ILE A 1 385 ? 12.084 12.216 -5.385 1.00 95.12 385 ILE A CA 1
ATOM 3026 C C . ILE A 1 385 ? 12.802 12.612 -6.670 1.00 95.12 385 ILE A C 1
ATOM 3028 O O . ILE A 1 385 ? 12.358 12.290 -7.772 1.00 95.12 385 ILE A O 1
ATOM 3032 N N . ASN A 1 386 ? 13.916 13.325 -6.530 1.00 97.81 386 ASN A N 1
ATOM 3033 C CA . ASN A 1 386 ? 14.800 13.627 -7.647 1.00 97.81 386 ASN A CA 1
ATOM 3034 C C . ASN A 1 386 ? 16.032 12.726 -7.559 1.00 97.81 386 ASN A C 1
ATOM 3036 O O . ASN A 1 386 ? 16.715 12.712 -6.534 1.00 97.81 386 ASN A O 1
ATOM 3040 N N . LEU A 1 387 ? 16.306 11.999 -8.636 1.00 97.94 387 LEU A N 1
ATOM 3041 C CA . LEU A 1 387 ? 17.390 11.034 -8.744 1.00 97.94 387 LEU A CA 1
ATOM 3042 C C . LEU A 1 387 ? 18.513 11.627 -9.615 1.00 97.94 387 LEU A C 1
ATOM 3044 O O . LEU A 1 387 ? 18.475 11.474 -10.839 1.00 97.94 387 LEU A O 1
ATOM 3048 N N . PRO A 1 388 ? 19.497 12.347 -9.031 1.00 97.56 388 PRO A N 1
ATOM 3049 C CA . PRO A 1 388 ? 20.632 12.865 -9.792 1.00 97.56 388 PRO A CA 1
ATOM 3050 C C . PRO A 1 388 ? 21.501 11.703 -10.278 1.00 97.56 388 PRO A C 1
ATOM 3052 O O . PRO A 1 388 ? 21.783 10.787 -9.511 1.00 97.56 388 PRO A O 1
ATOM 3055 N N . GLY A 1 389 ? 21.910 11.726 -11.544 1.00 97.81 389 GLY A N 1
ATOM 3056 C CA . GLY A 1 389 ? 22.571 10.579 -12.166 1.00 97.81 389 GLY A CA 1
ATOM 3057 C C . GLY A 1 389 ? 21.601 9.442 -12.480 1.00 97.81 389 GLY A C 1
ATOM 3058 O O . GLY A 1 389 ? 20.404 9.665 -12.640 1.00 97.81 389 GLY A O 1
ATOM 3059 N N . TRP A 1 390 ? 22.116 8.228 -12.609 1.00 98.38 390 TRP A N 1
ATOM 3060 C CA . TRP A 1 390 ? 21.391 7.040 -13.043 1.00 98.38 390 TRP A CA 1
ATOM 3061 C C . TRP A 1 390 ? 21.352 5.987 -11.947 1.00 98.38 390 TRP A C 1
ATOM 3063 O O . TRP A 1 390 ? 22.376 5.596 -11.377 1.00 98.38 390 TRP A O 1
ATOM 3073 N N . TRP A 1 391 ? 20.141 5.513 -11.684 1.00 98.62 391 TRP A N 1
ATOM 3074 C CA . TRP A 1 391 ? 19.809 4.631 -10.579 1.00 98.62 391 TRP A CA 1
ATOM 3075 C C . TRP A 1 391 ? 19.149 3.372 -11.111 1.00 98.62 391 TRP A C 1
ATOM 3077 O O . TRP A 1 391 ? 18.274 3.444 -11.964 1.00 98.62 391 TRP A O 1
ATOM 3087 N N . GLU A 1 392 ? 19.536 2.212 -10.602 1.00 98.44 392 GLU A N 1
ATOM 3088 C CA . GLU A 1 392 ? 18.812 0.977 -10.869 1.00 98.44 392 GLU A CA 1
ATOM 3089 C C . GLU A 1 392 ? 17.533 0.931 -10.032 1.00 98.44 392 GLU A C 1
ATOM 3091 O O . GLU A 1 392 ? 17.605 0.991 -8.804 1.00 98.44 392 GLU A O 1
ATOM 3096 N N . ALA A 1 393 ? 16.385 0.783 -10.691 1.00 98.31 393 ALA A N 1
ATOM 3097 C CA . ALA A 1 393 ? 15.099 0.582 -10.039 1.00 98.31 393 ALA A CA 1
ATOM 3098 C C . ALA A 1 393 ? 14.894 -0.907 -9.720 1.00 98.31 393 ALA A C 1
ATOM 3100 O O . ALA A 1 393 ? 14.862 -1.750 -10.618 1.00 98.31 393 ALA A O 1
ATOM 3101 N N . VAL A 1 394 ? 14.737 -1.229 -8.438 1.00 98.25 394 VAL A N 1
ATOM 3102 C CA . VAL A 1 394 ? 14.534 -2.590 -7.932 1.00 98.25 394 VAL A CA 1
ATOM 3103 C C . VAL A 1 394 ? 13.215 -2.632 -7.153 1.00 98.25 394 VAL A C 1
ATOM 3105 O O . VAL A 1 394 ? 13.084 -1.893 -6.174 1.00 98.25 394 VAL A O 1
ATOM 3108 N N . PRO A 1 395 ? 12.237 -3.468 -7.545 1.00 97.25 395 PRO A N 1
ATOM 3109 C CA . PRO A 1 395 ? 10.999 -3.606 -6.787 1.00 97.25 395 PRO A CA 1
ATOM 3110 C C . PRO A 1 395 ? 11.281 -4.278 -5.440 1.00 97.25 395 PRO A C 1
ATOM 3112 O O . PRO A 1 395 ? 12.217 -5.071 -5.316 1.00 97.25 395 PRO A O 1
ATOM 3115 N N . ASN A 1 396 ? 10.475 -3.978 -4.427 1.00 96.62 396 ASN A N 1
ATOM 3116 C CA . ASN A 1 396 ? 10.546 -4.653 -3.138 1.00 96.62 396 ASN A CA 1
ATOM 3117 C C . ASN A 1 396 ? 10.149 -6.139 -3.262 1.00 96.62 396 ASN A C 1
ATOM 3119 O O . ASN A 1 396 ? 9.645 -6.600 -4.286 1.00 96.62 396 ASN A O 1
ATOM 3123 N N . THR A 1 397 ? 10.359 -6.903 -2.197 1.00 97.00 397 THR A N 1
ATOM 3124 C CA . THR A 1 397 ? 10.032 -8.340 -2.144 1.00 97.00 397 THR A CA 1
ATOM 3125 C C . THR A 1 397 ? 8.636 -8.624 -1.578 1.00 97.00 397 THR A C 1
ATOM 3127 O O . THR A 1 397 ? 8.350 -9.760 -1.197 1.00 97.00 397 THR A O 1
ATOM 3130 N N . ALA A 1 398 ? 7.754 -7.619 -1.507 1.00 94.88 398 ALA A N 1
ATOM 3131 C CA . ALA A 1 398 ? 6.373 -7.823 -1.082 1.00 94.88 398 ALA A CA 1
ATOM 3132 C C . ALA A 1 398 ? 5.669 -8.832 -1.999 1.00 94.88 398 ALA A C 1
ATOM 3134 O O . ALA A 1 398 ? 5.757 -8.740 -3.224 1.00 94.88 398 ALA A O 1
ATOM 3135 N N . VAL A 1 399 ? 4.915 -9.762 -1.409 1.00 93.44 399 VAL A N 1
ATOM 3136 C CA . VAL A 1 399 ? 4.103 -10.716 -2.183 1.00 93.44 399 VAL A CA 1
ATOM 3137 C C . VAL A 1 399 ? 2.856 -10.023 -2.735 1.00 93.44 399 VAL A C 1
ATOM 3139 O O . VAL A 1 399 ? 2.431 -10.288 -3.856 1.00 93.44 399 VAL A O 1
ATOM 3142 N N . ALA A 1 400 ? 2.272 -9.134 -1.933 1.00 91.75 400 ALA A N 1
ATOM 3143 C CA . ALA A 1 400 ? 1.132 -8.300 -2.285 1.00 91.75 400 ALA A CA 1
ATOM 3144 C C . ALA A 1 400 ? 1.090 -7.072 -1.366 1.00 91.75 400 ALA A C 1
ATOM 3146 O O . ALA A 1 400 ? 1.591 -7.119 -0.241 1.00 91.75 400 ALA A O 1
ATOM 3147 N N . SER A 1 401 ? 0.486 -5.988 -1.842 1.00 90.94 401 SER A N 1
ATOM 3148 C CA . SER A 1 401 ? 0.285 -4.748 -1.094 1.00 90.94 401 SER A CA 1
ATOM 3149 C C . SER A 1 401 ? -1.136 -4.262 -1.332 1.00 90.94 401 SER A C 1
ATOM 3151 O O . SER A 1 401 ? -1.630 -4.327 -2.459 1.00 90.94 401 SER A O 1
ATOM 3153 N N . TRP A 1 402 ? -1.786 -3.783 -0.278 1.00 90.75 402 TRP A N 1
ATOM 3154 C CA . TRP A 1 402 ? -3.084 -3.131 -0.362 1.00 90.75 402 TRP A CA 1
ATOM 3155 C C . TRP A 1 402 ? -2.999 -1.806 0.363 1.00 90.75 402 TRP A C 1
ATOM 3157 O O . TRP A 1 402 ? -2.570 -1.736 1.516 1.00 90.75 402 TRP A O 1
ATOM 3167 N N . GLN A 1 403 ? -3.425 -0.762 -0.331 1.00 84.62 403 GLN A N 1
ATOM 3168 C CA . GLN A 1 403 ? -3.434 0.596 0.175 1.00 84.62 403 GLN A CA 1
ATOM 3169 C C . GLN A 1 403 ? -4.867 1.091 0.247 1.00 84.62 403 GLN A C 1
ATOM 3171 O O . GLN A 1 403 ? -5.664 0.867 -0.665 1.00 84.62 403 GLN A O 1
ATOM 3176 N N . VAL A 1 404 ? -5.187 1.802 1.321 1.00 76.50 404 VAL A N 1
ATOM 3177 C CA . VAL A 1 404 ? -6.428 2.569 1.399 1.00 76.50 404 VAL A CA 1
ATOM 3178 C C . VAL A 1 404 ? -6.060 4.037 1.334 1.00 76.50 404 VAL A C 1
ATOM 3180 O O . VAL A 1 404 ? -5.552 4.611 2.293 1.00 76.50 404 VAL A O 1
ATOM 3183 N N . THR A 1 405 ? -6.346 4.635 0.181 1.00 64.31 405 THR A N 1
ATOM 3184 C CA . THR A 1 405 ? -6.301 6.084 -0.006 1.00 64.31 405 THR A CA 1
ATOM 3185 C C . THR A 1 405 ? -7.598 6.697 0.517 1.00 64.31 405 THR A C 1
ATOM 3187 O O . THR A 1 405 ? -8.683 6.258 0.118 1.00 64.31 405 THR A O 1
ATOM 3190 N N . GLY A 1 406 ? -7.524 7.726 1.360 1.00 60.91 406 GLY A N 1
ATOM 3191 C CA . GLY A 1 406 ? -8.704 8.480 1.791 1.00 60.91 406 GLY A CA 1
ATOM 3192 C C . GLY A 1 406 ? -8.559 9.158 3.151 1.00 60.91 406 GLY A C 1
ATOM 3193 O O . GLY A 1 406 ? -7.481 9.204 3.735 1.00 60.91 406 GLY A O 1
ATOM 3194 N N . GLU A 1 407 ? -9.671 9.700 3.650 1.00 53.16 407 GLU A N 1
ATOM 3195 C CA . GLU A 1 407 ? -9.763 10.237 5.011 1.00 53.16 407 GLU A CA 1
ATOM 3196 C C . GLU A 1 407 ? -9.858 9.060 6.001 1.00 53.16 407 GLU A C 1
ATOM 3198 O O . GLU A 1 407 ? -10.893 8.400 6.106 1.00 53.16 407 GLU A O 1
ATOM 3203 N N . ILE A 1 408 ? -8.736 8.753 6.652 1.00 55.88 408 ILE A N 1
ATOM 3204 C CA . ILE A 1 408 ? -8.608 7.835 7.794 1.00 55.88 408 ILE A CA 1
ATOM 3205 C C . ILE A 1 408 ? -8.589 8.718 9.053 1.00 55.88 408 ILE A C 1
ATOM 3207 O O . ILE A 1 408 ? -7.910 9.749 9.031 1.00 55.88 408 ILE A O 1
ATOM 3211 N N . ASP A 1 409 ? -9.357 8.344 10.083 1.00 49.06 409 ASP A N 1
ATOM 3212 C CA . ASP A 1 409 ? -9.565 9.141 11.310 1.00 49.06 409 ASP A CA 1
ATOM 3213 C C . ASP A 1 409 ? -8.528 8.849 12.404 1.00 49.06 409 ASP A C 1
ATOM 3215 O O . ASP A 1 409 ? -8.180 7.657 12.596 1.00 49.06 409 ASP A O 1
#

Secondary structure (DSSP, 8-state):
--------------------------PPPP----------SHHHHHHHHHTT-S-TT-EETTEEEEEETTEEEEEEEEEEEEEETTTTEEEEEEEEEEEEEEE-TTS-EEEE-BPPSSTT-EE-TTSPEEPPSS--HHHHHHHHTT-EEE-HHHHHHTT--GGGEEEEEEPPPEEEEEEEEEEETTEEEEEEEEEEE---EEEEETTEEEEEEE-HHHHTTT-EEEEEEE-SS--SSHHHHHHHTS-HHHHHHHHTT--EEEETTEEEEEEESSPPPPPPPPHHHHHHHHS---GGGGT-EE-TT--TT-SSSEE-SSHHHHHHHHHHHHHHHHHHHHHHTTS-EEEEE--TTSPPEEEEEEEEETTEEEEEEEEEETTS-S--EEEEEEEEEEE---SEEEEEEE-B-

Sequence (409 aa):
METIKNAAVSVENEVKVEQVATVPEVTPKPVNPKVKVTVKTVEGFLAGFVNNTLGKRTKFRNYSVKQEGSIVKLIYTSYTHSFNYTTKMTEANVEGMDELAVRLQGGVVLSNANRLAYCGTHLVFGGPRSYSYGQAPAQAILEKAGAIPVPFRVFADANLNLAEAEVVEKAPSETIIISVKTRKNNDWVQEDENRHYVGACLLKVGSEHFLFDIDREELKHKMSNSFIVKLPGAPKTIDEAYASLKPAKVTMAEIGGIAVQRQGEWFFIHRMDVLPELPEPPKELKALADNPPDARQLGANANEHYEPGRSYCYSFTDKAQEAVYDQKVKEWEEAVEKLRSYSPREGELRQGNNRPNRVEKFLVLNGVVLVSGLTRHTGREHRDINLPGWWEAVPNTAVASWQVTGEID